Protein AF-A0A371WYV6-F1 (afdb_monomer)

Structure (mmCIF, N/CA/C/O backbone):
data_AF-A0A371WYV6-F1
#
_entry.id   AF-A0A371WYV6-F1
#
loop_
_atom_site.group_PDB
_atom_site.id
_atom_site.type_symbol
_atom_site.label_atom_id
_atom_site.label_alt_id
_atom_site.label_comp_id
_atom_site.label_asym_id
_atom_site.label_entity_id
_atom_site.label_seq_id
_atom_site.pdbx_PDB_ins_code
_atom_site.Cartn_x
_atom_site.Cartn_y
_atom_site.Cartn_z
_atom_site.occupancy
_atom_site.B_iso_or_equiv
_atom_site.auth_seq_id
_atom_site.auth_comp_id
_atom_site.auth_asym_id
_atom_site.auth_atom_id
_atom_site.pdbx_PDB_model_num
ATOM 1 N N . MET A 1 1 ? 61.558 13.738 5.543 1.00 36.06 1 MET A N 1
ATOM 2 C CA . MET A 1 1 ? 62.389 12.532 5.339 1.00 36.06 1 MET A CA 1
ATOM 3 C C . MET A 1 1 ? 61.475 11.318 5.487 1.00 36.06 1 MET A C 1
ATOM 5 O O . MET A 1 1 ? 61.281 10.820 6.585 1.00 36.06 1 MET A O 1
ATOM 9 N N . PHE A 1 2 ? 60.786 10.954 4.402 1.00 29.05 2 PHE A N 1
ATOM 10 C CA . PHE A 1 2 ? 59.820 9.850 4.354 1.00 29.05 2 PHE A CA 1
ATOM 11 C C . PHE A 1 2 ? 60.576 8.536 4.107 1.00 29.05 2 PHE A C 1
ATOM 13 O O . PHE A 1 2 ? 61.365 8.469 3.168 1.00 29.05 2 PHE A O 1
ATOM 20 N N . ARG A 1 3 ? 60.362 7.512 4.945 1.00 32.66 3 ARG A N 1
ATOM 21 C CA . ARG A 1 3 ? 60.873 6.147 4.720 1.00 32.66 3 ARG A CA 1
ATOM 22 C C . ARG A 1 3 ? 59.803 5.308 3.998 1.00 32.66 3 ARG A C 1
ATOM 24 O O . ARG A 1 3 ? 58.715 5.168 4.559 1.00 32.66 3 ARG A O 1
ATOM 31 N N . PRO A 1 4 ? 60.070 4.766 2.797 1.00 37.97 4 PRO A N 1
ATOM 32 C CA . PRO A 1 4 ? 59.067 4.123 1.956 1.00 37.97 4 PRO A CA 1
ATOM 33 C C . PRO A 1 4 ? 59.210 2.590 1.951 1.00 37.97 4 PRO A C 1
ATOM 35 O O . PRO A 1 4 ? 59.561 2.034 0.929 1.00 37.97 4 PRO A O 1
ATOM 38 N N . ASP A 1 5 ? 58.917 1.884 3.050 1.00 37.12 5 ASP A N 1
ATOM 39 C CA . ASP A 1 5 ? 59.127 0.414 3.096 1.00 37.12 5 ASP A CA 1
ATOM 40 C C . ASP A 1 5 ? 57.939 -0.397 3.645 1.00 37.12 5 ASP A C 1
ATOM 42 O O . ASP A 1 5 ? 58.100 -1.483 4.196 1.00 37.12 5 ASP A O 1
ATOM 46 N N . ARG A 1 6 ? 56.701 0.092 3.487 1.00 39.91 6 ARG A N 1
ATOM 47 C CA . ARG A 1 6 ? 55.496 -0.696 3.843 1.00 39.91 6 ARG A CA 1
ATOM 48 C C . ARG A 1 6 ? 54.473 -0.904 2.729 1.00 39.91 6 ARG A C 1
ATOM 50 O O . ARG A 1 6 ? 53.476 -1.578 2.957 1.00 39.91 6 ARG A O 1
ATOM 57 N N . VAL A 1 7 ? 54.739 -0.417 1.517 1.00 40.78 7 VAL A N 1
ATOM 58 C CA . VAL A 1 7 ? 53.818 -0.576 0.373 1.00 40.78 7 VAL A CA 1
ATOM 59 C C . VAL A 1 7 ? 54.198 -1.765 -0.528 1.00 40.78 7 VAL A C 1
ATOM 61 O O . VAL A 1 7 ? 53.334 -2.329 -1.189 1.00 40.78 7 VAL A O 1
ATOM 64 N N . PHE A 1 8 ? 55.445 -2.249 -0.483 1.00 35.34 8 PHE A N 1
ATOM 65 C CA . PHE A 1 8 ? 55.898 -3.348 -1.353 1.00 35.34 8 PHE A CA 1
ATOM 66 C C . PHE A 1 8 ? 55.611 -4.769 -0.835 1.00 35.34 8 PHE A C 1
ATOM 68 O O . PHE A 1 8 ? 55.578 -5.704 -1.628 1.00 35.34 8 PHE A O 1
ATOM 75 N N . ALA A 1 9 ? 55.318 -4.953 0.458 1.00 35.38 9 ALA A N 1
ATOM 76 C CA . ALA A 1 9 ? 55.014 -6.278 1.019 1.00 35.38 9 ALA A CA 1
ATOM 77 C C . ALA A 1 9 ? 53.531 -6.691 0.892 1.00 35.38 9 ALA A C 1
ATOM 79 O O . ALA A 1 9 ? 53.201 -7.857 1.094 1.00 35.38 9 ALA A O 1
ATOM 80 N N . CYS A 1 10 ? 52.633 -5.759 0.547 1.00 33.91 10 CYS A N 1
ATOM 81 C CA . CYS A 1 10 ? 51.204 -6.055 0.380 1.00 33.91 10 CYS A CA 1
ATOM 82 C C . CYS A 1 10 ? 50.852 -6.467 -1.062 1.00 33.91 10 CYS A C 1
ATOM 84 O O . CYS A 1 10 ? 49.895 -7.202 -1.278 1.00 33.91 10 CYS A O 1
ATOM 86 N N . LEU A 1 11 ? 51.655 -6.052 -2.051 1.00 34.06 11 LEU A N 1
ATOM 87 C CA . LEU A 1 11 ? 51.387 -6.314 -3.471 1.00 34.06 11 LEU A CA 1
ATOM 88 C C . LEU A 1 11 ? 51.895 -7.678 -3.962 1.00 34.06 11 LEU A C 1
ATOM 90 O O . LEU A 1 11 ? 51.314 -8.227 -4.887 1.00 34.06 11 LEU A O 1
ATOM 94 N N . GLN A 1 12 ? 52.883 -8.293 -3.305 1.00 34.62 12 GLN A N 1
ATOM 95 C CA . GLN A 1 12 ? 53.329 -9.653 -3.660 1.00 34.62 12 GLN A CA 1
ATOM 96 C C . GLN A 1 12 ? 52.502 -10.778 -3.021 1.00 34.62 12 GLN A C 1
ATOM 98 O O . GLN A 1 12 ? 52.650 -11.935 -3.402 1.00 34.62 12 GLN A O 1
ATOM 103 N N . ARG A 1 13 ? 51.603 -10.463 -2.079 1.00 33.72 13 ARG A N 1
ATOM 104 C CA . ARG A 1 13 ? 50.669 -11.452 -1.514 1.00 33.72 13 ARG A CA 1
ATOM 105 C C . ARG A 1 13 ? 49.373 -11.574 -2.321 1.00 33.72 13 ARG A C 1
ATOM 107 O O . ARG A 1 13 ? 48.694 -12.583 -2.211 1.00 33.72 13 ARG A O 1
ATOM 114 N N . ILE A 1 14 ? 49.078 -10.584 -3.166 1.00 35.66 14 ILE A N 1
ATOM 115 C CA . ILE A 1 14 ? 47.884 -10.547 -4.023 1.00 35.66 14 ILE A CA 1
ATOM 116 C C . ILE A 1 14 ? 48.094 -11.349 -5.326 1.00 35.66 14 ILE A C 1
ATOM 118 O O . ILE A 1 14 ? 47.126 -11.803 -5.926 1.00 35.66 14 ILE A O 1
ATOM 122 N N . GLU A 1 15 ? 49.338 -11.623 -5.733 1.00 33.59 15 GLU A N 1
ATOM 123 C CA . GLU A 1 15 ? 49.631 -12.366 -6.974 1.00 33.59 15 GLU A CA 1
ATOM 124 C C . GLU A 1 15 ? 49.823 -13.888 -6.802 1.00 33.59 15 GLU A C 1
ATOM 126 O O . GLU A 1 15 ? 50.013 -14.583 -7.798 1.00 33.59 15 GLU A O 1
ATOM 131 N N . GLN A 1 16 ? 49.714 -14.445 -5.586 1.00 34.12 16 GLN A N 1
ATOM 132 C CA . GLN A 1 16 ? 49.782 -15.906 -5.359 1.00 34.12 16 GLN A CA 1
ATOM 133 C C . GLN A 1 16 ? 48.496 -16.553 -4.812 1.00 34.12 16 GLN A C 1
ATOM 135 O O . GLN A 1 16 ? 48.457 -17.768 -4.639 1.00 34.12 16 GLN A O 1
ATOM 140 N N . GLU A 1 17 ? 47.414 -15.793 -4.628 1.00 33.25 17 GLU A N 1
ATOM 141 C CA . GLU A 1 17 ? 46.082 -16.328 -4.277 1.00 33.25 17 GLU A CA 1
ATOM 142 C C . GLU A 1 17 ? 45.169 -16.541 -5.508 1.00 33.25 17 GLU A C 1
ATOM 144 O O . GLU A 1 17 ? 43.957 -16.692 -5.390 1.00 33.25 17 GLU A O 1
ATOM 149 N N . SER A 1 18 ? 45.750 -16.593 -6.712 1.00 37.66 18 SER A N 1
ATOM 150 C CA . SER A 1 18 ? 45.053 -16.754 -8.000 1.00 37.66 18 SER A CA 1
ATOM 151 C C . SER A 1 18 ? 44.991 -18.202 -8.524 1.00 37.66 18 SER A C 1
ATOM 153 O O . SER A 1 18 ? 44.721 -18.422 -9.704 1.00 37.66 18 SER A O 1
ATOM 155 N N . LEU A 1 19 ? 45.212 -19.205 -7.665 1.00 37.78 19 LEU A N 1
ATOM 156 C CA . LEU A 1 19 ? 45.250 -20.629 -8.044 1.00 37.78 19 LEU A CA 1
ATOM 157 C C . LEU A 1 19 ? 44.478 -21.550 -7.081 1.00 37.78 19 LEU A C 1
ATOM 159 O O . LEU A 1 19 ? 44.896 -22.670 -6.799 1.00 37.78 19 LEU A O 1
ATOM 163 N N . LEU A 1 20 ? 43.310 -21.104 -6.616 1.00 34.88 20 LEU A N 1
ATOM 164 C CA . LEU A 1 20 ? 42.281 -21.995 -6.072 1.00 34.88 20 LEU A CA 1
ATOM 165 C C . LEU A 1 20 ? 41.079 -22.006 -7.033 1.00 34.88 20 LEU A C 1
ATOM 167 O O . LEU A 1 20 ? 40.662 -20.936 -7.482 1.00 34.88 20 LEU A O 1
ATOM 171 N N . PRO A 1 21 ? 40.536 -23.179 -7.410 1.00 33.69 21 PRO A N 1
ATOM 172 C CA . PRO A 1 21 ? 39.401 -23.245 -8.322 1.00 33.69 21 PRO A CA 1
ATOM 173 C C . PRO A 1 21 ? 38.183 -22.547 -7.698 1.00 33.69 21 PRO A C 1
ATOM 175 O O . PRO A 1 21 ? 37.897 -22.717 -6.517 1.00 33.69 21 PRO A O 1
ATOM 178 N N . ASN A 1 22 ? 37.471 -21.752 -8.505 1.00 36.03 22 ASN A N 1
ATOM 179 C CA . ASN A 1 22 ? 36.217 -21.077 -8.151 1.00 36.03 22 ASN A CA 1
ATOM 180 C C . ASN A 1 22 ? 35.141 -22.090 -7.700 1.00 36.03 22 ASN A C 1
ATOM 182 O O . ASN A 1 22 ? 34.311 -22.528 -8.500 1.00 36.03 22 ASN A O 1
ATOM 186 N N . GLU A 1 23 ? 35.110 -22.448 -6.419 1.00 39.22 23 GLU A N 1
ATOM 187 C CA . GLU A 1 23 ? 34.035 -23.249 -5.829 1.00 39.22 23 GLU A CA 1
ATOM 188 C C . GLU A 1 23 ? 32.846 -22.350 -5.468 1.00 39.22 23 GLU A C 1
ATOM 190 O O . GLU A 1 23 ? 32.696 -21.847 -4.358 1.00 39.22 23 GLU A O 1
ATOM 195 N N . GLY A 1 24 ? 32.005 -22.112 -6.472 1.00 43.41 24 GLY A N 1
ATOM 196 C CA . GLY A 1 24 ? 30.780 -21.316 -6.363 1.00 43.41 24 GLY A CA 1
ATOM 197 C C . GLY A 1 24 ? 30.116 -20.993 -7.704 1.00 43.41 24 GLY A C 1
ATOM 198 O O . GLY A 1 24 ? 29.090 -20.316 -7.733 1.00 43.41 24 GLY A O 1
ATOM 199 N N . ALA A 1 25 ? 30.671 -21.460 -8.826 1.00 41.16 25 ALA A N 1
ATOM 200 C CA . ALA A 1 25 ? 30.014 -21.373 -10.122 1.00 41.16 25 ALA A CA 1
ATOM 201 C C . ALA A 1 25 ? 28.925 -22.455 -10.223 1.00 41.16 25 ALA A C 1
ATOM 203 O O . ALA A 1 25 ? 29.208 -23.640 -10.054 1.00 41.16 25 ALA A O 1
ATOM 204 N N . ALA A 1 26 ? 27.682 -22.057 -10.507 1.00 53.62 26 ALA A N 1
ATOM 205 C CA . ALA A 1 26 ? 26.627 -22.997 -10.878 1.00 53.62 26 ALA A CA 1
ATOM 206 C C . ALA A 1 26 ? 27.114 -23.845 -12.065 1.00 53.62 26 ALA A C 1
ATOM 208 O O . ALA A 1 26 ? 27.439 -23.303 -13.126 1.00 53.62 26 ALA A O 1
ATOM 209 N N . LEU A 1 27 ? 27.203 -25.161 -11.875 1.00 68.19 27 LEU A N 1
ATOM 210 C CA . LEU A 1 27 ? 27.620 -26.088 -12.923 1.00 68.19 27 LEU A CA 1
ATOM 211 C C . LEU A 1 27 ? 26.580 -26.027 -14.052 1.00 68.19 27 LEU A C 1
ATOM 213 O O . LEU A 1 27 ? 25.385 -26.203 -13.822 1.00 68.19 27 LEU A O 1
ATOM 217 N N . ARG A 1 28 ? 27.013 -25.717 -15.276 1.00 77.56 28 ARG A N 1
ATOM 218 C CA . ARG A 1 28 ? 26.144 -25.684 -16.460 1.00 77.56 28 ARG A CA 1
ATOM 219 C C . ARG A 1 28 ? 26.292 -26.986 -17.234 1.00 77.56 28 ARG A C 1
ATOM 221 O O . ARG A 1 28 ? 27.405 -27.360 -17.582 1.00 77.56 28 ARG A O 1
ATOM 228 N N . HIS A 1 29 ? 25.172 -27.641 -17.523 1.00 85.69 29 HIS A N 1
ATOM 229 C CA . HIS A 1 29 ? 25.106 -28.817 -18.393 1.00 85.69 29 HIS A CA 1
ATOM 230 C C . HIS A 1 29 ? 24.516 -28.418 -19.741 1.00 85.69 29 HIS A C 1
ATOM 232 O O . HIS A 1 29 ? 23.373 -27.965 -19.798 1.00 85.69 29 HIS A O 1
ATOM 238 N N . GLU A 1 30 ? 25.283 -28.565 -20.816 1.00 88.94 30 GLU A N 1
ATOM 239 C CA . GLU A 1 30 ? 24.820 -28.268 -22.174 1.00 88.94 30 GLU A CA 1
ATOM 240 C C . GLU A 1 30 ? 23.945 -29.404 -22.718 1.00 88.94 30 GLU A C 1
ATOM 242 O O . GLU A 1 30 ? 24.272 -30.580 -22.581 1.00 88.94 30 GLU A O 1
ATOM 247 N N . LEU A 1 31 ? 22.825 -29.045 -23.347 1.00 87.88 31 LEU A N 1
ATOM 248 C CA . LEU A 1 31 ? 21.896 -29.986 -23.967 1.00 87.88 31 LEU A CA 1
ATOM 249 C C . LEU A 1 31 ? 22.208 -30.121 -25.458 1.00 87.88 31 LEU A C 1
ATOM 251 O O . LEU A 1 31 ? 22.277 -29.124 -26.180 1.00 87.88 31 LEU A O 1
ATOM 255 N N . GLN A 1 32 ? 22.296 -31.355 -25.949 1.00 87.19 32 GLN A N 1
ATOM 256 C CA . GLN A 1 32 ? 22.454 -31.624 -27.379 1.00 87.19 32 GLN A CA 1
ATOM 257 C C . GLN A 1 32 ? 21.097 -31.544 -28.088 1.00 87.19 32 GLN A C 1
ATOM 259 O O . GLN A 1 32 ? 20.357 -32.524 -28.220 1.00 87.19 32 GLN A O 1
ATOM 264 N N . LEU A 1 33 ? 20.740 -30.332 -28.512 1.00 90.25 33 LEU A N 1
ATOM 265 C CA . LEU A 1 33 ? 19.461 -30.057 -29.156 1.00 90.25 33 LEU A CA 1
ATOM 266 C C . LEU A 1 33 ? 19.537 -30.207 -30.680 1.00 90.25 33 LEU A C 1
ATOM 268 O O . LEU A 1 33 ? 20.471 -29.715 -31.308 1.00 90.25 33 LEU A O 1
ATOM 272 N N . LEU A 1 34 ? 18.521 -30.829 -31.288 1.00 88.81 34 LEU A N 1
ATOM 273 C CA . LEU A 1 34 ? 18.358 -30.810 -32.742 1.00 88.81 34 LEU A CA 1
ATOM 274 C C . LEU A 1 34 ? 18.012 -29.396 -33.205 1.00 88.81 34 LEU A C 1
ATOM 276 O O . LEU A 1 34 ? 17.208 -28.701 -32.570 1.00 88.81 34 LEU A O 1
ATOM 280 N N . ASP A 1 35 ? 18.547 -29.006 -34.356 1.00 86.75 35 ASP A N 1
ATOM 281 C CA . ASP A 1 35 ? 18.113 -27.781 -35.009 1.00 86.75 35 ASP A CA 1
ATOM 282 C C . ASP A 1 35 ? 16.631 -27.864 -35.426 1.00 86.75 35 ASP A C 1
ATOM 284 O O . ASP A 1 35 ? 16.060 -28.947 -35.582 1.00 86.75 35 ASP A O 1
ATOM 288 N N . ARG A 1 36 ? 15.970 -26.713 -35.562 1.00 86.38 36 ARG A N 1
ATOM 289 C CA . ARG A 1 36 ? 14.518 -26.639 -35.784 1.00 86.38 36 ARG A CA 1
ATOM 290 C C . ARG A 1 36 ? 14.109 -27.234 -37.120 1.00 86.38 36 ARG A C 1
ATOM 292 O O . ARG A 1 36 ? 13.076 -27.895 -37.173 1.00 86.38 36 ARG A O 1
ATOM 299 N N . GLU A 1 37 ? 14.900 -27.005 -38.164 1.00 84.06 37 GLU A N 1
ATOM 300 C CA . GLU A 1 37 ? 14.644 -27.557 -39.497 1.00 84.06 37 GLU A CA 1
ATOM 301 C C . GLU A 1 37 ? 14.722 -29.085 -39.448 1.00 84.06 37 GLU A C 1
ATOM 303 O O . GLU A 1 37 ? 13.753 -29.762 -39.784 1.00 84.06 37 GLU A O 1
ATOM 308 N N . ALA A 1 38 ? 15.792 -29.625 -38.857 1.00 87.50 38 ALA A N 1
ATOM 309 C CA . ALA A 1 38 ? 15.954 -31.062 -38.641 1.00 87.50 38 ALA A CA 1
ATOM 310 C C . ALA A 1 38 ? 14.840 -31.665 -37.764 1.00 87.50 38 ALA A C 1
ATOM 312 O O . ALA A 1 38 ? 14.345 -32.755 -38.041 1.00 87.50 38 ALA A O 1
ATOM 313 N N . PHE A 1 39 ? 14.393 -30.954 -36.723 1.00 91.62 39 PHE A N 1
ATOM 314 C CA . PHE A 1 39 ? 13.269 -31.391 -35.895 1.00 91.62 39 PHE A CA 1
ATOM 315 C C . PHE A 1 39 ? 11.945 -31.393 -36.669 1.00 91.62 39 PHE A C 1
ATOM 317 O O . PHE A 1 39 ? 11.101 -32.250 -36.418 1.00 91.62 39 PHE A O 1
ATOM 324 N N . CYS A 1 40 ? 11.729 -30.455 -37.595 1.00 85.81 40 CYS A N 1
ATOM 325 C CA . CYS A 1 40 ? 10.510 -30.375 -38.399 1.00 85.81 40 CYS A CA 1
ATOM 326 C C . CYS A 1 40 ? 10.363 -31.543 -39.385 1.00 85.81 40 CYS A C 1
ATOM 328 O O . CYS A 1 40 ? 9.227 -31.983 -39.581 1.00 85.81 40 CYS A O 1
ATOM 330 N N . GLU A 1 41 ? 11.467 -32.091 -39.895 1.00 90.12 41 GLU A N 1
ATOM 331 C CA . GLU A 1 41 ? 11.485 -33.245 -40.811 1.00 90.12 41 GLU A CA 1
ATOM 332 C C . GLU A 1 41 ? 11.126 -34.583 -40.139 1.00 90.12 41 GLU A C 1
ATOM 334 O O . GLU A 1 41 ? 10.709 -35.530 -40.802 1.00 90.12 41 GLU A O 1
ATOM 339 N N . LEU A 1 42 ? 11.219 -34.672 -38.808 1.00 91.75 42 LEU A N 1
ATOM 340 C CA . LEU A 1 42 ? 10.872 -35.890 -38.072 1.00 91.75 42 LEU A CA 1
ATOM 341 C C . LEU A 1 42 ? 9.369 -36.217 -38.147 1.00 91.75 42 LEU A C 1
ATOM 343 O O . LEU A 1 42 ? 8.497 -35.335 -38.097 1.00 91.75 42 LEU A O 1
ATOM 347 N N . SER A 1 43 ? 9.034 -37.508 -38.150 1.00 93.38 43 SER A N 1
ATOM 348 C CA . SER A 1 43 ? 7.653 -37.967 -37.993 1.00 93.38 43 SER A CA 1
ATOM 349 C C . SER A 1 43 ? 7.096 -37.612 -36.607 1.00 93.38 43 SER A C 1
ATOM 351 O O . SER A 1 43 ? 7.819 -37.315 -35.654 1.00 93.38 43 SER A O 1
ATOM 353 N N . LEU A 1 44 ? 5.769 -37.658 -36.454 1.00 88.75 44 LEU A N 1
ATOM 354 C CA . LEU A 1 44 ? 5.108 -37.368 -35.175 1.00 88.75 44 LEU A CA 1
ATOM 355 C C . LEU A 1 44 ? 5.631 -38.247 -34.024 1.00 88.75 44 LEU A C 1
ATOM 357 O O . LEU A 1 44 ? 5.799 -37.764 -32.903 1.00 88.75 44 LEU A O 1
ATOM 361 N N . HIS A 1 45 ? 5.867 -39.528 -34.307 1.00 90.62 45 HIS A N 1
ATOM 362 C CA . HIS A 1 45 ? 6.363 -40.487 -33.326 1.00 90.62 45 HIS A CA 1
ATOM 363 C C . HIS A 1 45 ? 7.805 -40.161 -32.917 1.00 90.62 45 HIS A C 1
ATOM 365 O O . HIS A 1 45 ? 8.109 -40.103 -31.726 1.00 90.62 45 HIS A O 1
A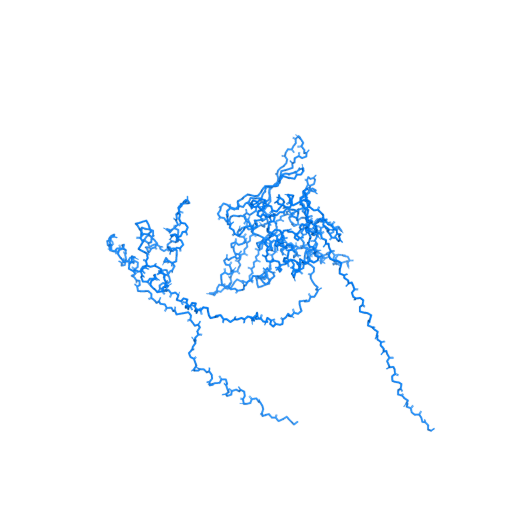TOM 371 N N . GLU A 1 46 ? 8.665 -39.858 -33.889 1.00 90.75 46 GLU A N 1
ATOM 372 C CA . GLU A 1 46 ? 10.065 -39.488 -33.654 1.00 90.75 46 GLU A CA 1
ATOM 373 C C . GLU A 1 46 ? 10.190 -38.170 -32.882 1.00 90.75 46 GLU A C 1
ATOM 375 O O . GLU A 1 46 ? 10.963 -38.092 -31.930 1.00 90.75 46 GLU A O 1
ATOM 380 N N . LYS A 1 47 ? 9.359 -37.166 -33.197 1.00 91.94 47 LYS A N 1
ATOM 381 C CA . LYS A 1 47 ? 9.293 -35.900 -32.442 1.00 91.94 47 LYS A CA 1
ATOM 382 C C . LYS A 1 47 ? 8.956 -36.132 -30.972 1.00 91.94 47 LYS A C 1
ATOM 384 O O . LYS A 1 47 ? 9.580 -35.546 -30.091 1.00 91.94 47 LYS A O 1
ATOM 389 N N . ASN A 1 48 ? 7.970 -36.984 -30.694 1.00 93.25 48 ASN A N 1
ATOM 390 C CA . ASN A 1 48 ? 7.566 -37.282 -29.322 1.00 93.25 48 ASN A CA 1
ATOM 391 C C . ASN A 1 48 ? 8.658 -38.060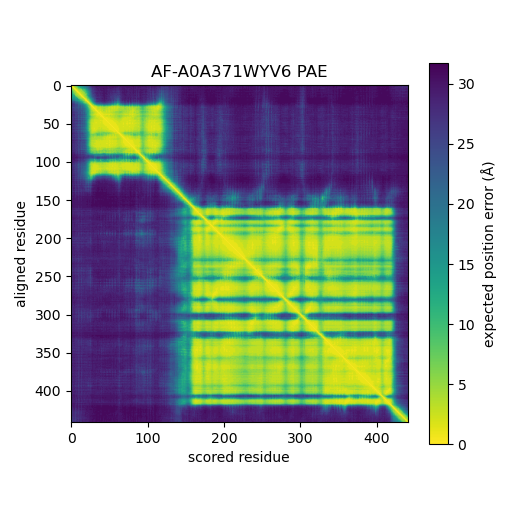 -28.569 1.00 93.25 48 ASN A C 1
ATOM 393 O O . ASN A 1 48 ? 8.938 -37.743 -27.414 1.00 93.25 48 ASN A O 1
ATOM 397 N N . ALA A 1 49 ? 9.286 -39.047 -29.216 1.00 91.31 49 ALA A N 1
ATOM 398 C CA . ALA A 1 49 ? 10.377 -39.829 -28.633 1.00 91.31 49 ALA A CA 1
ATOM 399 C C . ALA A 1 49 ? 11.609 -38.961 -28.323 1.00 91.31 49 ALA A C 1
ATOM 401 O O . ALA A 1 49 ? 12.207 -39.083 -27.250 1.00 91.31 49 ALA A O 1
ATOM 402 N N . TYR A 1 50 ? 11.936 -38.035 -29.227 1.00 93.81 50 TYR A N 1
ATOM 403 C CA . TYR A 1 50 ? 12.999 -37.060 -29.031 1.00 93.81 50 TYR A CA 1
ATOM 404 C C . TYR A 1 50 ? 12.729 -36.175 -27.807 1.00 93.81 50 TYR A C 1
ATOM 406 O O . TYR A 1 50 ? 13.534 -36.140 -26.879 1.00 93.81 50 TYR A O 1
ATOM 414 N N . LEU A 1 51 ? 11.549 -35.546 -27.742 1.00 93.06 51 LEU A N 1
ATOM 415 C CA . LEU A 1 51 ? 11.183 -34.664 -26.629 1.00 93.06 51 LEU A CA 1
ATOM 416 C C . LEU A 1 51 ? 11.139 -35.392 -25.277 1.00 93.06 51 LEU A C 1
ATOM 418 O O . LEU A 1 51 ? 11.546 -34.815 -24.270 1.00 93.06 51 LEU A O 1
ATOM 422 N N . GLN A 1 52 ? 10.691 -36.653 -25.237 1.00 93.38 52 GLN A N 1
ATOM 423 C CA . GLN A 1 52 ? 10.750 -37.464 -24.014 1.00 93.38 52 GLN A CA 1
ATOM 424 C C . GLN A 1 52 ? 12.192 -37.684 -23.549 1.00 93.38 52 GLN A C 1
ATOM 426 O O . GLN A 1 52 ? 12.478 -37.576 -22.358 1.00 93.38 52 GLN A O 1
ATOM 431 N N . THR A 1 53 ? 13.104 -37.969 -24.480 1.00 92.88 53 THR A N 1
ATOM 432 C CA . THR A 1 53 ? 14.525 -38.177 -24.170 1.00 92.88 53 THR A CA 1
ATOM 433 C C . THR A 1 53 ? 15.167 -36.892 -23.646 1.00 92.88 53 THR A C 1
ATOM 435 O O . THR A 1 53 ? 15.784 -36.915 -22.584 1.00 92.88 53 THR A O 1
ATOM 438 N N . THR A 1 54 ? 14.940 -35.756 -24.312 1.00 91.56 54 THR A N 1
ATOM 439 C CA . THR A 1 54 ? 15.469 -34.449 -23.885 1.00 91.56 54 THR A CA 1
ATOM 440 C C . THR A 1 54 ? 14.933 -34.025 -22.517 1.00 91.56 54 THR A C 1
ATOM 442 O O . THR A 1 54 ? 15.684 -33.544 -21.672 1.00 91.56 54 THR A O 1
ATOM 445 N N . VAL A 1 55 ? 13.636 -34.214 -22.245 1.00 92.00 55 VAL A N 1
ATOM 446 C CA . VAL A 1 55 ? 13.073 -33.871 -20.929 1.00 92.00 55 VAL A CA 1
ATOM 447 C C . VAL A 1 55 ? 13.565 -34.812 -19.838 1.00 92.00 55 VAL A C 1
ATOM 449 O O . VAL A 1 55 ? 13.833 -34.351 -18.729 1.00 92.00 55 VAL A O 1
ATOM 452 N N . ARG A 1 56 ? 13.746 -36.100 -20.141 1.00 90.75 56 ARG A N 1
ATOM 453 C CA . ARG A 1 56 ? 14.369 -37.041 -19.206 1.00 90.75 56 ARG A CA 1
ATOM 454 C C . ARG A 1 56 ? 15.787 -36.597 -18.848 1.00 90.75 56 ARG A C 1
ATOM 456 O O . ARG A 1 56 ? 16.115 -36.590 -17.667 1.00 90.75 56 ARG A O 1
ATOM 463 N N . GLU A 1 57 ? 16.583 -36.164 -19.823 1.00 90.38 57 GLU A N 1
ATOM 464 C CA . GLU A 1 57 ? 17.921 -35.611 -19.580 1.00 90.38 57 GLU A CA 1
ATOM 465 C C . GLU A 1 57 ? 17.860 -34.396 -18.635 1.00 90.38 57 GLU A C 1
ATOM 467 O O . GLU A 1 57 ? 18.509 -34.385 -17.587 1.00 90.38 57 GLU A O 1
ATOM 472 N N . ILE A 1 58 ? 16.981 -33.427 -18.911 1.00 89.12 58 ILE A N 1
ATOM 473 C CA . ILE A 1 58 ? 16.785 -32.251 -18.044 1.00 89.12 58 ILE A CA 1
ATOM 474 C C . ILE A 1 58 ? 16.366 -32.662 -16.623 1.00 89.12 58 ILE A C 1
ATOM 476 O O . ILE A 1 58 ? 16.854 -32.092 -15.644 1.00 89.12 58 ILE A O 1
ATOM 480 N N . GLN A 1 59 ? 15.469 -33.644 -16.489 1.00 89.25 59 GLN A N 1
ATOM 481 C CA . GLN A 1 59 ? 15.028 -34.165 -15.193 1.00 89.25 59 GLN A CA 1
ATOM 482 C C . GLN A 1 59 ? 16.184 -34.810 -14.423 1.00 89.25 59 GLN A C 1
ATOM 484 O O . GLN A 1 59 ? 16.328 -34.525 -13.235 1.00 89.25 59 GLN A O 1
ATOM 489 N N . THR A 1 60 ? 17.024 -35.609 -15.092 1.00 86.75 60 THR A N 1
ATOM 490 C CA . THR A 1 60 ? 18.196 -36.244 -14.471 1.00 86.75 60 THR A CA 1
ATOM 491 C C . THR A 1 60 ? 19.224 -35.222 -14.000 1.00 86.75 60 THR A C 1
ATOM 493 O O . THR A 1 60 ? 19.652 -35.275 -12.852 1.00 86.75 60 THR A O 1
ATOM 496 N N . VAL A 1 61 ? 19.546 -34.237 -14.839 1.00 85.50 61 VAL A N 1
ATOM 497 C CA . VAL A 1 61 ? 20.537 -33.195 -14.540 1.00 85.50 61 VAL A CA 1
ATOM 498 C C . VAL A 1 61 ? 20.057 -32.256 -13.431 1.00 85.50 61 VAL A C 1
ATOM 500 O O . VAL A 1 61 ? 20.842 -31.802 -12.608 1.00 85.50 61 VAL A O 1
ATOM 503 N N . SER A 1 62 ? 18.750 -31.990 -13.365 1.00 81.25 62 SER A N 1
ATOM 504 C CA . SER A 1 62 ? 18.160 -31.119 -12.338 1.00 81.25 62 SER A CA 1
ATOM 505 C C . SER A 1 62 ? 17.848 -31.840 -11.016 1.00 81.25 62 SER A C 1
ATOM 507 O O . SER A 1 62 ? 17.129 -31.271 -10.193 1.00 81.25 62 SER A O 1
ATOM 509 N N . ALA A 1 63 ? 18.271 -33.102 -10.846 1.00 79.94 63 ALA A N 1
ATOM 510 C CA . ALA A 1 63 ? 17.906 -33.971 -9.718 1.00 79.94 63 ALA A CA 1
ATOM 511 C C . ALA A 1 63 ? 16.382 -34.033 -9.446 1.00 79.94 63 ALA A C 1
ATOM 513 O O . ALA A 1 63 ? 15.917 -34.143 -8.308 1.00 79.94 63 ALA A O 1
ATOM 514 N N . ARG A 1 64 ? 15.561 -33.940 -10.502 1.00 76.00 64 ARG A N 1
ATOM 515 C CA . ARG A 1 64 ? 14.095 -34.006 -10.409 1.00 76.00 64 ARG A CA 1
ATOM 516 C C . ARG A 1 64 ? 13.610 -35.434 -10.620 1.00 76.00 64 ARG A C 1
ATOM 518 O O . ARG A 1 64 ? 14.223 -36.231 -11.325 1.00 76.00 64 ARG A O 1
ATOM 525 N N . ARG A 1 65 ? 12.436 -35.748 -10.062 1.00 77.94 65 ARG A N 1
ATOM 526 C CA . ARG A 1 65 ? 11.749 -37.017 -10.349 1.00 77.94 65 ARG A CA 1
ATOM 527 C C . ARG A 1 65 ? 11.538 -37.153 -11.860 1.00 77.94 65 ARG A C 1
ATOM 529 O O . ARG A 1 65 ? 10.971 -36.255 -12.482 1.00 77.94 65 ARG A O 1
ATOM 536 N N . CYS A 1 66 ? 11.980 -38.276 -12.420 1.00 79.50 66 CYS A N 1
ATOM 537 C CA . CYS A 1 66 ? 11.830 -38.578 -13.838 1.00 79.50 66 CYS A CA 1
ATOM 538 C C . CYS A 1 66 ? 10.386 -39.000 -14.133 1.00 79.50 66 CYS A C 1
ATOM 540 O O . CYS A 1 66 ? 10.015 -40.150 -13.898 1.00 79.50 66 CYS A O 1
ATOM 542 N N . ILE A 1 67 ? 9.561 -38.063 -14.600 1.00 83.38 67 ILE A N 1
ATOM 543 C CA . ILE A 1 67 ? 8.147 -38.290 -14.920 1.00 83.38 67 ILE A CA 1
ATOM 544 C C . ILE A 1 67 ? 7.979 -38.126 -16.437 1.00 83.38 67 ILE A C 1
ATOM 546 O O . ILE A 1 67 ? 8.325 -37.059 -16.951 1.00 83.38 67 ILE A O 1
ATOM 550 N N . PRO A 1 68 ? 7.466 -39.137 -17.164 1.00 86.31 68 PRO A N 1
ATOM 551 C CA . PRO A 1 68 ? 7.252 -39.024 -18.603 1.00 86.31 68 PRO A CA 1
ATOM 552 C C . PRO A 1 68 ? 6.168 -37.987 -18.912 1.00 86.31 68 PRO A C 1
ATOM 554 O O . PRO A 1 68 ? 5.181 -37.876 -18.183 1.00 86.31 68 PRO A O 1
ATOM 557 N N . LEU A 1 69 ? 6.341 -37.252 -20.011 1.00 87.12 69 LEU A N 1
ATOM 558 C CA . LEU A 1 69 ? 5.349 -36.277 -20.466 1.00 87.12 69 LEU A CA 1
ATOM 559 C C . LEU A 1 69 ? 4.083 -36.969 -20.982 1.00 87.12 69 LEU A C 1
ATOM 561 O O . LEU A 1 69 ? 4.167 -37.994 -21.665 1.00 87.12 69 LEU A O 1
ATOM 565 N N . ASP A 1 70 ? 2.918 -36.388 -20.708 1.00 87.56 70 ASP A N 1
ATOM 566 C CA . ASP A 1 70 ? 1.652 -36.850 -21.277 1.00 87.56 70 ASP A CA 1
ATOM 567 C C . ASP A 1 70 ? 1.455 -36.387 -22.742 1.00 87.56 70 ASP A C 1
ATOM 569 O O . ASP A 1 70 ? 2.250 -35.632 -23.313 1.00 87.56 70 ASP A O 1
ATOM 573 N N . ARG A 1 71 ? 0.381 -36.865 -23.390 1.00 84.88 71 ARG A N 1
ATOM 574 C CA . ARG A 1 71 ? 0.083 -36.566 -24.805 1.00 84.88 71 ARG A CA 1
ATOM 575 C C . ARG A 1 71 ? -0.123 -35.068 -25.068 1.00 84.88 71 ARG A C 1
ATOM 577 O O . ARG A 1 71 ? 0.216 -34.592 -26.154 1.00 84.88 71 ARG A O 1
ATOM 584 N N . ASP A 1 72 ? -0.698 -34.345 -24.117 1.00 84.38 72 ASP A N 1
ATOM 585 C CA . ASP A 1 72 ? -0.999 -32.922 -24.242 1.00 84.38 72 ASP A CA 1
ATOM 586 C C . ASP A 1 72 ? 0.269 -32.076 -24.036 1.00 84.38 72 ASP A C 1
ATOM 588 O O . ASP A 1 72 ? 0.609 -31.252 -24.891 1.00 84.38 72 ASP A O 1
ATOM 592 N N . GLN A 1 73 ? 1.054 -32.385 -23.005 1.00 87.44 73 GLN A N 1
ATOM 593 C CA . GLN A 1 73 ? 2.369 -31.803 -22.746 1.00 87.44 73 GLN A CA 1
ATOM 594 C C . GLN A 1 73 ? 3.314 -31.973 -23.942 1.00 87.44 73 GLN A C 1
ATOM 596 O O . GLN A 1 73 ? 3.954 -31.008 -24.362 1.00 87.44 73 GLN A O 1
ATOM 601 N N . LEU A 1 74 ? 3.356 -33.164 -24.553 1.00 90.56 74 LEU A N 1
ATOM 602 C CA . LEU A 1 74 ? 4.145 -33.416 -25.765 1.00 90.56 74 LEU A CA 1
ATOM 603 C C . LEU A 1 74 ? 3.667 -32.586 -26.961 1.00 90.56 74 LEU A C 1
ATOM 605 O O . LEU A 1 74 ? 4.482 -32.061 -27.720 1.00 90.56 74 LEU A O 1
ATOM 609 N N . SER A 1 75 ? 2.351 -32.439 -27.138 1.00 88.06 75 SER A N 1
ATOM 610 C CA . SER A 1 75 ? 1.779 -31.633 -28.223 1.00 88.06 75 SER A CA 1
ATOM 611 C C . SER A 1 75 ? 2.200 -30.164 -28.119 1.00 88.06 75 SER A C 1
ATOM 613 O O . SER A 1 75 ? 2.591 -29.549 -29.116 1.00 88.06 75 SER A O 1
ATOM 615 N N . ARG A 1 76 ? 2.175 -29.613 -26.904 1.00 88.25 76 ARG A N 1
ATOM 616 C CA . ARG A 1 76 ? 2.567 -28.228 -26.613 1.00 88.25 76 ARG A CA 1
ATOM 617 C C . ARG A 1 76 ? 4.058 -28.016 -26.730 1.00 88.25 76 ARG A C 1
ATOM 619 O O . ARG A 1 76 ? 4.489 -27.078 -27.395 1.00 88.25 76 ARG A O 1
ATOM 626 N N . LEU A 1 77 ? 4.845 -28.921 -26.155 1.00 89.94 77 LEU A N 1
ATOM 627 C CA . LEU A 1 77 ? 6.294 -28.835 -26.230 1.00 89.94 77 LEU A CA 1
ATOM 628 C C . LEU A 1 77 ? 6.780 -28.969 -27.677 1.00 89.94 77 LEU A C 1
ATOM 630 O O . LEU A 1 77 ? 7.712 -28.273 -28.058 1.00 89.94 77 LEU A O 1
ATOM 634 N N . ARG A 1 78 ? 6.096 -29.756 -28.521 1.00 92.88 78 ARG A N 1
ATOM 635 C CA . ARG A 1 78 ? 6.352 -29.802 -29.970 1.00 92.88 78 ARG A CA 1
ATOM 636 C C . ARG A 1 78 ? 6.081 -28.459 -30.649 1.00 92.88 78 ARG A C 1
ATOM 638 O O . ARG A 1 78 ? 6.932 -27.986 -31.397 1.00 92.88 78 ARG A O 1
ATOM 645 N N . ARG A 1 79 ? 4.925 -27.831 -30.390 1.00 88.62 79 ARG A N 1
ATOM 646 C CA . ARG A 1 79 ? 4.596 -26.494 -30.934 1.00 88.62 79 ARG A CA 1
ATOM 647 C C . ARG A 1 79 ? 5.626 -25.452 -30.490 1.00 88.62 79 ARG A C 1
ATOM 649 O O . ARG A 1 79 ? 6.126 -24.698 -31.324 1.00 88.62 79 ARG A O 1
ATOM 656 N N . PHE A 1 80 ? 6.007 -25.490 -29.214 1.00 91.62 80 PHE A N 1
ATOM 657 C CA . PHE A 1 80 ? 7.064 -24.655 -28.664 1.00 91.62 80 PHE A CA 1
ATOM 658 C C . PHE A 1 80 ? 8.422 -24.927 -29.318 1.00 91.62 80 PHE A C 1
ATOM 660 O O . PHE A 1 80 ? 9.094 -23.975 -29.687 1.00 91.62 80 PHE A O 1
ATOM 667 N N . TYR A 1 81 ? 8.837 -26.180 -29.510 1.00 89.75 81 TYR A N 1
ATOM 668 C CA . TYR A 1 81 ? 10.138 -26.500 -30.108 1.00 89.75 81 TYR A CA 1
ATOM 669 C C . TYR A 1 81 ? 10.258 -25.923 -31.526 1.00 89.75 81 TYR A C 1
ATOM 671 O O . TYR A 1 81 ? 11.271 -25.302 -31.858 1.00 89.75 81 TYR A O 1
ATOM 679 N N . SER A 1 82 ? 9.188 -26.045 -32.321 1.00 85.38 82 SER A N 1
ATOM 680 C CA . SER A 1 82 ? 9.120 -25.505 -33.681 1.00 85.38 82 SER A CA 1
ATOM 681 C C . SER A 1 82 ? 9.057 -23.971 -33.717 1.00 85.38 82 SER A C 1
ATOM 683 O O . SER A 1 82 ? 9.761 -23.351 -34.510 1.00 85.38 82 SER A O 1
ATOM 685 N N . ARG A 1 83 ? 8.236 -23.333 -32.866 1.00 82.62 83 ARG A N 1
ATOM 686 C CA . ARG A 1 83 ? 7.932 -21.886 -32.964 1.00 82.62 83 ARG A CA 1
ATOM 687 C C . ARG A 1 83 ? 8.665 -20.993 -31.961 1.00 82.62 83 ARG A C 1
ATOM 689 O O . ARG A 1 83 ? 8.695 -19.781 -32.135 1.00 82.62 83 ARG A O 1
ATOM 696 N N . ARG A 1 84 ? 9.217 -21.571 -30.893 1.00 83.12 84 ARG A N 1
ATOM 697 C CA . ARG A 1 84 ? 9.767 -20.906 -29.691 1.00 83.12 84 ARG A CA 1
ATOM 698 C C . ARG A 1 84 ? 8.846 -19.857 -29.062 1.00 83.12 84 ARG A C 1
ATOM 700 O O . ARG A 1 84 ? 9.313 -18.931 -28.405 1.00 83.12 84 ARG A O 1
ATOM 707 N N . SER A 1 85 ? 7.535 -20.033 -29.220 1.00 82.31 85 SER A N 1
ATOM 708 C CA . SER A 1 85 ? 6.524 -19.175 -28.608 1.00 82.31 85 SER A CA 1
ATOM 709 C C . SER A 1 85 ? 6.051 -19.768 -27.285 1.00 82.31 85 SER A C 1
ATOM 711 O O . SER A 1 85 ? 5.464 -20.846 -27.256 1.00 82.31 85 SER A O 1
ATOM 713 N N . ILE A 1 86 ? 6.275 -19.051 -26.182 1.00 76.06 86 ILE A N 1
ATOM 714 C CA . ILE A 1 86 ? 5.847 -19.469 -24.834 1.00 76.06 86 ILE A CA 1
ATOM 715 C C . ILE A 1 86 ? 4.314 -19.547 -24.726 1.00 76.06 86 ILE A C 1
ATOM 717 O O . ILE A 1 86 ? 3.794 -20.314 -23.919 1.00 76.06 86 ILE A O 1
ATOM 721 N N . ALA A 1 87 ? 3.579 -18.814 -25.570 1.00 72.75 87 ALA A N 1
ATOM 722 C CA . ALA A 1 87 ? 2.119 -18.879 -25.623 1.00 72.75 87 ALA A CA 1
ATOM 723 C C . ALA A 1 87 ? 1.599 -20.297 -25.930 1.00 72.75 87 ALA A C 1
ATOM 725 O O . ALA A 1 87 ? 0.516 -20.656 -25.483 1.00 72.75 87 ALA A O 1
ATOM 726 N N . ASP A 1 88 ? 2.398 -21.128 -26.612 1.00 78.06 88 ASP A N 1
ATOM 727 C CA . ASP A 1 88 ? 2.038 -22.508 -26.958 1.00 78.06 88 ASP A CA 1
ATOM 728 C C . ASP A 1 88 ? 2.046 -23.479 -25.768 1.00 78.06 88 ASP A C 1
ATOM 730 O O . ASP A 1 88 ? 1.609 -24.623 -25.909 1.00 78.06 88 ASP A O 1
ATOM 734 N N . LEU A 1 89 ? 2.564 -23.046 -24.614 1.00 75.12 89 LEU A N 1
ATOM 735 C CA . LEU A 1 89 ? 2.730 -23.876 -23.421 1.00 75.12 89 LEU A CA 1
ATOM 736 C C . LEU A 1 89 ? 1.589 -23.717 -22.403 1.00 75.12 89 LEU A C 1
ATOM 738 O O . LEU A 1 89 ? 1.433 -24.595 -21.555 1.00 75.12 89 LEU A O 1
ATOM 742 N N . LYS A 1 90 ? 0.802 -22.635 -22.482 1.00 67.81 90 LYS A N 1
ATOM 743 C CA . LYS A 1 90 ? -0.240 -22.282 -21.500 1.00 67.81 90 LYS A CA 1
ATOM 744 C C . LYS A 1 90 ? -1.558 -23.033 -21.756 1.00 67.81 90 LYS A C 1
ATOM 746 O O . LYS A 1 90 ? -1.977 -23.135 -22.910 1.00 67.81 90 LYS A O 1
ATOM 751 N N . LEU A 1 91 ? -2.241 -23.505 -20.704 1.00 59.41 91 LEU A N 1
ATOM 752 C CA . LEU A 1 91 ? -3.667 -23.852 -20.776 1.00 59.41 91 LEU A CA 1
ATOM 753 C C . LEU A 1 91 ? -4.548 -22.606 -20.854 1.00 59.41 91 LEU A C 1
ATOM 755 O O . LEU A 1 91 ? -4.259 -21.575 -20.248 1.00 59.41 91 LEU A O 1
ATOM 759 N N . GLY A 1 92 ? -5.678 -22.744 -21.554 1.00 53.72 92 GLY A N 1
ATOM 760 C CA . GLY A 1 92 ? -6.865 -21.967 -21.217 1.00 53.72 92 GLY A CA 1
ATOM 761 C C . GLY A 1 92 ? -7.278 -22.347 -19.798 1.00 53.72 92 GLY A C 1
ATOM 762 O O . GLY A 1 92 ? -7.352 -23.532 -19.485 1.00 53.72 92 GLY A O 1
ATOM 763 N N . THR A 1 93 ? -7.445 -21.337 -18.950 1.00 52.62 93 THR A N 1
ATOM 764 C CA . THR A 1 93 ? -7.767 -21.423 -17.522 1.00 52.62 93 THR A CA 1
ATOM 765 C C . THR A 1 93 ? -8.728 -22.568 -17.218 1.00 52.62 93 THR A C 1
ATOM 767 O O . THR A 1 93 ? -9.895 -22.432 -17.563 1.00 52.62 93 THR A O 1
ATOM 770 N N . GLU A 1 94 ? -8.226 -23.658 -16.614 1.00 46.53 94 GLU A N 1
ATOM 771 C CA . GLU A 1 94 ? -8.941 -24.452 -15.596 1.00 46.53 94 GLU A CA 1
ATOM 772 C C . GLU A 1 94 ? -8.228 -25.706 -15.043 1.00 46.53 94 GLU A C 1
ATOM 774 O O . GLU A 1 94 ? -8.795 -26.308 -14.139 1.00 46.53 94 GLU A O 1
ATOM 779 N N . ASP A 1 95 ? -7.000 -26.112 -15.426 1.00 40.88 95 ASP A N 1
ATOM 780 C CA . ASP A 1 95 ? -6.452 -27.341 -14.803 1.00 40.88 95 ASP A CA 1
ATOM 781 C C . ASP A 1 95 ? -4.914 -27.489 -14.659 1.00 40.88 95 ASP A C 1
ATOM 783 O O . ASP A 1 95 ? -4.158 -27.427 -15.621 1.00 40.88 95 ASP A O 1
ATOM 787 N N . ARG A 1 96 ? -4.492 -27.841 -13.428 1.00 48.81 96 ARG A N 1
ATOM 788 C CA . ARG A 1 96 ? -3.203 -28.433 -12.964 1.00 48.81 96 ARG A CA 1
ATOM 789 C C . ARG A 1 96 ? -1.923 -27.569 -12.861 1.00 48.81 96 ARG A C 1
ATOM 791 O O . ARG A 1 96 ? -0.915 -27.824 -13.524 1.00 48.81 96 ARG A O 1
ATOM 798 N N . ASP A 1 97 ? -1.865 -26.762 -11.796 1.00 53.88 97 ASP A N 1
ATOM 799 C CA . ASP A 1 97 ? -0.724 -25.933 -11.330 1.00 53.88 97 ASP A CA 1
ATOM 800 C C . ASP A 1 97 ? 0.664 -26.621 -11.203 1.00 53.88 97 ASP A C 1
ATOM 802 O O . ASP A 1 97 ? 1.702 -25.952 -11.198 1.00 53.88 97 ASP A O 1
ATOM 806 N N . LYS A 1 98 ? 0.746 -27.958 -11.104 1.00 53.41 98 LYS A N 1
ATOM 807 C CA . LYS A 1 98 ? 2.042 -28.666 -10.972 1.00 53.41 98 LYS A CA 1
ATOM 808 C C . LYS A 1 98 ? 2.659 -29.083 -12.312 1.00 53.41 98 LYS A C 1
ATOM 810 O O . LYS A 1 98 ? 3.883 -29.124 -12.421 1.00 53.41 98 LYS A O 1
ATOM 815 N N . GLY A 1 99 ? 1.834 -29.391 -13.316 1.00 56.38 99 GLY A N 1
ATOM 816 C CA . GLY A 1 99 ? 2.301 -29.851 -14.629 1.00 56.38 99 GLY A CA 1
ATOM 817 C C . GLY A 1 99 ? 2.803 -28.703 -15.503 1.00 56.38 99 GLY A C 1
ATOM 818 O O . GLY A 1 99 ? 3.844 -28.823 -16.147 1.00 56.38 99 GLY A O 1
ATOM 819 N N . GLU A 1 100 ? 2.112 -27.564 -15.462 1.00 61.69 100 GLU A N 1
ATOM 820 C CA . GLU A 1 100 ? 2.461 -26.381 -16.256 1.00 61.69 100 GLU A CA 1
ATOM 821 C C . GLU A 1 100 ? 3.775 -25.741 -15.809 1.00 61.69 100 GLU A C 1
ATOM 823 O O . GLU A 1 100 ? 4.632 -25.421 -16.635 1.00 61.69 100 GLU A O 1
ATOM 828 N N . THR A 1 101 ? 3.983 -25.643 -14.493 1.00 65.94 101 THR A N 1
ATOM 829 C CA . THR A 1 101 ? 5.231 -25.121 -13.923 1.00 65.94 101 THR A CA 1
ATOM 830 C C . THR A 1 101 ? 6.436 -25.963 -14.357 1.00 65.94 101 THR A C 1
ATOM 832 O O . THR A 1 101 ? 7.488 -25.418 -14.685 1.00 65.94 101 THR A O 1
ATOM 835 N N . ALA A 1 102 ? 6.297 -27.294 -14.412 1.00 77.19 102 ALA A N 1
ATOM 836 C CA . ALA A 1 102 ? 7.362 -28.180 -14.885 1.00 77.19 102 ALA A CA 1
ATOM 837 C C . ALA A 1 102 ? 7.624 -28.020 -16.392 1.00 77.19 102 ALA A C 1
ATOM 839 O O . ALA A 1 102 ? 8.781 -27.953 -16.806 1.00 77.19 102 ALA A O 1
ATOM 840 N N . LEU A 1 103 ? 6.566 -27.895 -17.199 1.00 83.62 103 LEU A N 1
ATOM 841 C CA . LEU A 1 103 ? 6.680 -27.752 -18.651 1.00 83.62 103 LEU A CA 1
ATOM 842 C C . LEU A 1 103 ? 7.372 -26.442 -19.058 1.00 83.62 103 LEU A C 1
ATOM 844 O O . LEU A 1 103 ? 8.200 -26.449 -19.969 1.00 83.62 103 LEU A O 1
ATOM 848 N N . LEU A 1 104 ? 7.097 -25.342 -18.350 1.00 83.12 104 LEU A N 1
ATOM 849 C CA . LEU A 1 104 ? 7.787 -24.061 -18.545 1.00 83.12 104 LEU A CA 1
ATOM 850 C C . LEU A 1 104 ? 9.285 -24.158 -18.239 1.00 83.12 104 LEU A C 1
ATOM 852 O O . LEU A 1 104 ? 10.100 -23.584 -18.959 1.00 83.12 104 LEU A O 1
ATOM 856 N N . ILE A 1 105 ? 9.659 -24.920 -17.209 1.00 84.06 105 ILE A N 1
ATOM 857 C CA . ILE A 1 105 ? 11.064 -25.142 -16.845 1.00 84.06 105 ILE A CA 1
ATOM 858 C C . ILE A 1 105 ? 11.785 -25.935 -17.940 1.00 84.06 105 ILE A C 1
ATOM 860 O O . ILE A 1 105 ? 12.888 -25.564 -18.338 1.00 84.06 105 ILE A O 1
ATOM 864 N N . TYR A 1 106 ? 11.155 -26.983 -18.479 1.00 89.00 106 TYR A N 1
ATOM 865 C CA . TYR A 1 106 ? 11.727 -27.752 -19.589 1.00 89.00 106 TYR A CA 1
ATOM 866 C C . TYR A 1 106 ? 11.852 -26.910 -20.857 1.00 89.00 106 TYR A C 1
ATOM 868 O O . TYR A 1 106 ? 12.894 -26.920 -21.507 1.00 89.00 106 TYR A O 1
ATOM 876 N N . ALA A 1 107 ? 10.824 -26.132 -21.189 1.00 87.44 107 ALA A N 1
ATOM 877 C CA . ALA A 1 107 ? 10.856 -25.230 -22.330 1.00 87.44 107 ALA A CA 1
ATOM 878 C C . ALA A 1 107 ? 11.971 -24.181 -22.213 1.00 87.44 107 ALA A C 1
ATOM 880 O O . ALA A 1 107 ? 12.641 -23.887 -23.203 1.00 87.44 107 ALA A O 1
ATOM 881 N N . GLU A 1 108 ? 12.212 -23.656 -21.010 1.00 87.62 108 GLU A N 1
ATOM 882 C CA . GLU A 1 108 ? 13.288 -22.699 -20.765 1.00 87.62 108 GLU A CA 1
ATOM 883 C C . GLU A 1 108 ? 14.675 -23.334 -20.918 1.00 87.62 108 GLU A C 1
ATOM 885 O O . GLU A 1 108 ? 15.536 -22.751 -21.578 1.00 87.62 108 GLU A O 1
ATOM 890 N N . ALA A 1 109 ? 14.877 -24.548 -20.400 1.00 88.31 109 ALA A N 1
ATOM 891 C CA . ALA A 1 109 ? 16.117 -25.299 -20.603 1.00 88.31 109 ALA A CA 1
ATOM 892 C C . ALA A 1 109 ? 16.374 -25.573 -22.097 1.00 88.31 109 ALA A C 1
ATOM 894 O O . ALA A 1 109 ? 17.459 -25.300 -22.608 1.00 88.31 109 ALA A O 1
ATOM 895 N N . ILE A 1 110 ? 15.343 -25.998 -22.839 1.00 89.06 110 ILE A N 1
ATOM 896 C CA . ILE A 1 110 ? 15.426 -26.213 -24.293 1.00 89.06 110 ILE A CA 1
ATOM 897 C C . ILE A 1 110 ? 15.649 -24.883 -25.038 1.00 89.06 110 ILE A C 1
ATOM 899 O O . ILE A 1 110 ? 16.263 -24.860 -26.104 1.00 89.06 110 ILE A O 1
ATOM 903 N N . ARG A 1 111 ? 15.143 -23.748 -24.538 1.00 87.06 111 ARG A N 1
ATOM 904 C CA . ARG A 1 111 ? 15.383 -22.414 -25.126 1.00 87.06 111 ARG A CA 1
ATOM 905 C C . ARG A 1 111 ? 16.825 -21.961 -24.951 1.00 87.06 111 ARG A C 1
ATOM 907 O O . ARG A 1 111 ? 17.373 -21.371 -25.875 1.00 87.06 111 ARG A O 1
ATOM 914 N N . ARG A 1 112 ? 17.408 -22.227 -23.784 1.00 85.38 112 ARG A N 1
ATOM 915 C CA . ARG A 1 112 ? 18.790 -21.862 -23.452 1.00 85.38 112 ARG A CA 1
ATOM 916 C C . ARG A 1 112 ? 19.822 -22.840 -24.006 1.00 85.38 112 ARG A C 1
ATOM 918 O O . ARG A 1 112 ? 20.981 -22.464 -24.107 1.00 85.38 112 ARG A O 1
ATOM 925 N N . GLY A 1 113 ? 19.417 -24.067 -24.339 1.00 87.50 113 GLY A N 1
ATOM 926 C CA . GLY A 1 113 ? 20.341 -25.132 -24.737 1.00 87.50 113 GLY A CA 1
ATOM 927 C C . GLY A 1 113 ? 21.192 -25.655 -23.579 1.00 87.50 113 GLY A C 1
ATOM 928 O O . GLY A 1 113 ? 22.191 -26.318 -23.814 1.00 87.50 113 GLY A O 1
ATOM 929 N N . ALA A 1 114 ? 20.821 -25.348 -22.335 1.00 87.75 114 ALA A N 1
ATOM 930 C CA . ALA A 1 114 ? 21.572 -25.741 -21.153 1.00 87.75 114 ALA A CA 1
ATOM 931 C C . ALA A 1 114 ? 20.676 -25.787 -19.909 1.00 87.75 114 ALA A C 1
ATOM 933 O O . ALA A 1 114 ? 19.657 -25.093 -19.826 1.00 87.75 114 ALA A O 1
ATOM 934 N N . VAL A 1 115 ? 21.096 -26.578 -18.926 1.00 85.50 115 VAL A N 1
ATOM 935 C CA . VAL A 1 115 ? 20.503 -26.678 -17.591 1.00 85.50 115 VAL A CA 1
ATOM 936 C C . VAL A 1 115 ? 21.501 -26.131 -16.576 1.00 85.50 115 VAL A C 1
ATOM 938 O O . VAL A 1 115 ? 22.664 -26.528 -16.554 1.00 85.50 115 VAL A O 1
ATOM 941 N N . GLU A 1 116 ? 21.048 -25.209 -15.730 1.00 79.50 116 GLU A N 1
ATOM 942 C CA . GLU A 1 116 ? 21.837 -24.719 -14.599 1.00 79.50 116 GLU A CA 1
ATOM 943 C C . GLU A 1 116 ? 21.630 -25.671 -13.414 1.00 79.50 116 GLU A C 1
ATOM 945 O O . GLU A 1 116 ? 20.523 -25.785 -12.883 1.00 79.50 116 GLU A O 1
ATOM 950 N N . ILE A 1 117 ? 22.689 -26.384 -13.029 1.00 71.50 117 ILE A N 1
ATOM 951 C CA . ILE A 1 117 ? 22.704 -27.279 -11.874 1.00 71.50 117 ILE A CA 1
ATOM 952 C C . ILE A 1 117 ? 22.917 -26.400 -10.642 1.00 71.50 117 ILE A C 1
ATOM 954 O O . ILE A 1 117 ? 23.997 -25.845 -10.422 1.00 71.50 117 ILE A O 1
ATOM 958 N N . ALA A 1 118 ? 21.862 -26.239 -9.846 1.00 56.34 118 ALA A N 1
ATOM 959 C CA . ALA A 1 118 ? 22.001 -25.651 -8.522 1.00 56.34 118 ALA A CA 1
ATOM 960 C C . ALA A 1 118 ? 22.867 -26.590 -7.659 1.00 56.34 118 ALA A C 1
ATOM 962 O O . ALA A 1 118 ? 22.633 -27.800 -7.695 1.00 56.34 118 ALA A O 1
ATOM 963 N N . PRO A 1 119 ? 23.851 -26.079 -6.898 1.00 51.25 119 PRO A N 1
ATOM 964 C CA . PRO A 1 119 ? 24.617 -26.920 -5.985 1.00 51.25 119 PRO A CA 1
ATOM 965 C C . PRO A 1 119 ? 23.663 -27.589 -4.988 1.00 51.25 119 PRO A C 1
ATOM 967 O O . PRO A 1 119 ? 22.736 -26.942 -4.492 1.00 51.25 119 PRO A O 1
ATOM 970 N N . GLU A 1 120 ? 23.864 -28.883 -4.725 1.00 44.91 120 GLU A N 1
ATOM 971 C CA . GLU A 1 120 ? 23.007 -29.623 -3.799 1.00 44.91 120 GLU A CA 1
ATOM 972 C C . GLU A 1 120 ? 22.958 -28.929 -2.427 1.00 44.91 120 GLU A C 1
ATOM 974 O O . GLU A 1 120 ? 23.996 -28.482 -1.919 1.00 44.91 120 GLU A O 1
ATOM 979 N N . PRO A 1 121 ? 21.775 -28.834 -1.794 1.00 40.91 121 PRO A N 1
ATOM 980 C CA . PRO A 1 121 ? 21.701 -28.378 -0.420 1.00 40.91 121 PRO A CA 1
ATOM 981 C C . PRO A 1 121 ? 22.437 -29.394 0.457 1.00 40.91 121 PRO A C 1
ATOM 983 O O . PRO A 1 121 ? 22.041 -30.557 0.540 1.00 40.91 121 PRO A O 1
ATOM 986 N N . ARG A 1 122 ? 23.520 -28.956 1.113 1.00 30.75 122 ARG A N 1
ATOM 987 C CA . ARG A 1 122 ? 24.221 -29.779 2.108 1.00 30.75 122 ARG A CA 1
ATOM 988 C C . ARG A 1 122 ? 23.205 -30.282 3.144 1.00 30.75 122 ARG A C 1
ATOM 990 O O . ARG A 1 122 ? 22.365 -29.488 3.579 1.00 30.75 122 ARG A O 1
ATOM 997 N N . PRO A 1 123 ? 23.267 -31.560 3.560 1.00 30.19 123 PRO A N 1
ATOM 998 C CA . PRO A 1 123 ? 22.418 -32.050 4.635 1.00 30.19 123 PRO A CA 1
ATOM 999 C C . PRO A 1 123 ? 22.671 -31.208 5.888 1.00 30.19 123 PRO A C 1
ATOM 1001 O O . PRO A 1 123 ? 23.817 -30.920 6.231 1.00 30.19 123 PRO A O 1
ATOM 1004 N N . ALA A 1 124 ? 21.586 -30.763 6.522 1.00 32.47 124 ALA A N 1
ATOM 1005 C CA . ALA A 1 124 ? 21.628 -29.917 7.702 1.00 32.47 124 ALA A CA 1
ATOM 1006 C C . ALA A 1 124 ? 22.302 -30.668 8.856 1.00 32.47 124 ALA A C 1
ATOM 1008 O O . ALA A 1 124 ? 21.691 -31.526 9.488 1.00 32.47 124 ALA A O 1
ATOM 1009 N N . THR A 1 125 ? 23.564 -30.344 9.124 1.00 27.91 125 THR A N 1
ATOM 1010 C CA . THR A 1 125 ? 24.187 -30.665 10.402 1.00 27.91 125 THR A CA 1
ATOM 1011 C C . THR A 1 125 ? 23.694 -29.647 11.418 1.00 27.91 125 THR A C 1
ATOM 1013 O O . THR A 1 125 ? 23.810 -28.438 11.217 1.00 27.91 125 THR A O 1
ATOM 1016 N N . GLU A 1 126 ? 23.109 -30.150 12.496 1.00 34.94 126 GLU A N 1
ATOM 1017 C CA . GLU A 1 126 ? 22.712 -29.388 13.670 1.00 34.94 126 GLU A CA 1
ATOM 1018 C C . GLU A 1 126 ? 23.914 -28.606 14.221 1.00 34.94 126 GLU A C 1
ATOM 1020 O O . GLU A 1 126 ? 24.820 -29.173 14.828 1.00 34.94 126 GLU A O 1
ATOM 1025 N N . THR A 1 127 ? 23.919 -27.286 14.046 1.00 27.23 127 THR A N 1
ATOM 1026 C CA . THR A 1 127 ? 24.680 -26.388 14.917 1.00 27.23 127 THR A CA 1
ATOM 1027 C C . THR A 1 127 ? 23.757 -25.314 15.451 1.00 27.23 127 THR A C 1
ATOM 1029 O O . THR A 1 127 ? 23.183 -24.514 14.712 1.00 27.23 127 THR A O 1
ATOM 1032 N N . ALA A 1 128 ? 23.620 -25.362 16.768 1.00 28.64 128 ALA A N 1
ATOM 1033 C CA . ALA A 1 128 ? 22.979 -24.386 17.616 1.00 28.64 128 ALA A CA 1
ATOM 1034 C C . ALA A 1 128 ? 23.514 -22.962 17.387 1.00 28.64 128 ALA A C 1
ATOM 1036 O O . ALA A 1 128 ? 24.693 -22.772 17.106 1.00 28.64 128 ALA A O 1
ATOM 1037 N N . ASN A 1 129 ? 22.623 -21.993 17.613 1.00 34.38 129 ASN A N 1
ATOM 1038 C CA . ASN A 1 129 ? 22.885 -20.619 18.041 1.00 34.38 129 ASN A CA 1
ATOM 1039 C C . ASN A 1 129 ? 23.989 -19.840 17.310 1.00 34.38 129 ASN A C 1
ATOM 1041 O O . ASN A 1 129 ? 25.165 -19.896 17.658 1.00 34.38 129 ASN A O 1
ATOM 1045 N N . GLY A 1 130 ? 23.556 -18.968 16.401 1.00 26.02 130 GLY A N 1
ATOM 1046 C CA . GLY A 1 130 ? 24.379 -17.877 15.892 1.00 26.02 130 GLY A CA 1
ATOM 1047 C C . GLY A 1 130 ? 23.723 -17.200 14.701 1.00 26.02 130 GLY A C 1
ATOM 1048 O O . GLY A 1 130 ? 24.043 -17.512 13.559 1.00 26.02 130 GLY A O 1
ATOM 1049 N N . SER A 1 131 ? 22.792 -16.278 14.954 1.00 30.55 131 SER A N 1
ATOM 1050 C CA . SER A 1 131 ? 22.372 -15.313 13.933 1.00 30.55 131 SER A CA 1
ATOM 1051 C C . SER A 1 131 ? 23.606 -14.553 13.429 1.00 30.55 131 SER A C 1
ATOM 1053 O O . SER A 1 131 ? 24.427 -14.145 14.258 1.00 30.55 131 SER A O 1
ATOM 1055 N N . PRO A 1 132 ? 23.768 -14.321 12.114 1.00 28.83 132 PRO A N 1
ATOM 1056 C CA . PRO A 1 132 ? 24.855 -13.490 11.639 1.00 28.83 132 PRO A CA 1
ATOM 1057 C C . PRO A 1 132 ? 24.570 -12.056 12.083 1.00 28.83 132 PRO A C 1
ATOM 1059 O O . PRO A 1 132 ? 23.547 -11.463 11.738 1.00 28.83 132 PRO A O 1
ATOM 1062 N N . VAL A 1 133 ? 25.480 -11.516 12.887 1.00 29.67 133 VAL A N 1
ATOM 1063 C CA . VAL A 1 133 ? 25.570 -10.089 13.177 1.00 29.67 133 VAL A CA 1
ATOM 1064 C C . VAL A 1 133 ? 25.819 -9.388 11.844 1.00 29.67 133 VAL A C 1
ATOM 1066 O O . VAL A 1 133 ? 26.906 -9.477 11.276 1.00 29.67 133 VAL A O 1
ATOM 1069 N N . SER A 1 134 ? 24.788 -8.724 11.323 1.00 31.52 134 SER A N 1
ATOM 1070 C CA . SER A 1 134 ? 24.951 -7.741 10.258 1.00 31.52 134 SER A CA 1
ATOM 1071 C C . SER A 1 134 ? 25.715 -6.560 10.838 1.00 31.52 134 SER A C 1
ATOM 1073 O O . SER A 1 134 ? 25.223 -5.855 11.718 1.00 31.52 134 SER A O 1
ATOM 1075 N N . ALA A 1 135 ? 26.936 -6.382 10.349 1.00 26.17 135 ALA A N 1
ATOM 1076 C CA . ALA A 1 135 ? 27.761 -5.218 10.589 1.00 26.17 135 ALA A CA 1
ATOM 1077 C C . ALA A 1 135 ? 27.041 -3.927 10.156 1.00 26.17 135 ALA A C 1
ATOM 1079 O O . ALA A 1 135 ? 26.390 -3.901 9.115 1.00 26.17 135 ALA A O 1
ATOM 1080 N N . GLY A 1 136 ? 27.209 -2.876 10.965 1.00 24.33 136 GLY A N 1
ATOM 1081 C CA . GLY A 1 136 ? 27.079 -1.471 10.575 1.00 24.33 136 GLY A CA 1
ATOM 1082 C C . GLY A 1 136 ? 25.702 -1.022 10.096 1.00 24.33 136 GLY A C 1
ATOM 1083 O O . GLY A 1 136 ? 25.470 -0.909 8.898 1.00 24.33 136 GLY A O 1
ATOM 1084 N N . ALA A 1 137 ? 24.822 -0.659 11.031 1.00 26.33 137 ALA A N 1
ATOM 1085 C CA . ALA A 1 137 ? 23.809 0.348 10.742 1.00 26.33 137 ALA A CA 1
ATOM 1086 C C . ALA A 1 137 ? 24.541 1.677 10.497 1.00 26.33 137 ALA A C 1
ATOM 1088 O O . ALA A 1 137 ? 24.964 2.344 11.440 1.00 26.33 137 ALA A O 1
ATOM 1089 N N . GLU A 1 138 ? 24.764 2.019 9.230 1.00 27.75 138 GLU A N 1
ATOM 1090 C CA . GLU A 1 138 ? 25.098 3.389 8.860 1.00 27.75 138 GLU A CA 1
ATOM 1091 C C . GLU A 1 138 ? 23.875 4.256 9.172 1.00 27.75 138 GLU A C 1
ATOM 1093 O O . GLU A 1 138 ? 22.751 3.948 8.770 1.00 27.75 138 GLU A O 1
ATOM 1098 N N . THR A 1 139 ? 24.101 5.299 9.966 1.00 26.88 139 THR A N 1
ATOM 1099 C CA . THR A 1 139 ? 23.117 6.309 10.342 1.00 26.88 139 THR A CA 1
ATOM 1100 C C . THR A 1 139 ? 22.537 6.932 9.079 1.00 26.88 139 THR A C 1
ATOM 1102 O O . THR A 1 139 ? 23.226 7.666 8.369 1.00 26.88 139 THR A O 1
ATOM 1105 N N . VAL A 1 140 ? 21.280 6.606 8.787 1.00 29.91 140 VAL A N 1
ATOM 1106 C CA . VAL A 1 140 ? 20.479 7.332 7.806 1.00 29.91 140 VAL A CA 1
ATOM 1107 C C . VAL A 1 140 ? 20.224 8.711 8.402 1.00 29.91 140 VAL A C 1
ATOM 1109 O O . VAL A 1 140 ? 19.724 8.812 9.516 1.00 29.91 140 VAL A O 1
ATOM 1112 N N . ASP A 1 141 ? 20.641 9.741 7.677 1.00 24.86 141 ASP A N 1
ATOM 1113 C CA . ASP A 1 141 ? 20.466 11.151 8.020 1.00 24.86 141 ASP A CA 1
ATOM 1114 C C . ASP A 1 141 ? 18.988 11.442 8.368 1.00 24.86 141 ASP A C 1
ATOM 1116 O O . ASP A 1 141 ? 18.088 11.168 7.568 1.00 24.86 141 ASP A O 1
ATOM 1120 N N . ASP A 1 142 ? 18.746 11.980 9.566 1.00 28.83 142 ASP A N 1
ATOM 1121 C CA . ASP A 1 142 ? 17.439 12.189 10.219 1.00 28.83 142 ASP A CA 1
ATOM 1122 C C . ASP A 1 142 ? 16.582 13.321 9.591 1.00 28.83 142 ASP A C 1
ATOM 1124 O O . ASP A 1 142 ? 15.815 13.998 10.274 1.00 28.83 142 ASP A O 1
ATOM 1128 N N . ALA A 1 143 ? 16.675 13.568 8.280 1.00 30.44 143 ALA A N 1
ATOM 1129 C CA . ALA A 1 143 ? 16.071 14.750 7.652 1.00 30.44 143 ALA A CA 1
ATOM 1130 C C . ALA A 1 143 ? 15.354 14.472 6.323 1.00 30.44 143 ALA A C 1
ATOM 1132 O O . ALA A 1 143 ? 15.594 15.141 5.319 1.00 30.44 143 ALA A O 1
ATOM 1133 N N . ALA A 1 144 ? 14.420 13.522 6.311 1.00 30.09 144 ALA A N 1
ATOM 1134 C CA . ALA A 1 144 ? 13.412 13.470 5.256 1.00 30.09 144 ALA A CA 1
ATOM 1135 C C . ALA A 1 144 ? 12.102 12.881 5.793 1.00 30.09 144 ALA A C 1
ATOM 1137 O O . ALA A 1 144 ? 11.936 11.671 5.944 1.00 30.09 144 ALA A O 1
ATOM 1138 N N . HIS A 1 145 ? 11.164 13.767 6.121 1.00 32.56 145 HIS A N 1
ATOM 1139 C CA . HIS A 1 145 ? 9.793 13.391 6.432 1.00 32.56 145 HIS A CA 1
ATOM 1140 C C . HIS A 1 145 ? 9.078 13.000 5.126 1.00 32.56 145 HIS A C 1
ATOM 1142 O O . HIS A 1 145 ? 9.018 13.786 4.182 1.00 32.56 145 HIS A O 1
ATOM 1148 N N . PHE A 1 146 ? 8.564 11.770 5.054 1.00 43.56 146 PHE A N 1
ATOM 1149 C CA . PHE A 1 146 ? 7.934 11.193 3.862 1.00 43.56 146 PHE A CA 1
ATOM 1150 C C . PHE A 1 146 ? 6.440 10.940 4.141 1.00 43.56 146 PHE A C 1
ATOM 1152 O O . PHE A 1 146 ? 6.078 10.187 5.045 1.00 43.56 146 PHE A O 1
ATOM 1159 N N . PHE A 1 147 ? 5.558 11.618 3.400 1.00 52.41 147 PHE A N 1
ATOM 1160 C CA . PHE A 1 147 ? 4.140 11.781 3.753 1.00 52.41 147 PHE A CA 1
ATOM 1161 C C . PHE A 1 147 ? 3.155 11.075 2.788 1.00 52.41 147 PHE A C 1
ATOM 1163 O O . PHE A 1 147 ? 3.483 10.827 1.632 1.00 52.41 147 PHE A O 1
ATOM 1170 N N . LEU A 1 148 ? 1.929 10.751 3.220 1.00 39.12 148 LEU A N 1
ATOM 1171 C CA . LEU A 1 148 ? 0.877 10.144 2.379 1.00 39.12 148 LEU A CA 1
ATOM 1172 C C . LEU A 1 148 ? -0.383 11.012 2.254 1.00 39.12 148 LEU A C 1
ATOM 1174 O O . LEU A 1 148 ? -0.842 11.532 3.269 1.00 39.12 148 LEU A O 1
ATOM 1178 N N . PRO A 1 149 ? -0.999 11.140 1.063 1.00 37.00 149 PRO A N 1
ATOM 1179 C CA . PRO A 1 149 ? -2.041 12.122 0.804 1.00 37.00 149 PRO A CA 1
ATOM 1180 C C . PRO A 1 149 ? -3.396 11.641 1.333 1.00 37.00 149 PRO A C 1
ATOM 1182 O O . PRO A 1 149 ? -3.797 10.496 1.108 1.00 37.00 149 PRO A O 1
ATOM 1185 N N . ALA A 1 150 ? -4.140 12.549 1.959 1.00 41.56 150 ALA A N 1
ATOM 1186 C CA . ALA A 1 150 ? -5.595 12.470 1.997 1.00 41.56 150 ALA A CA 1
ATOM 1187 C C . ALA A 1 150 ? -6.165 13.071 0.701 1.00 41.56 150 ALA A C 1
ATOM 1189 O O . ALA A 1 150 ? -5.557 13.940 0.076 1.00 41.56 150 ALA A O 1
ATOM 1190 N N . LEU A 1 151 ? -7.298 12.550 0.246 1.00 38.31 151 LEU A N 1
ATOM 1191 C CA . LEU A 1 151 ? -7.751 12.681 -1.133 1.00 38.31 151 LEU A CA 1
ATOM 1192 C C . LEU A 1 151 ? -8.952 13.588 -1.237 1.00 38.31 151 LEU A C 1
ATOM 1194 O O . LEU A 1 151 ? -10.069 13.091 -1.247 1.00 38.31 151 LEU A O 1
ATOM 1198 N N . ASN A 1 152 ? -8.738 14.883 -1.449 1.00 32.53 152 ASN A N 1
ATOM 1199 C CA . ASN A 1 152 ? -9.847 15.826 -1.547 1.00 32.53 152 ASN A CA 1
ATOM 1200 C C . ASN A 1 152 ? -9.810 16.563 -2.894 1.00 32.53 152 ASN A C 1
ATOM 1202 O O . ASN A 1 152 ? -8.886 17.313 -3.184 1.00 32.53 152 ASN A O 1
ATOM 1206 N N . ALA A 1 153 ? -10.841 16.360 -3.711 1.00 29.08 153 ALA A N 1
ATOM 1207 C CA . ALA A 1 153 ? -11.281 17.283 -4.755 1.00 29.08 153 ALA A CA 1
ATOM 1208 C C . ALA A 1 153 ? -12.789 17.078 -4.989 1.00 29.08 153 ALA A C 1
ATOM 1210 O O . ALA A 1 153 ? -13.206 15.971 -5.314 1.00 29.08 153 ALA A O 1
ATOM 1211 N N . SER A 1 154 ? -13.548 18.160 -4.802 1.00 27.55 154 SER A N 1
ATOM 1212 C CA . SER A 1 154 ? -15.001 18.342 -4.978 1.00 27.55 154 SER A CA 1
ATOM 1213 C C . SER A 1 154 ? -15.962 17.583 -4.046 1.00 27.55 154 SER A C 1
ATOM 1215 O O . SER A 1 154 ? -16.169 16.387 -4.189 1.00 27.55 154 SER A O 1
ATOM 1217 N N . GLY A 1 155 ? -16.604 18.342 -3.145 1.00 30.30 155 GLY A N 1
ATOM 1218 C CA . GLY A 1 155 ? -18.048 18.361 -2.819 1.00 30.30 155 GLY A CA 1
ATOM 1219 C C . GLY A 1 155 ? -18.765 17.136 -2.236 1.00 30.30 155 GLY A C 1
ATOM 1220 O O . GLY A 1 155 ? -19.740 17.318 -1.523 1.00 30.30 155 GLY A O 1
ATOM 1221 N N . VAL A 1 156 ? -18.307 15.920 -2.516 1.00 26.52 156 VAL A N 1
ATOM 1222 C CA . VAL A 1 156 ? -18.943 14.639 -2.130 1.00 26.52 156 VAL A CA 1
ATOM 1223 C C . VAL A 1 156 ? -17.882 13.670 -1.557 1.00 26.52 156 VAL A C 1
ATOM 1225 O O . VAL A 1 156 ? -18.132 12.501 -1.270 1.00 26.52 156 VAL A O 1
ATOM 1228 N N . ARG A 1 157 ? -16.649 14.174 -1.391 1.00 33.31 157 ARG A N 1
ATOM 1229 C CA . ARG A 1 157 ? -15.400 13.417 -1.210 1.00 33.31 157 ARG A CA 1
ATOM 1230 C C . ARG A 1 157 ? -14.830 13.463 0.216 1.00 33.31 157 ARG A C 1
ATOM 1232 O O . ARG A 1 157 ? -13.719 12.996 0.438 1.00 33.31 157 ARG A O 1
ATOM 1239 N N . ASP A 1 158 ? -15.581 13.997 1.176 1.00 30.23 158 ASP A N 1
ATOM 1240 C CA . ASP A 1 158 ? -15.107 14.289 2.541 1.00 30.23 158 ASP A CA 1
ATOM 1241 C C . ASP A 1 158 ? -14.777 13.049 3.413 1.00 30.23 158 ASP A C 1
ATOM 1243 O O . ASP A 1 158 ? -14.213 13.203 4.493 1.00 30.23 158 ASP A O 1
ATOM 1247 N N . GLU A 1 159 ? -15.038 11.816 2.960 1.00 40.88 159 GLU A N 1
ATOM 1248 C CA . GLU A 1 159 ? -15.024 10.625 3.837 1.00 40.88 159 GLU A CA 1
ATOM 1249 C C . GLU A 1 159 ? -13.985 9.539 3.544 1.00 40.88 159 GLU A C 1
ATOM 1251 O O . GLU A 1 159 ? -13.791 8.641 4.369 1.00 40.88 159 GLU A O 1
ATOM 1256 N N . LEU A 1 160 ? -13.293 9.570 2.401 1.00 50.62 160 LEU A N 1
ATOM 1257 C CA . LEU A 1 160 ? -12.487 8.417 1.991 1.00 50.62 160 LEU A CA 1
ATOM 1258 C C . LEU A 1 160 ? -11.018 8.548 2.390 1.00 50.62 160 LEU A C 1
ATOM 1260 O O . LEU A 1 160 ? -10.148 8.874 1.579 1.00 50.62 160 LEU A O 1
ATOM 1264 N N . ASP A 1 161 ? -10.730 8.233 3.650 1.00 67.50 161 ASP A N 1
ATOM 1265 C CA . ASP A 1 161 ? -9.352 8.057 4.088 1.00 67.50 161 ASP A CA 1
ATOM 1266 C C . ASP A 1 161 ? -8.868 6.642 3.750 1.00 67.50 161 ASP A C 1
ATOM 1268 O O . ASP A 1 161 ? -9.184 5.666 4.434 1.00 67.50 161 ASP A O 1
ATOM 1272 N N . LEU A 1 162 ? -8.062 6.515 2.690 1.00 75.06 162 LEU A N 1
ATOM 1273 C CA . LEU A 1 162 ? -7.449 5.238 2.320 1.00 75.06 162 LEU A CA 1
ATOM 1274 C C . LEU A 1 162 ? -6.608 4.629 3.445 1.00 75.06 162 LEU A C 1
ATOM 1276 O O . LEU A 1 162 ? -6.238 3.466 3.316 1.00 75.06 162 LEU A O 1
ATOM 1280 N N . MET A 1 163 ? -6.248 5.365 4.502 1.00 79.38 163 MET A N 1
ATOM 1281 C CA . MET A 1 163 ? -5.585 4.810 5.686 1.00 79.38 163 MET A CA 1
ATOM 1282 C C . MET A 1 163 ? -6.495 3.918 6.526 1.00 79.38 163 MET A C 1
ATOM 1284 O O . MET A 1 163 ? -5.985 3.019 7.192 1.00 79.38 163 MET A O 1
ATOM 1288 N N . ASP A 1 164 ? -7.806 4.159 6.496 1.00 83.75 164 ASP A N 1
ATOM 1289 C CA . ASP A 1 164 ? -8.771 3.422 7.309 1.00 83.75 164 ASP A CA 1
ATOM 1290 C C . ASP A 1 164 ? -9.108 2.048 6.713 1.00 83.75 164 ASP A C 1
ATOM 1292 O O . ASP A 1 164 ? -9.397 1.102 7.440 1.00 83.75 164 ASP A O 1
ATOM 1296 N N . ILE A 1 165 ? -9.001 1.911 5.389 1.00 88.56 165 ILE A N 1
ATOM 1297 C CA . ILE A 1 165 ? -9.222 0.660 4.652 1.00 88.56 165 ILE A CA 1
ATOM 1298 C C . ILE A 1 165 ? -7.934 0.160 3.979 1.00 88.56 165 ILE A C 1
ATOM 1300 O O . ILE A 1 165 ? -6.947 0.881 3.832 1.00 88.56 165 ILE A O 1
ATOM 1304 N N . ALA A 1 166 ? -7.904 -1.104 3.561 1.00 91.31 166 ALA A N 1
ATOM 1305 C CA . ALA A 1 166 ? -6.782 -1.648 2.795 1.00 91.31 166 ALA A CA 1
ATOM 1306 C C . ALA A 1 166 ? -7.023 -1.517 1.276 1.00 91.31 166 ALA A C 1
ATOM 1308 O O . ALA A 1 166 ? -7.786 -2.296 0.714 1.00 91.31 166 ALA A O 1
ATOM 1309 N N . PRO A 1 167 ? -6.333 -0.612 0.551 1.00 89.38 167 PRO A N 1
ATOM 1310 C CA . PRO A 1 167 ? -6.433 -0.533 -0.906 1.00 89.38 167 PRO A CA 1
ATOM 1311 C C . PRO A 1 167 ? -5.648 -1.606 -1.663 1.00 89.38 167 PRO A C 1
ATOM 1313 O O . PRO A 1 167 ? -5.401 -1.492 -2.862 1.00 89.38 167 PRO A O 1
ATOM 1316 N N . PHE A 1 168 ? -5.230 -2.645 -0.955 1.00 91.81 168 PHE A N 1
ATOM 1317 C CA . PHE A 1 168 ? -4.359 -3.694 -1.439 1.00 91.81 168 PHE A CA 1
ATOM 1318 C C . PHE A 1 168 ? -4.771 -5.027 -0.828 1.00 91.81 168 PHE A C 1
ATOM 1320 O O . PHE A 1 168 ? -5.355 -5.082 0.254 1.00 91.81 168 PHE A O 1
ATOM 1327 N N . THR A 1 169 ? -4.401 -6.122 -1.486 1.00 91.50 169 THR A N 1
ATOM 1328 C CA . THR A 1 169 ? -4.567 -7.447 -0.890 1.00 91.50 169 THR A CA 1
ATOM 1329 C C . THR A 1 169 ? -3.509 -7.701 0.190 1.00 91.50 169 THR A C 1
ATOM 1331 O O . THR A 1 169 ? -2.323 -7.378 0.046 1.00 91.50 169 THR A O 1
ATOM 1334 N N . LEU A 1 170 ? -3.952 -8.310 1.293 1.00 89.06 170 LEU A N 1
ATOM 1335 C CA . LEU A 1 170 ? -3.086 -8.843 2.348 1.00 89.06 170 LEU A CA 1
ATOM 1336 C C . LEU A 1 170 ? -2.465 -10.191 1.965 1.00 89.06 170 LEU A C 1
ATOM 1338 O O . LEU A 1 170 ? -1.509 -10.640 2.601 1.00 89.06 170 LEU A O 1
ATOM 1342 N N . SER A 1 171 ? -3.021 -10.851 0.948 1.00 80.81 171 SER A N 1
ATOM 1343 C CA . SER A 1 171 ? -2.527 -12.115 0.429 1.00 80.81 171 SER A CA 1
ATOM 1344 C C . SER A 1 171 ? -1.425 -11.875 -0.594 1.00 80.81 171 SER A C 1
ATOM 1346 O O . SER A 1 171 ? -1.483 -10.970 -1.419 1.00 80.81 171 SER A O 1
ATOM 1348 N N . LYS A 1 172 ? -0.419 -12.750 -0.592 1.00 67.19 172 LYS A N 1
ATOM 1349 C CA . LYS A 1 172 ? 0.588 -12.781 -1.660 1.00 67.19 172 LYS A CA 1
ATOM 1350 C C . LYS A 1 172 ? 0.061 -13.467 -2.932 1.00 67.19 172 LYS A C 1
ATOM 1352 O O . LYS A 1 172 ? 0.722 -13.429 -3.965 1.00 67.19 172 LYS A O 1
ATOM 1357 N N . MET A 1 173 ? -1.092 -14.139 -2.858 1.00 63.84 173 MET A N 1
ATOM 1358 C CA . MET A 1 173 ? -1.691 -14.857 -3.985 1.00 63.84 173 MET A CA 1
ATOM 1359 C C . MET A 1 173 ? -2.644 -13.965 -4.785 1.00 63.84 173 MET A C 1
ATOM 1361 O O . MET A 1 173 ? -3.516 -13.317 -4.221 1.00 63.84 173 MET A O 1
ATOM 1365 N N . VAL A 1 174 ? -2.545 -14.053 -6.114 1.00 59.12 174 VAL A N 1
ATOM 1366 C CA . VAL A 1 174 ? -3.280 -13.268 -7.135 1.00 59.12 174 VAL A CA 1
ATOM 1367 C C . VAL A 1 174 ? -4.780 -13.632 -7.230 1.00 59.12 174 VAL A C 1
ATOM 1369 O O . VAL A 1 174 ? -5.434 -13.406 -8.241 1.00 59.12 174 VAL A O 1
ATOM 1372 N N . ARG A 1 175 ? -5.357 -14.267 -6.205 1.00 60.50 175 ARG A N 1
ATOM 1373 C CA . ARG A 1 175 ? -6.749 -14.749 -6.260 1.00 60.50 175 ARG A CA 1
ATOM 1374 C C . ARG A 1 175 ? -7.765 -13.633 -6.032 1.00 60.50 175 ARG A C 1
ATOM 1376 O O . ARG A 1 175 ? -8.870 -13.714 -6.563 1.00 60.50 175 ARG A O 1
ATOM 1383 N N . ASP A 1 176 ? -7.382 -12.597 -5.294 1.00 67.25 176 ASP A N 1
ATOM 1384 C CA . ASP A 1 176 ? -8.286 -11.510 -4.942 1.00 67.25 176 ASP A CA 1
ATOM 1385 C C . ASP A 1 176 ? -8.348 -10.500 -6.093 1.00 67.25 176 ASP A C 1
ATOM 1387 O O . ASP A 1 176 ? -7.346 -9.883 -6.466 1.00 67.25 176 ASP A O 1
ATOM 1391 N N . ARG A 1 177 ? -9.539 -10.362 -6.681 1.00 81.00 177 ARG A N 1
ATOM 1392 C CA . ARG A 1 177 ? -9.800 -9.440 -7.797 1.00 81.00 177 ARG A CA 1
ATOM 1393 C C . ARG A 1 177 ? -10.588 -8.210 -7.380 1.00 81.00 177 ARG A C 1
ATOM 1395 O O . ARG A 1 177 ? -10.504 -7.192 -8.053 1.00 81.00 177 ARG A O 1
ATOM 1402 N N . ILE A 1 178 ? -11.376 -8.321 -6.313 1.00 89.88 178 ILE A N 1
ATOM 1403 C CA . ILE A 1 178 ? -12.269 -7.263 -5.854 1.00 89.88 178 ILE A CA 1
ATOM 1404 C C . ILE A 1 178 ? -12.249 -7.238 -4.327 1.00 89.88 178 ILE A C 1
ATOM 1406 O O . ILE A 1 178 ? -12.454 -8.273 -3.695 1.00 89.88 178 ILE A O 1
ATOM 1410 N N . LEU A 1 179 ? -12.037 -6.059 -3.751 1.00 90.62 179 LEU A N 1
ATOM 1411 C CA . LEU A 1 179 ? -12.321 -5.764 -2.347 1.00 90.62 179 LEU A CA 1
ATOM 1412 C C . LEU A 1 179 ? -13.489 -4.787 -2.308 1.00 90.62 179 LEU A C 1
ATOM 1414 O O . LEU A 1 179 ? -13.524 -3.838 -3.087 1.00 90.62 179 LEU A O 1
ATOM 1418 N N . ARG A 1 180 ? -14.459 -5.017 -1.428 1.00 89.88 180 ARG A N 1
ATOM 1419 C CA . ARG A 1 180 ? -15.612 -4.132 -1.270 1.00 89.88 180 ARG A CA 1
ATOM 1420 C C . ARG A 1 180 ? -15.769 -3.775 0.198 1.00 89.88 180 ARG A C 1
ATOM 1422 O O . ARG A 1 180 ? -15.838 -4.664 1.041 1.00 89.88 180 ARG A O 1
ATOM 1429 N N . TYR A 1 181 ? -15.847 -2.481 0.463 1.00 88.56 181 TYR A N 1
ATOM 1430 C CA . TYR A 1 181 ? -16.040 -1.896 1.777 1.00 88.56 181 TYR A CA 1
ATOM 1431 C C . TYR A 1 181 ? -17.349 -1.123 1.773 1.00 88.56 181 TYR A C 1
ATOM 1433 O O . TYR A 1 181 ? -17.578 -0.276 0.909 1.00 88.56 181 TYR A O 1
ATOM 1441 N N . GLU A 1 182 ? -18.206 -1.443 2.731 1.00 84.75 182 GLU A N 1
ATOM 1442 C CA . GLU A 1 182 ? -19.425 -0.695 3.009 1.00 84.75 182 GLU A CA 1
ATOM 1443 C C . GLU A 1 182 ? -19.109 0.212 4.197 1.00 84.75 182 GLU A C 1
ATOM 1445 O O . GLU A 1 182 ? -18.855 -0.270 5.306 1.00 84.75 182 GLU A O 1
ATOM 1450 N N . LEU A 1 183 ? -18.988 1.506 3.909 1.00 81.06 183 LEU A N 1
ATOM 1451 C CA . LEU A 1 183 ? -18.868 2.570 4.900 1.00 81.06 183 LEU A CA 1
ATOM 1452 C C . LEU A 1 183 ? -20.273 3.121 5.183 1.00 81.06 183 LEU A C 1
ATOM 1454 O O . LEU A 1 183 ? -21.231 2.728 4.518 1.00 81.06 183 LEU A O 1
ATOM 1458 N N . GLU A 1 184 ? -20.397 4.003 6.173 1.00 75.38 184 GLU A N 1
ATOM 1459 C CA . GLU A 1 184 ? -21.697 4.558 6.588 1.00 75.38 184 GLU A CA 1
ATOM 1460 C C . GLU A 1 184 ? -22.422 5.232 5.412 1.00 75.38 184 GLU A C 1
ATOM 1462 O O . GLU A 1 184 ? -23.591 4.950 5.161 1.00 75.38 184 GLU A O 1
ATOM 1467 N N . ASP A 1 185 ? -21.672 5.995 4.619 1.00 75.50 185 ASP A N 1
ATOM 1468 C CA . ASP A 1 185 ? -22.214 6.918 3.621 1.00 75.50 185 ASP A CA 1
ATOM 1469 C C . ASP A 1 185 ? -21.706 6.661 2.189 1.00 75.50 185 ASP A C 1
ATOM 1471 O O . ASP A 1 185 ? -22.101 7.318 1.218 1.00 75.50 185 ASP A O 1
ATOM 1475 N N . SER A 1 186 ? -20.846 5.654 2.012 1.00 80.81 186 SER A N 1
ATOM 1476 C CA . SER A 1 186 ? -20.317 5.285 0.699 1.00 80.81 186 SER A CA 1
ATOM 1477 C C . SER A 1 186 ? -19.940 3.809 0.586 1.00 80.81 186 SER A C 1
ATOM 1479 O O . SER A 1 186 ? -19.624 3.121 1.557 1.00 80.81 186 SER A O 1
ATOM 1481 N N . VAL A 1 187 ? -19.945 3.305 -0.649 1.00 86.62 187 VAL A N 1
ATOM 1482 C CA . VAL A 1 187 ? -19.411 1.980 -0.981 1.00 86.62 187 VAL A CA 1
ATOM 1483 C C . VAL A 1 187 ? -18.121 2.150 -1.758 1.00 86.62 187 VAL A C 1
ATOM 1485 O O . VAL A 1 187 ? -18.108 2.722 -2.852 1.00 86.62 187 VAL A O 1
ATOM 1488 N N . VAL A 1 188 ? -17.046 1.585 -1.217 1.00 88.44 188 VAL A N 1
ATOM 1489 C CA . VAL A 1 188 ? -15.721 1.592 -1.833 1.00 88.44 188 VAL A CA 1
ATOM 1490 C C . VAL A 1 188 ? -15.451 0.222 -2.418 1.00 88.44 188 VAL A C 1
ATOM 1492 O O . VAL A 1 188 ? -15.432 -0.780 -1.711 1.00 88.44 188 VAL A O 1
ATOM 1495 N N . THR A 1 189 ? -15.241 0.162 -3.724 1.00 90.94 189 THR A N 1
ATOM 1496 C CA . THR A 1 189 ? -14.882 -1.063 -4.436 1.00 90.94 189 THR A CA 1
ATOM 1497 C C . THR A 1 189 ? -13.497 -0.897 -5.031 1.00 90.94 189 THR A C 1
ATOM 1499 O O . THR A 1 189 ? -13.221 0.083 -5.714 1.00 90.94 189 THR A O 1
ATOM 1502 N N . ILE A 1 190 ? -12.617 -1.849 -4.768 1.00 92.75 190 ILE A N 1
ATOM 1503 C CA . ILE A 1 190 ? -11.236 -1.843 -5.229 1.00 92.75 190 ILE A CA 1
ATOM 1504 C C . ILE A 1 190 ? -11.092 -3.020 -6.167 1.00 92.75 190 ILE A C 1
ATOM 1506 O O . ILE A 1 190 ? -11.224 -4.169 -5.755 1.00 92.75 190 ILE A O 1
ATOM 1510 N N . GLU A 1 191 ? -10.882 -2.719 -7.438 1.00 92.56 191 GLU A N 1
ATOM 1511 C CA . GLU A 1 191 ? -10.902 -3.685 -8.528 1.00 92.56 191 GLU A CA 1
ATOM 1512 C C . GLU A 1 191 ? -9.487 -3.832 -9.081 1.00 92.56 191 GLU A C 1
ATOM 1514 O O . GLU A 1 191 ? -8.840 -2.841 -9.412 1.00 92.56 191 GLU A O 1
ATOM 1519 N N . GLY A 1 192 ? -8.996 -5.065 -9.159 1.00 91.19 192 GLY A N 1
ATOM 1520 C CA . GLY A 1 192 ? -7.721 -5.406 -9.781 1.00 91.19 192 GLY A CA 1
ATOM 1521 C C . GLY A 1 192 ? -7.895 -5.870 -11.225 1.00 91.19 192 GLY A C 1
ATOM 1522 O O . GLY A 1 192 ? -8.992 -6.229 -11.660 1.00 91.19 192 GLY A O 1
ATOM 1523 N N . GLY A 1 193 ? -6.792 -5.922 -11.971 1.00 87.69 193 GLY A N 1
ATOM 1524 C CA . GLY A 1 193 ? -6.805 -6.433 -13.342 1.00 87.69 193 GLY A CA 1
ATOM 1525 C C . GLY A 1 193 ? -7.141 -7.925 -13.400 1.00 87.69 193 GLY A C 1
ATOM 1526 O O . GLY A 1 193 ? -6.759 -8.693 -12.519 1.00 87.69 193 GLY A O 1
ATOM 1527 N N . SER A 1 194 ? -7.815 -8.365 -14.463 1.00 84.75 194 SER A N 1
ATOM 1528 C CA . SER A 1 194 ? -8.195 -9.774 -14.648 1.00 84.75 194 SER A CA 1
ATOM 1529 C C . SER A 1 194 ? -6.993 -10.726 -14.701 1.00 84.75 194 SER A C 1
ATOM 1531 O O . SER A 1 194 ? -7.074 -11.837 -14.173 1.00 84.75 194 SER A O 1
ATOM 1533 N N . GLU A 1 195 ? -5.894 -10.288 -15.321 1.00 84.94 195 GLU A N 1
ATOM 1534 C CA . GLU A 1 195 ? -4.661 -11.069 -15.485 1.00 84.94 195 GLU A CA 1
ATOM 1535 C C . GLU A 1 195 ? -3.656 -10.850 -14.346 1.00 84.94 195 GLU A C 1
ATOM 1537 O O . GLU A 1 195 ? -3.011 -11.798 -13.902 1.00 84.94 195 GLU A O 1
ATOM 1542 N N . VAL A 1 196 ? -3.530 -9.609 -13.864 1.00 86.75 196 VAL A N 1
ATOM 1543 C CA . VAL A 1 196 ? -2.485 -9.205 -12.904 1.00 86.75 196 VAL A CA 1
ATOM 1544 C C . VAL A 1 196 ? -2.953 -9.203 -11.445 1.00 86.75 196 VAL A C 1
ATOM 1546 O O . VAL A 1 196 ? -2.126 -9.338 -10.545 1.00 86.75 196 VAL A O 1
ATOM 1549 N N . GLY A 1 197 ? -4.264 -9.106 -11.204 1.00 89.75 197 GLY A N 1
ATOM 1550 C CA . GLY A 1 197 ? -4.878 -9.027 -9.876 1.00 89.75 197 GLY A CA 1
ATOM 1551 C C . GLY A 1 197 ? -4.776 -7.650 -9.216 1.00 89.75 197 GLY A C 1
ATOM 1552 O O . GLY A 1 197 ? -4.470 -6.646 -9.862 1.00 89.75 197 GLY A O 1
ATOM 1553 N N . LEU A 1 198 ? -5.079 -7.610 -7.915 1.00 91.62 198 LEU A N 1
ATOM 1554 C CA . LEU A 1 198 ? -4.941 -6.424 -7.065 1.00 91.62 198 LEU A CA 1
ATOM 1555 C C . LEU A 1 198 ? -3.482 -6.151 -6.682 1.00 91.62 198 LEU A C 1
ATOM 1557 O O . LEU A 1 198 ? -2.688 -7.078 -6.505 1.00 91.62 198 LEU A O 1
ATOM 1561 N N . ALA A 1 199 ? -3.152 -4.878 -6.465 1.00 92.94 199 ALA A N 1
ATOM 1562 C CA . ALA A 1 199 ? -1.904 -4.477 -5.826 1.00 92.94 199 ALA A CA 1
ATOM 1563 C C . ALA A 1 199 ? -1.753 -5.134 -4.444 1.00 92.94 199 ALA A C 1
ATOM 1565 O O . ALA A 1 199 ? -2.705 -5.220 -3.666 1.00 92.94 199 ALA A O 1
ATOM 1566 N N . THR A 1 200 ? -0.545 -5.601 -4.129 1.00 92.25 200 THR A N 1
ATOM 1567 C CA . THR A 1 200 ? -0.206 -6.110 -2.792 1.00 92.25 200 THR A CA 1
ATOM 1568 C C . THR A 1 200 ? 0.236 -4.968 -1.879 1.00 92.25 200 THR A C 1
ATOM 1570 O O . THR A 1 200 ? 0.600 -3.894 -2.359 1.00 92.25 200 THR A O 1
ATOM 1573 N N . ALA A 1 201 ? 0.291 -5.200 -0.563 1.00 90.75 201 ALA A N 1
ATOM 1574 C CA . ALA A 1 201 ? 0.822 -4.209 0.383 1.00 90.75 201 ALA A CA 1
ATOM 1575 C C . ALA A 1 201 ? 2.233 -3.705 0.010 1.00 90.75 201 ALA A C 1
ATOM 1577 O O . ALA A 1 201 ? 2.540 -2.533 0.194 1.00 90.75 201 ALA A O 1
ATOM 1578 N N . TYR A 1 202 ? 3.074 -4.572 -0.565 1.00 88.38 202 TYR A N 1
ATOM 1579 C CA . TYR A 1 202 ? 4.429 -4.215 -1.002 1.00 88.38 202 TYR A CA 1
ATOM 1580 C C . TYR A 1 202 ? 4.461 -3.408 -2.297 1.00 88.38 202 TYR A C 1
ATOM 1582 O O . TYR A 1 202 ? 5.435 -2.711 -2.570 1.00 88.38 202 TYR A O 1
ATOM 1590 N N . ASP A 1 203 ? 3.453 -3.566 -3.153 1.00 91.94 203 ASP A N 1
ATOM 1591 C CA . ASP A 1 203 ? 3.318 -2.723 -4.339 1.00 91.94 203 ASP A CA 1
ATOM 1592 C C . ASP A 1 203 ? 2.799 -1.355 -3.909 1.00 91.94 203 ASP A C 1
ATOM 1594 O O . ASP A 1 203 ? 3.292 -0.330 -4.369 1.00 91.94 203 ASP A O 1
ATOM 1598 N N . TYR A 1 204 ? 1.877 -1.333 -2.944 1.00 92.12 204 TYR A N 1
ATOM 1599 C CA . TYR A 1 204 ? 1.362 -0.102 -2.367 1.00 92.12 204 TYR A CA 1
ATOM 1600 C C . TYR A 1 204 ? 2.463 0.758 -1.728 1.00 92.12 204 TYR A C 1
ATOM 1602 O O . TYR A 1 204 ? 2.368 1.975 -1.793 1.00 92.12 204 TYR A O 1
ATOM 1610 N N . ASP A 1 205 ? 3.561 0.183 -1.226 1.00 89.75 205 ASP A N 1
ATOM 1611 C CA . ASP A 1 205 ? 4.729 0.961 -0.773 1.00 89.75 205 ASP A CA 1
ATOM 1612 C C . ASP A 1 205 ? 5.314 1.880 -1.872 1.00 89.75 205 ASP A C 1
ATOM 1614 O O . ASP A 1 205 ? 5.799 2.966 -1.563 1.00 89.75 205 ASP A O 1
ATOM 1618 N N . ILE A 1 206 ? 5.229 1.499 -3.156 1.00 92.00 206 ILE A N 1
ATOM 1619 C CA . ILE A 1 206 ? 5.652 2.348 -4.290 1.00 92.00 206 ILE A CA 1
ATOM 1620 C C . ILE A 1 206 ? 4.693 3.528 -4.454 1.00 92.00 206 ILE A C 1
ATOM 1622 O O . ILE A 1 206 ? 5.138 4.655 -4.666 1.00 92.00 206 ILE A O 1
ATOM 1626 N N . PHE A 1 207 ? 3.383 3.276 -4.340 1.00 91.94 207 PHE A N 1
ATOM 1627 C CA . PHE A 1 207 ? 2.376 4.338 -4.328 1.00 91.94 207 PHE A CA 1
ATOM 1628 C C . PHE A 1 207 ? 2.636 5.290 -3.162 1.00 91.94 207 PHE A C 1
ATOM 1630 O O . PHE A 1 207 ? 2.655 6.501 -3.355 1.00 91.94 207 PHE A O 1
ATOM 1637 N N . ILE A 1 208 ? 2.925 4.743 -1.979 1.00 88.38 208 ILE A N 1
ATOM 1638 C CA . ILE A 1 208 ? 3.231 5.536 -0.797 1.00 88.38 208 ILE A CA 1
ATOM 1639 C C . ILE A 1 208 ? 4.424 6.458 -1.060 1.00 88.38 208 ILE A C 1
ATOM 1641 O O . ILE A 1 208 ? 4.324 7.670 -0.888 1.00 88.38 208 ILE A O 1
ATOM 1645 N N . HIS A 1 209 ? 5.521 5.892 -1.554 1.00 87.50 209 HIS A N 1
ATOM 1646 C CA . HIS A 1 209 ? 6.741 6.634 -1.843 1.00 87.50 209 HIS A CA 1
ATOM 1647 C C . HIS A 1 209 ? 6.539 7.718 -2.915 1.00 87.50 209 HIS A C 1
ATOM 1649 O O . HIS A 1 209 ? 7.043 8.831 -2.768 1.00 87.50 209 HIS A O 1
ATOM 1655 N N . MET A 1 210 ? 5.759 7.427 -3.964 1.00 90.81 210 MET A N 1
ATOM 1656 C CA . MET A 1 210 ? 5.397 8.400 -5.001 1.00 90.81 210 MET A CA 1
ATOM 1657 C C . MET A 1 210 ? 4.711 9.627 -4.405 1.00 90.81 210 MET A C 1
ATOM 1659 O O . MET A 1 210 ? 5.054 10.754 -4.764 1.00 90.81 210 MET A O 1
ATOM 1663 N N . VAL A 1 211 ? 3.747 9.433 -3.503 1.00 87.81 211 VAL A N 1
ATOM 1664 C CA . VAL A 1 211 ? 3.069 10.589 -2.921 1.00 87.81 211 VAL A CA 1
ATOM 1665 C C . VAL A 1 211 ? 3.952 11.306 -1.910 1.00 87.81 211 VAL A C 1
ATOM 1667 O O . VAL A 1 211 ? 3.962 12.533 -1.881 1.00 87.81 211 VAL A O 1
ATOM 1670 N N . SER A 1 212 ? 4.750 10.575 -1.135 1.00 82.19 212 SER A N 1
ATOM 1671 C CA . SER A 1 212 ? 5.719 11.194 -0.232 1.00 82.19 212 SER A CA 1
ATOM 1672 C C . SER A 1 212 ? 6.669 12.129 -0.958 1.00 82.19 212 SER A C 1
ATOM 1674 O O . SER A 1 212 ? 6.919 13.232 -0.478 1.00 82.19 212 SER A O 1
ATOM 1676 N N . HIS A 1 213 ? 7.125 11.730 -2.145 1.00 86.81 213 HIS A N 1
ATOM 1677 C CA . HIS A 1 213 ? 7.928 12.581 -3.015 1.00 86.81 213 HIS A CA 1
ATOM 1678 C C . HIS A 1 213 ? 7.165 13.836 -3.455 1.00 86.81 213 HIS A C 1
ATOM 1680 O O . HIS A 1 213 ? 7.682 14.940 -3.321 1.00 86.81 213 HIS A O 1
ATOM 1686 N N . LEU A 1 214 ? 5.928 13.688 -3.941 1.00 87.56 214 LEU A N 1
ATOM 1687 C CA . LEU A 1 214 ? 5.115 14.828 -4.381 1.00 87.56 214 LEU A CA 1
ATOM 1688 C C . LEU A 1 214 ? 4.842 15.822 -3.241 1.00 87.56 214 LEU A C 1
ATOM 1690 O O . LEU A 1 214 ? 4.918 17.032 -3.444 1.00 87.56 214 LEU A O 1
ATOM 1694 N N . ALA A 1 215 ? 4.529 15.317 -2.047 1.00 83.12 215 ALA A N 1
ATOM 1695 C CA . ALA A 1 215 ? 4.281 16.137 -0.868 1.00 83.12 215 ALA A CA 1
ATOM 1696 C C . ALA A 1 215 ? 5.538 16.908 -0.441 1.00 83.12 215 ALA A C 1
ATOM 1698 O O . ALA A 1 215 ? 5.445 18.097 -0.146 1.00 83.12 215 ALA A O 1
ATOM 1699 N N . ALA A 1 216 ? 6.710 16.265 -0.473 1.00 82.25 216 ALA A N 1
ATOM 1700 C CA . ALA A 1 216 ? 7.982 16.922 -0.186 1.00 82.25 216 ALA A CA 1
ATOM 1701 C C . ALA A 1 216 ? 8.313 18.023 -1.213 1.00 82.25 216 ALA A C 1
ATOM 1703 O O . ALA A 1 216 ? 8.725 19.117 -0.831 1.00 82.25 216 ALA A O 1
ATOM 1704 N N . GLU A 1 217 ? 8.080 17.781 -2.510 1.00 87.31 217 GLU A N 1
ATOM 1705 C CA . GLU A 1 217 ? 8.250 18.814 -3.543 1.00 87.31 217 GLU A CA 1
ATOM 1706 C C . GLU A 1 217 ? 7.285 19.990 -3.339 1.00 87.31 217 GLU A C 1
ATOM 1708 O O . GLU A 1 217 ? 7.688 21.145 -3.462 1.00 87.31 217 GLU A O 1
ATOM 1713 N N . MET A 1 218 ? 6.025 19.716 -2.989 1.00 86.00 218 MET A N 1
ATOM 1714 C CA . MET A 1 218 ? 5.038 20.763 -2.720 1.00 86.00 218 MET A CA 1
ATOM 1715 C C . MET A 1 218 ? 5.399 21.584 -1.476 1.00 86.00 218 MET A C 1
ATOM 1717 O O . MET A 1 218 ? 5.278 22.807 -1.490 1.00 86.00 218 MET A O 1
ATOM 1721 N N . GLN A 1 219 ? 5.895 20.934 -0.423 1.00 81.69 219 GLN A N 1
ATOM 1722 C CA . GLN A 1 219 ? 6.381 21.623 0.767 1.00 81.69 219 GLN A CA 1
ATOM 1723 C C . GLN A 1 219 ? 7.557 22.546 0.432 1.00 81.69 219 GLN A C 1
ATOM 1725 O O . GLN A 1 219 ? 7.558 23.697 0.853 1.00 81.69 219 GLN A O 1
ATOM 1730 N N . ALA A 1 220 ? 8.521 22.090 -0.372 1.00 85.88 220 ALA A N 1
ATOM 1731 C CA . ALA A 1 220 ? 9.633 22.933 -0.809 1.00 85.88 220 ALA A CA 1
ATOM 1732 C C . ALA A 1 220 ? 9.156 24.162 -1.608 1.00 85.88 220 ALA A C 1
ATOM 1734 O O . ALA A 1 220 ? 9.711 25.252 -1.458 1.00 85.88 220 ALA A O 1
ATOM 1735 N N . VAL A 1 221 ? 8.105 24.009 -2.425 1.00 88.00 221 VAL A N 1
ATOM 1736 C CA . VAL A 1 221 ? 7.461 25.130 -3.131 1.00 88.00 221 VAL A CA 1
ATOM 1737 C C . VAL A 1 221 ? 6.840 26.121 -2.143 1.00 88.00 221 VAL A C 1
ATOM 1739 O O . VAL A 1 221 ? 7.025 27.326 -2.306 1.00 88.00 221 VAL A O 1
ATOM 1742 N N . GLU A 1 222 ? 6.139 25.646 -1.113 1.00 85.56 222 GLU A N 1
ATOM 1743 C CA . GLU A 1 222 ? 5.525 26.519 -0.102 1.00 85.56 222 GLU A CA 1
ATOM 1744 C C . GLU A 1 222 ? 6.574 27.213 0.783 1.00 85.56 222 GLU A C 1
ATOM 1746 O O . GLU A 1 222 ? 6.506 28.414 1.045 1.00 85.56 222 GLU A O 1
ATOM 1751 N N . GLU A 1 223 ? 7.634 26.502 1.166 1.00 86.31 223 GLU A N 1
ATOM 1752 C CA . GLU A 1 223 ? 8.770 27.080 1.883 1.00 86.31 223 GLU A CA 1
ATOM 1753 C C . GLU A 1 223 ? 9.495 28.151 1.057 1.00 86.31 223 GLU A C 1
ATOM 1755 O O . GLU A 1 223 ? 9.955 29.149 1.609 1.00 86.31 223 GLU A O 1
ATOM 1760 N N . ALA A 1 224 ? 9.593 27.986 -0.263 1.00 88.94 224 ALA A N 1
ATOM 1761 C CA . ALA A 1 224 ? 10.140 29.012 -1.144 1.00 88.94 224 ALA A CA 1
ATOM 1762 C C . ALA A 1 224 ? 9.192 30.216 -1.265 1.00 88.94 224 ALA A C 1
ATOM 1764 O O . ALA A 1 224 ? 9.636 31.362 -1.151 1.00 88.94 224 ALA A O 1
ATOM 1765 N N . ARG A 1 225 ? 7.885 29.963 -1.407 1.00 89.19 225 ARG A N 1
ATOM 1766 C CA . ARG A 1 225 ? 6.846 30.997 -1.493 1.00 89.19 225 ARG A CA 1
ATOM 1767 C C . ARG A 1 225 ? 6.777 31.850 -0.228 1.00 89.19 225 ARG A C 1
ATOM 1769 O O . ARG A 1 225 ? 6.731 33.074 -0.331 1.00 89.19 225 ARG A O 1
ATOM 1776 N N . SER A 1 226 ? 6.866 31.236 0.952 1.00 87.62 226 SER A N 1
ATOM 1777 C CA . SER A 1 226 ? 6.923 31.955 2.236 1.00 87.62 226 SER A CA 1
ATOM 1778 C C . SER A 1 226 ? 8.167 32.846 2.375 1.00 87.62 226 SER A C 1
ATOM 1780 O O . SER A 1 226 ? 8.134 33.852 3.080 1.00 87.62 226 SER A O 1
ATOM 1782 N N . ARG A 1 227 ? 9.250 32.536 1.646 1.00 92.94 227 ARG A N 1
ATOM 1783 C CA . ARG A 1 227 ? 10.461 33.370 1.527 1.00 92.94 227 ARG A CA 1
ATOM 1784 C C . ARG A 1 227 ? 10.386 34.395 0.384 1.00 92.94 227 ARG A C 1
ATOM 1786 O O . ARG A 1 227 ? 11.376 35.072 0.119 1.00 92.94 227 ARG A O 1
ATOM 1793 N N . GLY A 1 228 ? 9.243 34.516 -0.294 1.00 91.00 228 GLY A N 1
ATOM 1794 C CA . GLY A 1 228 ? 9.033 35.439 -1.413 1.00 91.00 228 GLY A CA 1
ATOM 1795 C C . GLY A 1 228 ? 9.642 34.983 -2.744 1.00 91.00 228 GLY A C 1
ATOM 1796 O O . GLY A 1 228 ? 9.781 35.799 -3.653 1.00 91.00 228 GLY A O 1
ATOM 1797 N N . LEU A 1 229 ? 10.030 33.710 -2.870 1.00 91.19 229 LEU A N 1
ATOM 1798 C CA . LEU A 1 229 ? 10.547 33.135 -4.111 1.00 91.19 229 LEU A CA 1
ATOM 1799 C C . LEU A 1 229 ? 9.411 32.479 -4.902 1.00 91.19 229 LEU A C 1
ATOM 1801 O O . LEU A 1 229 ? 8.653 31.670 -4.369 1.00 91.19 229 LEU A O 1
ATOM 1805 N N . GLU A 1 230 ? 9.321 32.781 -6.195 1.00 86.50 230 GLU A N 1
ATOM 1806 C CA . GLU A 1 230 ? 8.411 32.073 -7.094 1.00 86.50 230 GLU A CA 1
ATOM 1807 C C . GLU A 1 230 ? 9.042 30.755 -7.552 1.00 86.50 230 GLU A C 1
ATOM 1809 O O . GLU A 1 230 ? 10.063 30.735 -8.242 1.00 86.50 230 GLU A O 1
ATOM 1814 N N . MET A 1 231 ? 8.413 29.640 -7.181 1.00 87.38 231 MET A N 1
ATOM 1815 C CA . MET A 1 231 ? 8.740 28.312 -7.689 1.00 87.38 231 MET A CA 1
ATOM 1816 C C . MET A 1 231 ? 7.553 27.717 -8.454 1.00 87.38 231 MET A C 1
ATOM 1818 O O . MET A 1 231 ? 6.405 27.883 -8.031 1.00 87.38 231 MET A O 1
ATOM 1822 N N . PRO A 1 232 ? 7.802 27.012 -9.574 1.00 89.19 232 PRO A N 1
ATOM 1823 C CA . PRO A 1 232 ? 6.749 26.305 -10.290 1.00 89.19 232 PRO A CA 1
ATOM 1824 C C . PRO A 1 232 ? 6.198 25.150 -9.445 1.00 89.19 232 PRO A C 1
ATOM 1826 O O . PRO A 1 232 ? 6.902 24.585 -8.609 1.00 89.19 232 PRO A O 1
ATOM 1829 N N . LEU A 1 233 ? 4.943 24.771 -9.701 1.00 89.38 233 LEU A N 1
ATOM 1830 C CA . LEU A 1 233 ? 4.335 23.603 -9.064 1.00 89.38 233 LEU A CA 1
ATOM 1831 C C . LEU A 1 233 ? 5.084 22.305 -9.425 1.00 89.38 233 LEU A C 1
ATOM 1833 O O . LEU A 1 233 ? 5.647 22.209 -10.524 1.00 89.38 233 LEU A O 1
ATOM 1837 N N . PRO A 1 234 ? 5.041 21.285 -8.546 1.00 90.94 234 PRO A N 1
ATOM 1838 C CA . PRO A 1 234 ? 5.666 19.991 -8.798 1.00 90.94 234 PRO A CA 1
ATOM 1839 C C . PRO A 1 234 ? 5.176 19.332 -10.091 1.00 90.94 234 PRO A C 1
ATOM 1841 O O . PRO A 1 234 ? 4.026 19.505 -10.513 1.00 90.94 234 PRO A O 1
ATOM 1844 N N . ALA A 1 235 ? 6.034 18.531 -10.720 1.00 92.44 235 ALA A N 1
ATOM 1845 C CA . ALA A 1 235 ? 5.681 17.836 -11.951 1.00 92.44 235 ALA A CA 1
ATOM 1846 C C . ALA A 1 235 ? 4.692 16.686 -11.690 1.00 92.44 235 ALA A C 1
ATOM 1848 O O . ALA A 1 235 ? 4.807 15.943 -10.723 1.00 92.44 235 ALA A O 1
ATOM 1849 N N . ARG A 1 236 ? 3.777 16.441 -12.636 1.00 93.94 236 ARG A N 1
ATOM 1850 C CA . ARG A 1 236 ? 2.845 15.291 -12.597 1.00 93.94 236 ARG A CA 1
ATOM 1851 C C . ARG A 1 236 ? 3.491 13.935 -12.910 1.00 93.94 236 ARG A C 1
ATOM 1853 O O . ARG A 1 236 ? 2.798 12.927 -12.996 1.00 93.94 236 ARG A O 1
ATOM 1860 N N . ILE A 1 237 ? 4.803 13.893 -13.131 1.00 95.81 237 ILE A N 1
ATOM 1861 C CA . ILE A 1 237 ? 5.527 12.663 -13.463 1.00 95.81 237 ILE A CA 1
ATOM 1862 C C . ILE A 1 237 ? 6.595 12.434 -12.404 1.00 95.81 237 ILE A C 1
ATOM 1864 O O . ILE A 1 237 ? 7.601 13.143 -12.360 1.00 95.81 237 ILE A O 1
ATOM 1868 N N . TYR A 1 238 ? 6.385 11.391 -11.616 1.00 94.06 238 TYR A N 1
ATOM 1869 C CA . TYR A 1 238 ? 7.304 10.895 -10.612 1.00 94.06 238 TYR A CA 1
ATOM 1870 C C . TYR A 1 238 ? 8.430 10.088 -11.271 1.00 94.06 238 TYR A C 1
ATOM 1872 O O . TYR A 1 238 ? 8.170 9.189 -12.074 1.00 94.06 238 TYR A O 1
ATOM 1880 N N . ARG A 1 239 ? 9.692 10.432 -10.979 1.00 92.94 239 ARG A N 1
ATOM 1881 C CA . ARG A 1 239 ? 10.871 9.861 -11.658 1.00 92.94 239 ARG A CA 1
ATOM 1882 C C . ARG A 1 239 ? 11.967 9.405 -10.693 1.00 92.94 239 ARG A C 1
ATOM 1884 O O . ARG A 1 239 ? 13.059 9.980 -10.708 1.00 92.94 239 ARG A O 1
ATOM 1891 N N . PRO A 1 240 ? 11.724 8.379 -9.865 1.00 89.56 240 PRO A N 1
ATOM 1892 C CA . PRO A 1 240 ? 12.755 7.886 -8.975 1.00 89.56 240 PRO A CA 1
ATOM 1893 C C . PRO A 1 240 ? 13.879 7.198 -9.751 1.00 89.56 240 PRO A C 1
ATOM 1895 O O . PRO A 1 240 ? 13.676 6.527 -10.773 1.00 89.56 240 PRO A O 1
ATOM 1898 N N . SER A 1 241 ? 15.083 7.316 -9.202 1.00 85.69 241 SER A N 1
ATOM 1899 C CA . SER A 1 241 ? 16.159 6.371 -9.477 1.00 85.69 241 SER A CA 1
ATOM 1900 C C . SER A 1 241 ? 15.723 4.991 -9.001 1.00 85.69 241 SER A C 1
ATOM 1902 O O . SER A 1 241 ? 15.188 4.828 -7.902 1.00 85.69 241 SER A O 1
ATOM 1904 N N . LEU A 1 242 ? 15.947 3.973 -9.826 1.00 81.75 242 LEU A N 1
ATOM 1905 C CA . LEU A 1 242 ? 15.511 2.630 -9.476 1.00 81.75 242 LEU A CA 1
ATOM 1906 C C . LEU A 1 242 ? 16.264 2.063 -8.268 1.00 81.75 242 LEU A C 1
ATOM 1908 O O . LEU A 1 242 ? 15.677 1.359 -7.451 1.00 81.75 242 LEU A O 1
ATOM 1912 N N . GLY A 1 243 ? 17.563 2.356 -8.163 1.00 79.00 243 GLY A N 1
ATOM 1913 C CA . GLY A 1 243 ? 18.357 1.924 -7.016 1.00 79.00 243 GLY A CA 1
ATOM 1914 C C . GLY A 1 243 ? 17.772 2.458 -5.712 1.00 79.00 243 GLY A C 1
ATOM 1915 O O . GLY A 1 243 ? 17.671 1.712 -4.744 1.00 79.00 243 GLY A O 1
ATOM 1916 N N . ASP A 1 244 ? 17.315 3.707 -5.728 1.00 81.25 244 ASP A N 1
ATOM 1917 C CA . ASP A 1 244 ? 16.754 4.366 -4.552 1.00 81.25 244 ASP A CA 1
ATOM 1918 C C . ASP A 1 244 ? 15.348 3.845 -4.255 1.00 81.25 244 ASP A C 1
ATOM 1920 O O . ASP A 1 244 ? 15.059 3.516 -3.111 1.00 81.25 244 ASP A O 1
ATOM 1924 N N . LEU A 1 245 ? 14.519 3.625 -5.283 1.00 83.62 245 LEU A N 1
ATOM 1925 C CA . LEU A 1 245 ? 13.200 3.009 -5.116 1.00 83.62 245 LEU A CA 1
ATOM 1926 C C . LEU A 1 245 ? 13.288 1.593 -4.519 1.00 83.62 245 LEU A C 1
ATOM 1928 O O . LEU A 1 245 ? 12.543 1.265 -3.601 1.00 83.62 245 LEU A O 1
ATOM 1932 N N . LEU A 1 246 ? 14.195 0.746 -5.021 1.00 81.94 246 LEU A N 1
ATOM 1933 C CA . LEU A 1 246 ? 14.354 -0.623 -4.516 1.00 81.94 246 LEU A CA 1
ATOM 1934 C C . LEU A 1 246 ? 14.894 -0.645 -3.085 1.00 81.94 246 LEU A C 1
ATOM 1936 O O . LEU A 1 246 ? 14.375 -1.403 -2.267 1.00 81.94 246 LEU A O 1
ATOM 1940 N N . LYS A 1 247 ? 15.892 0.197 -2.779 1.00 80.62 247 LYS A N 1
ATOM 1941 C CA . LYS A 1 247 ? 16.411 0.361 -1.413 1.00 80.62 247 LYS A CA 1
ATOM 1942 C C . LYS A 1 247 ? 15.308 0.814 -0.461 1.00 80.62 247 LYS A C 1
ATOM 1944 O O . LYS A 1 247 ? 15.143 0.232 0.604 1.00 80.62 247 LYS A O 1
ATOM 1949 N N . PHE A 1 248 ? 14.531 1.813 -0.870 1.00 74.31 248 PHE A N 1
ATOM 1950 C CA . PHE A 1 248 ? 13.478 2.391 -0.048 1.00 74.31 248 PHE A CA 1
ATOM 1951 C C . PHE A 1 248 ? 12.349 1.395 0.234 1.00 74.31 248 PHE A C 1
ATOM 1953 O O . PHE A 1 248 ? 11.940 1.221 1.377 1.00 74.31 248 PHE A O 1
ATOM 1960 N N . CYS A 1 249 ? 11.905 0.650 -0.780 1.00 73.94 249 CYS A N 1
ATOM 1961 C CA . CYS A 1 249 ? 10.911 -0.411 -0.611 1.00 73.94 249 CYS A CA 1
ATOM 1962 C C . CYS A 1 249 ? 11.480 -1.703 0.018 1.00 73.94 249 CYS A C 1
ATOM 1964 O O . CYS A 1 249 ? 10.797 -2.728 -0.008 1.00 73.94 249 CYS A O 1
ATOM 1966 N N . GLN A 1 250 ? 12.722 -1.690 0.523 1.00 74.12 250 GLN A N 1
ATOM 1967 C CA . GLN A 1 250 ? 13.419 -2.841 1.113 1.00 74.12 250 GLN A CA 1
ATOM 1968 C C . GLN A 1 250 ? 13.405 -4.100 0.228 1.00 74.12 250 GLN A C 1
ATOM 1970 O O . GLN A 1 250 ? 13.261 -5.234 0.692 1.00 74.12 250 GLN A O 1
ATOM 1975 N N . ARG A 1 251 ? 13.555 -3.908 -1.088 1.00 71.81 251 ARG A N 1
ATOM 1976 C CA . ARG A 1 251 ? 13.650 -4.994 -2.069 1.00 71.81 251 ARG A CA 1
ATOM 1977 C C . ARG A 1 251 ? 15.121 -5.278 -2.377 1.00 71.81 251 ARG A C 1
ATOM 1979 O O . ARG A 1 251 ? 15.911 -4.364 -2.602 1.00 71.81 251 ARG A O 1
ATOM 1986 N N . ALA A 1 252 ? 15.490 -6.559 -2.431 1.00 66.38 252 ALA A N 1
ATOM 1987 C CA . ALA A 1 252 ? 16.833 -6.968 -2.845 1.00 66.38 252 ALA A CA 1
ATOM 1988 C C . ALA A 1 252 ? 17.155 -6.461 -4.267 1.00 66.38 252 ALA A C 1
ATOM 1990 O O . ALA A 1 252 ? 16.267 -6.336 -5.108 1.00 66.38 252 ALA A O 1
ATOM 1991 N N . SER A 1 253 ? 18.423 -6.185 -4.562 1.00 62.62 253 SER A N 1
ATOM 1992 C CA . SER A 1 253 ? 18.857 -5.737 -5.888 1.00 62.62 253 SER A CA 1
ATOM 1993 C C . SER A 1 253 ? 19.263 -6.927 -6.772 1.00 62.62 253 SER A C 1
ATOM 1995 O O . SER A 1 253 ? 19.956 -7.840 -6.326 1.00 62.62 253 SER A O 1
ATOM 1997 N N . GLY A 1 254 ? 18.818 -6.949 -8.035 1.00 68.12 254 GLY A N 1
ATOM 1998 C CA . GLY A 1 254 ? 19.164 -8.013 -8.986 1.00 68.12 254 GLY A CA 1
ATOM 1999 C C . GLY A 1 254 ? 18.283 -8.061 -10.242 1.00 68.12 254 GLY A C 1
ATOM 2000 O O . GLY A 1 254 ? 17.325 -7.304 -10.388 1.00 68.12 254 GLY A O 1
ATOM 2001 N N . GLY A 1 255 ? 18.615 -8.974 -11.165 1.00 70.38 255 GLY A N 1
ATOM 2002 C CA . GLY A 1 255 ? 17.936 -9.106 -12.462 1.00 70.38 255 GLY A CA 1
ATOM 2003 C C . GLY A 1 255 ? 16.468 -9.545 -12.369 1.00 70.38 255 GLY A C 1
ATOM 2004 O O . GLY A 1 255 ? 15.633 -9.112 -13.158 1.00 70.38 255 GLY A O 1
ATOM 2005 N N . LYS A 1 256 ? 16.137 -10.382 -11.379 1.00 75.88 256 LYS A N 1
ATOM 2006 C CA . LYS A 1 256 ? 14.768 -10.863 -11.138 1.00 75.88 256 LYS A CA 1
ATOM 200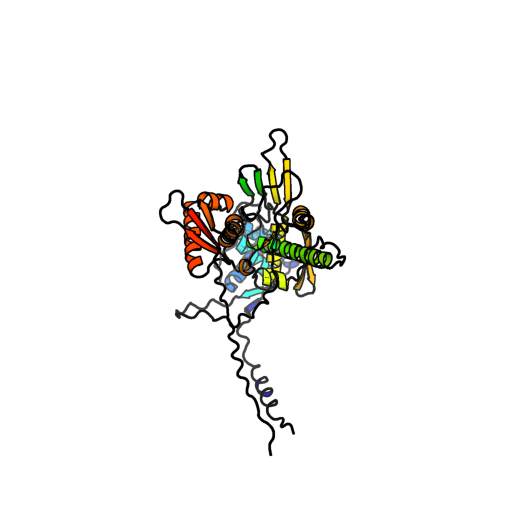7 C C . LYS A 1 256 ? 13.853 -9.741 -10.639 1.00 75.88 256 LYS A C 1
ATOM 2009 O O . LYS A 1 256 ? 12.662 -9.734 -10.933 1.00 75.88 256 LYS A O 1
ATOM 2014 N N . GLN A 1 257 ? 14.415 -8.778 -9.919 1.00 75.25 257 GLN A N 1
ATOM 2015 C CA . GLN A 1 257 ? 13.662 -7.719 -9.265 1.00 75.25 257 GLN A CA 1
ATOM 2016 C C . GLN A 1 257 ? 13.168 -6.650 -10.237 1.00 75.25 257 GLN A C 1
ATOM 2018 O O . GLN A 1 257 ? 12.172 -5.998 -9.944 1.00 75.25 257 GLN A O 1
ATOM 2023 N N . TYR A 1 258 ? 13.773 -6.537 -11.424 1.00 78.12 258 TYR A N 1
ATOM 2024 C CA . TYR A 1 258 ? 13.209 -5.732 -12.510 1.00 78.12 258 TYR A CA 1
ATOM 2025 C C . TYR A 1 258 ? 11.848 -6.270 -12.948 1.00 78.12 258 TYR A C 1
ATOM 2027 O O . TYR A 1 258 ? 10.878 -5.523 -12.974 1.00 78.12 258 TYR A O 1
ATOM 2035 N N . LEU A 1 259 ? 11.757 -7.581 -13.191 1.00 83.38 259 LEU A N 1
ATOM 2036 C CA . LEU A 1 259 ? 10.497 -8.220 -13.562 1.00 83.38 259 LEU A CA 1
ATOM 2037 C C . LEU A 1 259 ? 9.476 -8.143 -12.417 1.00 83.38 259 LEU A C 1
ATOM 2039 O O . LEU A 1 259 ? 8.290 -7.940 -12.647 1.00 83.38 259 LEU A O 1
ATOM 2043 N N . GLU A 1 260 ? 9.916 -8.284 -11.163 1.00 84.88 260 GLU A N 1
ATOM 2044 C CA . GLU A 1 260 ? 9.028 -8.122 -10.002 1.00 84.88 260 GLU A CA 1
ATOM 2045 C C . GLU A 1 260 ? 8.523 -6.682 -9.837 1.00 84.88 260 GLU A C 1
ATOM 2047 O O . GLU A 1 260 ? 7.396 -6.494 -9.375 1.00 84.88 260 GLU A O 1
ATOM 2052 N N . LEU A 1 261 ? 9.323 -5.682 -10.213 1.00 87.56 261 LEU A N 1
ATOM 2053 C CA . LEU A 1 261 ? 8.909 -4.284 -10.222 1.00 87.56 261 LEU A CA 1
ATOM 2054 C C . LEU A 1 261 ? 7.953 -3.984 -11.375 1.00 87.56 261 LEU A C 1
ATOM 2056 O O . LEU A 1 261 ? 6.938 -3.345 -11.138 1.00 87.56 261 LEU A O 1
ATOM 2060 N N . GLU A 1 262 ? 8.236 -4.456 -12.588 1.00 89.31 262 GLU A N 1
ATOM 2061 C CA . GLU A 1 262 ? 7.312 -4.328 -13.723 1.00 89.31 262 GLU A CA 1
ATOM 2062 C C . GLU A 1 262 ? 5.954 -4.940 -13.371 1.00 89.31 262 GLU A C 1
ATOM 2064 O O . GLU A 1 262 ? 4.945 -4.245 -13.413 1.00 89.31 262 GLU A O 1
ATOM 2069 N N . ASN A 1 263 ? 5.943 -6.166 -12.837 1.00 90.88 263 ASN A N 1
ATOM 2070 C CA . ASN A 1 263 ? 4.716 -6.807 -12.361 1.00 90.88 263 ASN A CA 1
ATOM 2071 C C . ASN A 1 263 ? 4.022 -6.022 -11.228 1.00 90.88 263 ASN A C 1
ATOM 2073 O O . ASN A 1 263 ? 2.802 -6.084 -11.090 1.00 90.88 263 ASN A O 1
ATOM 2077 N N . ALA A 1 264 ? 4.779 -5.336 -10.364 1.00 92.00 264 ALA A N 1
ATOM 2078 C CA . ALA A 1 264 ? 4.215 -4.487 -9.314 1.00 92.00 264 ALA A CA 1
ATOM 2079 C C . ALA A 1 264 ? 3.547 -3.237 -9.897 1.00 92.00 264 ALA A C 1
ATOM 2081 O O . ALA A 1 264 ? 2.444 -2.886 -9.483 1.00 92.00 264 ALA A O 1
ATOM 2082 N N . LEU A 1 265 ? 4.193 -2.596 -10.872 1.00 93.94 265 LEU A N 1
ATOM 2083 C CA . LEU A 1 265 ? 3.656 -1.444 -11.592 1.00 93.94 265 LEU A CA 1
ATOM 2084 C C . LEU A 1 265 ? 2.423 -1.831 -12.414 1.00 93.94 265 LEU A C 1
ATOM 2086 O O . LEU A 1 265 ? 1.437 -1.101 -12.379 1.00 93.94 265 LEU A O 1
ATOM 2090 N N . ASP A 1 266 ? 2.423 -3.005 -13.050 1.00 94.38 266 ASP A N 1
ATOM 2091 C CA . ASP A 1 266 ? 1.253 -3.550 -13.743 1.00 94.38 266 ASP A CA 1
ATOM 2092 C C . ASP A 1 266 ? 0.067 -3.735 -12.784 1.00 94.38 266 ASP A C 1
ATOM 2094 O O . ASP A 1 266 ? -1.047 -3.294 -13.073 1.00 94.38 266 ASP A O 1
ATOM 2098 N N . ARG A 1 267 ? 0.297 -4.329 -11.601 1.00 93.81 267 ARG A N 1
ATOM 2099 C CA . ARG A 1 267 ? -0.749 -4.486 -10.572 1.00 93.81 267 ARG A CA 1
ATOM 2100 C C . ARG A 1 267 ? -1.264 -3.147 -10.056 1.00 93.81 267 ARG A C 1
ATOM 2102 O O . ARG A 1 267 ? -2.473 -2.981 -9.909 1.00 93.81 267 ARG A O 1
ATOM 2109 N N . LEU A 1 268 ? -0.377 -2.190 -9.785 1.00 94.94 268 LEU A N 1
ATOM 2110 C CA . LEU A 1 268 ? -0.762 -0.848 -9.338 1.00 94.94 268 LEU A CA 1
ATOM 2111 C C . LEU A 1 268 ? -1.580 -0.114 -10.400 1.00 94.94 268 LEU A C 1
ATOM 2113 O O . LEU A 1 268 ? -2.613 0.461 -10.076 1.00 94.94 268 LEU A O 1
ATOM 2117 N N . GLN A 1 269 ? -1.148 -0.153 -11.661 1.00 95.62 269 GLN A N 1
ATOM 2118 C CA . GLN A 1 269 ? -1.847 0.502 -12.764 1.00 95.62 269 GLN A CA 1
ATOM 2119 C C . GLN A 1 269 ? -3.223 -0.124 -13.013 1.00 95.62 269 GLN A C 1
ATOM 2121 O O . GLN A 1 269 ? -4.187 0.587 -13.300 1.00 95.62 269 GLN A O 1
ATOM 2126 N N . ALA A 1 270 ? -3.329 -1.447 -12.883 1.00 94.00 270 ALA A N 1
ATOM 2127 C CA . ALA A 1 270 ? -4.589 -2.157 -13.045 1.00 94.00 270 ALA A CA 1
ATOM 2128 C C . ALA A 1 270 ? -5.537 -2.010 -11.844 1.00 94.00 270 ALA A C 1
ATOM 2130 O O . ALA A 1 270 ? -6.728 -2.280 -11.986 1.00 94.00 270 ALA A O 1
ATOM 2131 N N . THR A 1 271 ? -5.035 -1.593 -10.677 1.00 94.12 271 THR A N 1
ATOM 2132 C CA . THR A 1 271 ? -5.859 -1.410 -9.479 1.00 94.12 271 THR A CA 1
ATOM 2133 C C . THR A 1 271 ? -6.616 -0.087 -9.548 1.00 94.12 271 THR A C 1
ATOM 2135 O O . THR A 1 271 ? -6.023 0.995 -9.610 1.00 94.12 271 THR A O 1
ATOM 2138 N N . ARG A 1 272 ? -7.946 -0.173 -9.510 1.00 92.56 272 ARG A N 1
ATOM 2139 C CA . ARG A 1 272 ? -8.863 0.967 -9.544 1.00 92.56 272 ARG A CA 1
ATOM 2140 C C . ARG A 1 272 ? -9.666 1.042 -8.258 1.00 92.56 272 ARG A C 1
ATOM 2142 O O . ARG A 1 272 ? -10.190 0.038 -7.790 1.00 92.56 272 ARG A O 1
ATOM 2149 N N . ILE A 1 273 ? -9.808 2.248 -7.731 1.00 90.88 273 ILE A N 1
ATOM 2150 C CA . ILE A 1 273 ? -10.694 2.561 -6.616 1.00 90.88 273 ILE A CA 1
ATOM 2151 C C . ILE A 1 273 ? -11.960 3.162 -7.215 1.00 90.88 273 ILE A C 1
ATOM 2153 O O . ILE A 1 273 ? -11.905 4.157 -7.937 1.00 90.88 273 ILE A O 1
ATOM 2157 N N 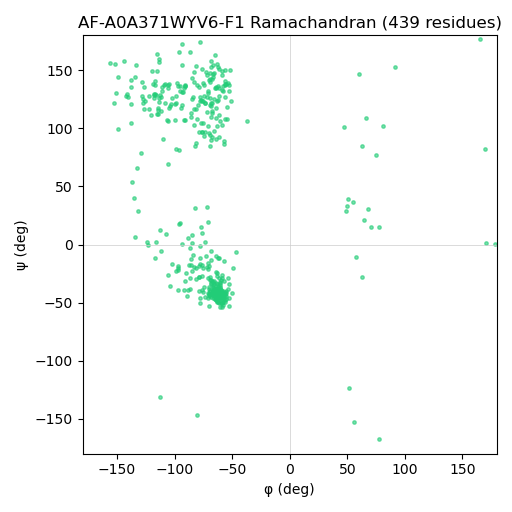. LYS A 1 274 ? -13.097 2.532 -6.947 1.00 90.00 274 LYS A N 1
ATOM 2158 C CA . LYS A 1 274 ? -14.429 2.970 -7.344 1.00 90.00 274 LYS A CA 1
ATOM 2159 C C . LYS A 1 274 ? -15.218 3.328 -6.097 1.00 90.00 274 LYS A C 1
ATOM 2161 O O . LYS A 1 274 ? -15.350 2.508 -5.195 1.00 90.00 274 LYS A O 1
ATOM 2166 N N . ILE A 1 275 ? -15.762 4.532 -6.067 1.00 84.56 275 ILE A N 1
ATOM 2167 C CA . ILE A 1 275 ? -16.509 5.063 -4.931 1.00 84.56 275 ILE A CA 1
ATOM 2168 C C . ILE A 1 275 ? -17.922 5.330 -5.418 1.00 84.56 275 ILE A C 1
ATOM 2170 O O . ILE A 1 275 ? -18.117 5.954 -6.457 1.00 84.56 275 ILE A O 1
ATOM 2174 N N . THR A 1 276 ? -18.906 4.810 -4.699 1.00 83.94 276 THR A N 1
ATOM 2175 C CA . THR A 1 276 ? -20.318 5.139 -4.901 1.00 83.94 276 THR A CA 1
ATOM 2176 C C . THR A 1 276 ? -20.796 5.861 -3.653 1.00 83.94 276 THR A C 1
ATOM 2178 O O . THR A 1 276 ? -20.846 5.234 -2.595 1.00 83.94 276 THR A O 1
ATOM 2181 N N . ASN A 1 277 ? -21.119 7.149 -3.765 1.00 79.62 277 ASN A N 1
ATOM 2182 C CA . ASN A 1 277 ? -21.716 7.889 -2.656 1.00 79.62 277 ASN A CA 1
ATOM 2183 C C . ASN A 1 277 ? -23.192 7.469 -2.504 1.00 79.62 277 ASN A C 1
ATOM 2185 O O . ASN A 1 277 ? -23.880 7.248 -3.508 1.00 79.62 277 ASN A O 1
ATOM 2189 N N . LEU A 1 278 ? -23.638 7.275 -1.259 1.00 72.25 278 LEU A N 1
ATOM 2190 C CA . LEU A 1 278 ? -24.999 6.853 -0.917 1.00 72.25 278 LEU A CA 1
ATOM 2191 C C . LEU A 1 278 ? -25.819 7.938 -0.192 1.00 72.25 278 LEU A C 1
ATOM 2193 O O . LEU A 1 278 ? -27.006 7.715 0.036 1.00 72.25 278 LEU A O 1
ATOM 2197 N N . GLN A 1 279 ? -25.225 9.085 0.155 1.00 65.06 279 GLN A N 1
ATOM 2198 C CA . GLN A 1 279 ? -25.881 10.165 0.907 1.00 65.06 279 GLN A CA 1
ATOM 2199 C C . GLN A 1 279 ? -26.972 10.868 0.088 1.00 65.06 279 GLN A C 1
ATOM 2201 O O . GLN A 1 279 ? -27.987 11.292 0.640 1.00 65.06 279 GLN A O 1
ATOM 2206 N N . ASP A 1 280 ? -26.796 10.983 -1.230 1.00 61.12 280 ASP A N 1
ATOM 2207 C CA . ASP A 1 280 ? -27.739 11.706 -2.080 1.00 61.12 280 ASP A CA 1
ATOM 2208 C C . ASP A 1 280 ? -28.829 10.764 -2.631 1.00 61.12 280 ASP A C 1
ATOM 2210 O O . ASP A 1 280 ? -28.597 9.909 -3.491 1.00 61.12 280 ASP A O 1
ATOM 2214 N N . THR A 1 281 ? -30.047 10.895 -2.092 1.00 59.09 281 THR A N 1
ATOM 2215 C CA . THR A 1 281 ? -31.187 10.016 -2.416 1.00 59.09 281 THR A CA 1
ATOM 2216 C C . THR A 1 281 ? -31.730 10.260 -3.831 1.00 59.09 281 THR A C 1
ATOM 2218 O O . THR A 1 281 ? -32.379 9.379 -4.395 1.00 59.09 281 THR A O 1
ATOM 2221 N N . ASP A 1 282 ? -31.458 11.433 -4.416 1.00 64.50 282 ASP A N 1
ATOM 2222 C CA . ASP A 1 282 ? -31.933 11.824 -5.752 1.00 64.50 282 ASP A CA 1
ATOM 2223 C C . ASP A 1 282 ? -30.858 11.617 -6.838 1.00 64.50 282 ASP A C 1
ATOM 2225 O O . ASP A 1 282 ? -31.174 11.444 -8.019 1.00 64.50 282 ASP A O 1
ATOM 2229 N N . ARG A 1 283 ? -29.568 11.580 -6.459 1.00 67.69 283 ARG A N 1
ATOM 2230 C CA . ARG A 1 283 ? -28.444 11.443 -7.400 1.00 67.69 283 ARG A CA 1
ATOM 2231 C C . ARG A 1 283 ? -27.365 10.488 -6.906 1.00 67.69 283 ARG A C 1
ATOM 2233 O O . ARG A 1 283 ? -26.499 10.827 -6.115 1.00 67.69 283 ARG A O 1
ATOM 2240 N N . ARG A 1 284 ? -27.333 9.293 -7.494 1.00 70.94 284 ARG A N 1
ATOM 2241 C CA . ARG A 1 284 ? -26.217 8.361 -7.308 1.00 70.94 284 ARG A CA 1
ATOM 2242 C C . ARG A 1 284 ? -25.003 8.811 -8.122 1.00 70.94 284 ARG A C 1
ATOM 2244 O O . ARG A 1 284 ? -24.946 8.571 -9.329 1.00 70.94 284 ARG A O 1
ATOM 2251 N N . GLU A 1 285 ? -24.006 9.379 -7.455 1.00 77.62 285 GLU A N 1
ATOM 2252 C CA . GLU A 1 285 ? -22.705 9.680 -8.053 1.00 77.62 285 GLU A CA 1
ATOM 2253 C C . GLU A 1 285 ? -21.735 8.504 -7.865 1.00 77.62 285 GLU A C 1
ATOM 2255 O O . GLU A 1 285 ? -21.690 7.834 -6.829 1.00 77.62 285 GLU A O 1
ATOM 2260 N N . THR A 1 286 ? -20.996 8.166 -8.920 1.00 80.06 286 THR A N 1
ATOM 2261 C CA . THR A 1 286 ? -20.007 7.086 -8.886 1.00 80.06 286 THR A CA 1
ATOM 2262 C C . THR A 1 286 ? -18.758 7.522 -9.615 1.00 80.06 286 THR A C 1
ATOM 2264 O O . THR A 1 286 ? -18.790 7.780 -10.817 1.00 80.06 286 THR A O 1
ATOM 2267 N N . GLU A 1 287 ? -17.647 7.525 -8.896 1.00 85.56 287 GLU A N 1
ATOM 2268 C CA . GLU A 1 287 ? -16.350 7.908 -9.428 1.00 85.56 287 GLU A CA 1
ATOM 2269 C C . GLU A 1 287 ? -15.398 6.713 -9.423 1.00 85.56 287 GLU A C 1
ATOM 2271 O O . GLU A 1 287 ? -15.502 5.809 -8.593 1.00 85.56 287 GLU A O 1
ATOM 2276 N N . SER A 1 288 ? -14.472 6.674 -10.380 1.00 87.81 288 SER A N 1
ATOM 2277 C CA . SER A 1 288 ? -13.467 5.617 -10.462 1.00 87.81 288 SER A CA 1
ATOM 2278 C C . SER A 1 288 ? -12.122 6.177 -10.876 1.00 87.81 288 SER A C 1
ATOM 2280 O O . SER A 1 288 ? -11.990 6.776 -11.945 1.00 87.81 288 SER A O 1
ATOM 2282 N N . PHE A 1 289 ? -11.102 5.879 -10.080 1.00 89.62 289 PHE A N 1
ATOM 2283 C CA . PHE A 1 289 ? -9.756 6.382 -10.287 1.00 89.62 289 PHE A CA 1
ATOM 2284 C C . PHE A 1 289 ? -8.707 5.271 -10.147 1.00 89.62 289 PHE A C 1
ATOM 2286 O O . PHE A 1 289 ? -8.876 4.369 -9.327 1.00 89.62 289 PHE A O 1
ATOM 2293 N N . PRO A 1 290 ? -7.623 5.291 -10.943 1.00 92.06 290 PRO A N 1
ATOM 2294 C CA . PRO A 1 290 ? -6.533 4.325 -10.814 1.00 92.06 290 PRO A CA 1
ATOM 2295 C C . PRO A 1 290 ? -5.564 4.715 -9.689 1.00 92.06 290 PRO A C 1
ATOM 2297 O O . PRO A 1 290 ? -5.403 5.905 -9.414 1.00 92.06 290 PRO A O 1
ATOM 2300 N N . LEU A 1 291 ? -4.866 3.742 -9.087 1.00 90.94 291 LEU A N 1
ATOM 2301 C CA . LEU A 1 291 ? -3.809 4.027 -8.101 1.00 90.94 291 LEU A CA 1
ATOM 2302 C C . LEU A 1 291 ? -2.614 4.772 -8.707 1.00 90.94 291 LEU A C 1
ATOM 2304 O O . LEU A 1 291 ? -2.084 5.690 -8.089 1.00 90.94 291 LEU A O 1
ATOM 2308 N N . ILE A 1 292 ? -2.197 4.399 -9.917 1.00 95.12 292 ILE A N 1
ATOM 2309 C CA . ILE A 1 292 ? -1.156 5.103 -10.680 1.00 95.12 292 ILE A CA 1
ATOM 2310 C C . ILE A 1 292 ? -1.604 5.304 -12.130 1.00 95.12 292 ILE A C 1
ATOM 2312 O O . ILE A 1 292 ? -2.433 4.551 -12.640 1.00 95.12 292 ILE A O 1
ATOM 2316 N N . GLY A 1 293 ? -1.064 6.322 -12.800 1.00 95.50 293 GLY A N 1
ATOM 2317 C CA . GLY A 1 293 ? -1.307 6.570 -14.219 1.00 95.50 293 GLY A CA 1
ATOM 2318 C C . GLY A 1 293 ? -0.442 5.693 -15.130 1.00 95.50 293 GLY A C 1
ATOM 2319 O O . GLY A 1 293 ? -0.109 4.543 -14.825 1.00 95.50 293 GLY A O 1
ATOM 2320 N N . ARG A 1 294 ? -0.047 6.238 -16.285 1.00 96.12 294 ARG A N 1
ATOM 2321 C CA . ARG A 1 294 ? 0.917 5.581 -17.172 1.00 96.12 294 ARG A CA 1
ATOM 2322 C C . ARG A 1 294 ? 2.270 5.450 -16.474 1.00 96.12 294 ARG A C 1
ATOM 2324 O O . ARG A 1 294 ? 2.788 6.430 -15.947 1.00 96.12 294 ARG A O 1
ATOM 2331 N N . PHE A 1 295 ? 2.902 4.284 -16.559 1.00 95.56 295 PHE A N 1
ATOM 2332 C CA . PHE A 1 295 ? 4.299 4.129 -16.163 1.00 95.56 295 PHE A CA 1
ATOM 2333 C C . PHE A 1 295 ? 5.193 3.812 -17.369 1.00 95.56 295 PHE A C 1
ATOM 2335 O O . PHE A 1 295 ? 4.730 3.402 -18.435 1.00 95.56 295 PHE A O 1
ATOM 2342 N N . ARG A 1 296 ? 6.494 4.057 -17.223 1.00 92.25 296 ARG A N 1
ATOM 2343 C CA . ARG A 1 296 ? 7.534 3.690 -18.185 1.00 92.25 296 ARG A CA 1
ATOM 2344 C C . ARG A 1 296 ? 8.768 3.243 -17.423 1.00 92.25 296 ARG A C 1
ATOM 2346 O O . ARG A 1 296 ? 9.289 3.981 -16.594 1.00 92.25 296 ARG A O 1
ATOM 2353 N N . VAL A 1 297 ? 9.271 2.064 -17.755 1.00 88.00 297 VAL A N 1
ATOM 2354 C CA . VAL A 1 297 ? 10.535 1.552 -17.223 1.00 88.00 297 VAL A CA 1
ATOM 2355 C C . VAL A 1 297 ? 11.598 1.716 -18.307 1.00 88.00 297 VAL A C 1
ATOM 2357 O O . VAL A 1 297 ? 11.426 1.239 -19.428 1.00 88.00 297 VAL A O 1
ATOM 2360 N N . VAL A 1 298 ? 12.670 2.460 -18.021 1.00 80.94 298 VAL A N 1
ATOM 2361 C CA . VAL A 1 298 ? 13.749 2.723 -18.984 1.00 80.94 298 VAL A CA 1
ATOM 2362 C C . VAL A 1 298 ? 14.983 1.912 -18.607 1.00 80.94 298 VAL A C 1
ATOM 2364 O O . VAL A 1 298 ? 15.700 2.230 -17.655 1.00 80.94 298 VAL A O 1
ATOM 2367 N N . SER A 1 299 ? 15.255 0.872 -19.393 1.00 71.69 299 SER A N 1
ATOM 2368 C CA . SER A 1 299 ? 16.485 0.083 -19.328 1.00 71.69 299 SER A CA 1
ATOM 2369 C C . SER A 1 299 ? 17.554 0.602 -20.278 1.00 71.69 299 SER A C 1
ATOM 2371 O O . SER A 1 299 ? 17.280 0.773 -21.467 1.00 71.69 299 SER A O 1
ATOM 2373 N N . ARG A 1 300 ? 18.790 0.783 -19.794 1.00 58.66 300 ARG A N 1
ATOM 2374 C CA . ARG A 1 300 ? 19.954 0.984 -20.664 1.00 58.66 300 ARG A CA 1
ATOM 2375 C C . ARG A 1 300 ? 20.870 -0.240 -20.640 1.00 58.66 300 ARG A C 1
ATOM 2377 O O . ARG A 1 300 ? 21.259 -0.737 -19.585 1.00 58.66 300 ARG A O 1
ATOM 2384 N N . THR A 1 301 ? 21.335 -0.598 -21.840 1.00 48.16 301 THR A N 1
ATOM 2385 C CA . THR A 1 301 ? 22.481 -1.483 -22.148 1.00 48.16 301 THR A CA 1
ATOM 2386 C C . THR A 1 301 ? 22.163 -2.977 -22.318 1.00 48.16 301 THR A C 1
ATOM 2388 O O . THR A 1 301 ? 21.244 -3.508 -21.703 1.00 48.16 301 THR A O 1
ATOM 2391 N N . ARG A 1 302 ? 23.007 -3.669 -23.114 1.00 53.66 302 ARG A N 1
ATOM 2392 C CA . ARG A 1 302 ? 23.084 -5.134 -23.367 1.00 53.66 302 ARG A CA 1
ATOM 2393 C C . ARG A 1 302 ? 23.038 -6.038 -22.111 1.00 53.66 302 ARG A C 1
ATOM 2395 O O . ARG A 1 302 ? 22.994 -7.252 -22.255 1.00 53.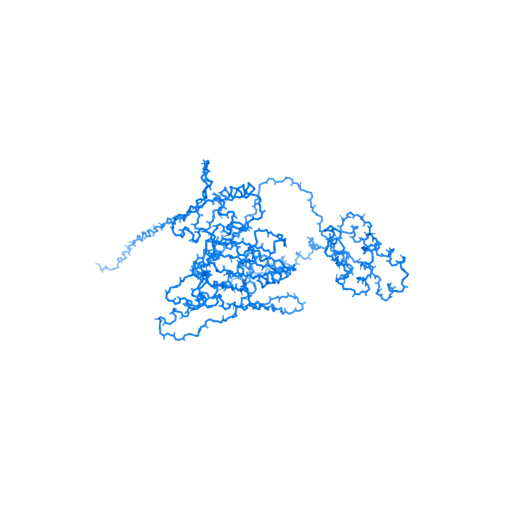66 302 ARG A O 1
ATOM 2402 N N . GLN A 1 303 ? 23.068 -5.461 -20.909 1.00 56.31 303 GLN A N 1
ATOM 2403 C CA . GLN A 1 303 ? 23.099 -6.126 -19.601 1.00 56.31 303 GLN A CA 1
ATOM 2404 C C . GLN A 1 303 ? 21.809 -5.921 -18.766 1.00 56.31 303 GLN A C 1
ATOM 2406 O O . GLN A 1 303 ? 21.815 -6.238 -17.582 1.00 56.31 303 GLN A O 1
ATOM 2411 N N . ASN A 1 304 ? 20.706 -5.408 -19.341 1.00 56.47 304 ASN A N 1
ATOM 2412 C CA . ASN A 1 304 ? 19.404 -5.238 -18.660 1.00 56.47 304 ASN A CA 1
ATOM 2413 C C . ASN A 1 304 ? 19.451 -4.419 -17.351 1.00 56.47 304 ASN A C 1
ATOM 2415 O O . ASN A 1 304 ? 18.715 -4.701 -16.408 1.00 56.47 304 ASN A O 1
ATOM 2419 N N . ARG A 1 305 ? 20.288 -3.376 -17.270 1.00 60.69 305 ARG A N 1
ATOM 2420 C CA . ARG A 1 305 ? 20.284 -2.477 -16.109 1.00 60.69 305 ARG A CA 1
ATOM 2421 C C . ARG A 1 305 ? 19.236 -1.382 -16.316 1.00 60.69 305 ARG A C 1
ATOM 2423 O O . ARG A 1 305 ? 19.388 -0.508 -17.170 1.00 60.69 305 ARG A O 1
ATOM 2430 N N . VAL A 1 306 ? 18.152 -1.439 -15.547 1.00 61.88 306 VAL A N 1
ATOM 2431 C CA . VAL A 1 306 ? 17.147 -0.368 -15.510 1.00 61.88 306 VAL A CA 1
ATOM 2432 C C . VAL A 1 306 ? 17.718 0.852 -14.790 1.00 61.88 306 VAL A C 1
ATOM 2434 O O . VAL A 1 306 ? 18.249 0.729 -13.688 1.00 61.88 306 VAL A O 1
ATOM 2437 N N . GLU A 1 307 ? 17.653 2.015 -15.442 1.00 71.00 307 GLU A N 1
ATOM 2438 C CA . GLU A 1 307 ? 18.230 3.271 -14.942 1.00 71.00 307 GLU A CA 1
ATOM 2439 C C . GLU A 1 307 ? 17.164 4.126 -14.247 1.00 71.00 307 GLU A C 1
ATOM 2441 O O . GLU A 1 307 ? 17.424 4.718 -13.201 1.00 71.00 307 GLU A O 1
ATOM 2446 N N . ARG A 1 308 ? 15.943 4.166 -14.798 1.00 81.44 308 ARG A N 1
ATOM 2447 C CA . ARG A 1 308 ? 14.885 5.058 -14.314 1.00 81.44 308 ARG A CA 1
ATOM 2448 C C . ARG A 1 308 ? 13.495 4.470 -14.511 1.00 81.44 308 ARG A C 1
ATOM 2450 O O . ARG A 1 308 ? 13.219 3.837 -15.531 1.00 81.44 308 ARG A O 1
ATOM 2457 N N . VAL A 1 309 ? 12.624 4.744 -13.547 1.00 90.12 309 VAL A N 1
ATOM 2458 C CA . VAL A 1 309 ? 11.181 4.513 -13.642 1.00 90.12 309 VAL A CA 1
ATOM 2459 C C . VAL A 1 309 ? 10.504 5.871 -13.760 1.00 90.12 309 VAL A C 1
ATOM 2461 O O . VAL A 1 309 ? 10.893 6.817 -13.084 1.00 90.12 309 VAL A O 1
ATOM 2464 N N . GLU A 1 310 ? 9.513 5.981 -14.632 1.00 94.12 310 GLU A N 1
ATOM 2465 C CA . GLU A 1 310 ? 8.625 7.137 -14.712 1.00 94.12 310 GLU A CA 1
ATOM 2466 C C . GLU A 1 310 ? 7.207 6.673 -14.396 1.00 94.12 310 GLU A C 1
ATOM 2468 O O . GLU A 1 310 ? 6.743 5.704 -14.994 1.00 94.12 310 GLU A O 1
ATOM 2473 N N . ILE A 1 311 ? 6.522 7.351 -13.482 1.00 96.31 311 ILE A N 1
ATOM 2474 C CA . ILE A 1 311 ? 5.134 7.071 -13.109 1.00 96.31 311 ILE A CA 1
ATOM 2475 C C . ILE A 1 311 ? 4.353 8.377 -13.214 1.00 96.31 311 ILE A C 1
ATOM 2477 O O . ILE A 1 311 ? 4.730 9.389 -12.630 1.00 96.31 311 ILE A O 1
ATOM 2481 N N . GLU A 1 312 ? 3.275 8.376 -13.985 1.00 97.19 312 GLU A N 1
ATOM 2482 C CA . GLU A 1 312 ? 2.328 9.482 -14.028 1.00 97.19 312 GLU A CA 1
ATOM 2483 C C . GLU A 1 312 ? 1.463 9.465 -12.766 1.00 97.19 312 GLU A C 1
ATOM 2485 O O . GLU A 1 312 ? 0.814 8.463 -12.450 1.00 97.19 312 GLU A O 1
ATOM 2490 N N . ILE A 1 313 ? 1.467 10.581 -12.043 1.00 94.56 313 ILE A N 1
ATOM 2491 C CA . ILE A 1 313 ? 0.681 10.762 -10.829 1.00 94.56 313 ILE A CA 1
ATOM 2492 C C . ILE A 1 313 ? -0.775 11.008 -11.246 1.00 94.56 313 ILE A C 1
ATOM 2494 O O . ILE A 1 313 ? -1.033 11.946 -12.007 1.00 94.56 313 ILE A O 1
ATOM 2498 N N . PRO A 1 314 ? -1.743 10.206 -10.770 1.00 91.56 314 PRO A N 1
ATOM 2499 C CA . PRO A 1 314 ? -3.147 10.428 -11.085 1.00 91.56 314 PRO A CA 1
ATOM 2500 C C . PRO A 1 314 ? -3.634 11.808 -10.637 1.00 91.56 314 PRO A C 1
ATOM 2502 O O . PRO A 1 314 ? -3.243 12.288 -9.574 1.00 91.56 314 PRO A O 1
ATOM 2505 N N . GLY A 1 315 ? -4.559 12.404 -11.397 1.00 89.50 315 GLY A N 1
ATOM 2506 C CA . GLY A 1 315 ? -5.120 13.725 -11.080 1.00 89.50 315 GLY A CA 1
ATOM 2507 C C . GLY A 1 315 ? -5.663 13.817 -9.652 1.00 89.50 315 GLY A C 1
ATOM 2508 O O . GLY A 1 315 ? -5.285 14.714 -8.917 1.00 89.50 315 GLY A O 1
ATOM 2509 N N . TRP A 1 316 ? -6.429 12.817 -9.201 1.00 84.88 316 TRP A N 1
ATOM 2510 C CA . TRP A 1 316 ? -6.998 12.797 -7.846 1.00 84.88 316 TRP A CA 1
ATOM 2511 C C . TRP A 1 316 ? -5.949 12.831 -6.722 1.00 84.88 316 TRP A C 1
ATOM 2513 O O . TRP A 1 316 ? -6.247 13.376 -5.660 1.00 84.88 316 TRP A O 1
ATOM 2523 N N . VAL A 1 317 ? -4.757 12.264 -6.951 1.00 85.75 317 VAL A N 1
ATOM 2524 C CA . VAL A 1 317 ? -3.613 12.323 -6.025 1.00 85.75 317 VAL A CA 1
ATOM 2525 C C . VAL A 1 317 ? -2.935 13.678 -6.125 1.00 85.75 317 VAL A C 1
ATOM 2527 O O . VAL A 1 317 ? -2.690 14.315 -5.107 1.00 85.75 317 VAL A O 1
ATOM 2530 N N . TYR A 1 318 ? -2.623 14.108 -7.351 1.00 88.00 318 TYR A N 1
ATOM 2531 C CA . TYR A 1 318 ? -1.918 15.359 -7.597 1.00 88.00 318 TYR A CA 1
ATOM 2532 C C . TYR A 1 318 ? -2.693 16.540 -7.023 1.00 88.00 318 TYR A C 1
ATOM 2534 O O . TYR A 1 318 ? -2.168 17.271 -6.191 1.00 88.00 318 TYR A O 1
ATOM 2542 N N . ASP A 1 319 ? -3.965 16.654 -7.399 1.00 83.94 319 ASP A N 1
ATOM 2543 C CA . ASP A 1 319 ? -4.854 17.714 -6.948 1.00 83.94 319 ASP A CA 1
ATOM 2544 C C . ASP A 1 319 ? -5.053 17.631 -5.425 1.00 83.94 319 ASP A C 1
ATOM 2546 O O . ASP A 1 319 ? -5.006 18.657 -4.756 1.00 83.94 319 ASP A O 1
ATOM 2550 N N . GLY A 1 320 ? -5.153 16.419 -4.859 1.00 77.62 320 GLY A N 1
ATOM 2551 C CA . GLY A 1 320 ? -5.251 16.212 -3.410 1.00 77.62 320 GLY A CA 1
ATOM 2552 C C . GLY A 1 320 ? -4.034 16.711 -2.619 1.00 77.62 320 GLY A C 1
ATOM 2553 O O . GLY A 1 320 ? -4.189 17.134 -1.479 1.00 77.62 320 GLY A O 1
ATOM 2554 N N . VAL A 1 321 ? -2.837 16.715 -3.216 1.00 79.25 321 VAL A N 1
ATOM 2555 C CA . VAL A 1 321 ? -1.620 17.255 -2.583 1.00 79.25 321 VAL A CA 1
ATOM 2556 C C . VAL A 1 321 ? -1.439 18.742 -2.880 1.00 79.25 321 VAL A C 1
ATOM 2558 O O . VAL A 1 321 ? -1.115 19.511 -1.980 1.00 79.25 321 VAL A O 1
ATOM 2561 N N . THR A 1 322 ? -1.637 19.174 -4.128 1.00 81.06 322 THR A N 1
ATOM 2562 C CA . THR A 1 322 ? -1.336 20.555 -4.535 1.00 81.06 322 THR A CA 1
ATOM 2563 C C . THR A 1 322 ? -2.428 21.553 -4.169 1.00 81.06 322 THR A C 1
ATOM 2565 O O . THR A 1 322 ? -2.128 22.724 -3.956 1.00 81.06 322 THR A O 1
ATOM 2568 N N . ALA A 1 323 ? -3.694 21.125 -4.115 1.00 69.44 323 ALA A N 1
ATOM 2569 C CA . ALA A 1 323 ? -4.822 22.006 -3.808 1.00 69.44 323 ALA A CA 1
ATOM 2570 C C . ALA A 1 323 ? -5.090 22.147 -2.298 1.00 69.44 323 ALA A C 1
ATOM 2572 O O . ALA A 1 323 ? -5.961 22.923 -1.911 1.00 69.44 323 ALA A O 1
ATOM 2573 N N . ALA A 1 324 ? -4.350 21.430 -1.445 1.00 58.47 324 ALA A N 1
ATOM 2574 C CA . ALA A 1 324 ? -4.576 21.392 0.002 1.00 58.47 324 ALA A CA 1
ATOM 2575 C C . ALA A 1 324 ? -4.260 22.716 0.747 1.00 58.47 324 ALA A C 1
ATOM 2577 O O . ALA A 1 324 ? -4.703 22.893 1.881 1.00 58.47 324 ALA A O 1
ATOM 2578 N N . GLY A 1 325 ? -3.569 23.680 0.121 1.00 55.72 325 GLY A N 1
ATOM 2579 C CA . GLY A 1 325 ? -3.250 24.987 0.725 1.00 55.72 325 GLY A CA 1
ATOM 2580 C C . GLY A 1 325 ? -2.489 24.892 2.063 1.00 55.72 325 GLY A C 1
ATOM 2581 O O . GLY A 1 325 ? -1.811 23.902 2.319 1.00 55.72 325 GLY A O 1
ATOM 2582 N N . ASP A 1 326 ? -2.644 25.902 2.936 1.00 43.84 326 ASP A N 1
ATOM 2583 C CA . ASP A 1 326 ? -2.001 26.008 4.271 1.00 43.84 326 ASP A CA 1
ATOM 2584 C C . ASP A 1 326 ? -2.369 24.880 5.254 1.00 43.84 326 ASP A C 1
ATOM 2586 O O . ASP A 1 326 ? -1.775 24.741 6.325 1.00 43.84 326 ASP A O 1
ATOM 2590 N N . LYS A 1 327 ? -3.374 24.065 4.925 1.00 47.28 327 LYS A N 1
ATOM 2591 C CA . LYS A 1 327 ? -3.720 22.867 5.686 1.00 47.28 327 LYS A CA 1
ATOM 2592 C C . LYS A 1 327 ? -3.094 21.684 4.975 1.00 47.28 327 LYS A C 1
ATOM 2594 O O . LYS A 1 327 ? -3.771 20.982 4.232 1.00 47.28 327 LYS A O 1
ATOM 2599 N N . GLN A 1 328 ? -1.808 21.450 5.227 1.00 47.44 328 GLN A N 1
ATOM 2600 C CA . GLN A 1 328 ? -1.138 20.208 4.846 1.00 47.44 328 GLN A CA 1
ATOM 2601 C C . GLN A 1 328 ? -1.882 19.023 5.487 1.00 47.44 328 GLN A C 1
ATOM 2603 O O . GLN A 1 328 ? -1.602 18.598 6.603 1.00 47.44 328 GLN A O 1
ATOM 2608 N N . SER A 1 329 ? -2.881 18.495 4.780 1.00 50.34 329 SER A N 1
ATOM 2609 C CA . SER A 1 329 ? -3.739 17.381 5.191 1.00 50.34 329 SER A CA 1
ATOM 2610 C C . SER A 1 329 ? -3.067 16.034 4.919 1.00 50.34 329 SER A C 1
ATOM 2612 O O . SER A 1 329 ? -3.719 15.057 4.552 1.00 50.34 329 SER A O 1
ATOM 2614 N N . VAL A 1 330 ? -1.739 15.996 5.010 1.00 55.16 330 VAL A N 1
ATOM 2615 C CA . VAL A 1 330 ? -0.922 14.842 4.651 1.00 55.16 330 VAL A CA 1
ATOM 2616 C C . VAL A 1 330 ? -0.446 14.208 5.955 1.00 55.16 330 VAL A C 1
ATOM 2618 O O . VAL A 1 330 ? 0.402 14.759 6.653 1.00 55.16 330 VAL A O 1
ATOM 2621 N N . LEU A 1 331 ? -1.029 13.064 6.320 1.00 60.19 331 LEU A N 1
ATOM 2622 C CA . LEU A 1 331 ? -0.641 12.333 7.527 1.00 60.19 331 LEU A CA 1
ATOM 2623 C C . LEU A 1 331 ? 0.766 11.745 7.322 1.00 60.19 331 LEU A C 1
ATOM 2625 O O . LEU A 1 331 ? 1.008 10.972 6.389 1.00 60.19 331 LEU A O 1
ATOM 2629 N N . ALA A 1 332 ? 1.705 12.145 8.181 1.00 64.81 332 ALA A N 1
ATOM 2630 C CA . ALA A 1 332 ? 3.096 11.708 8.126 1.00 64.81 332 ALA A CA 1
ATOM 2631 C C . ALA A 1 332 ? 3.225 10.242 8.552 1.00 64.81 332 ALA A C 1
ATOM 2633 O O . ALA A 1 332 ? 2.727 9.858 9.612 1.00 64.81 332 ALA A O 1
ATOM 2634 N N . LEU A 1 333 ? 3.923 9.428 7.756 1.00 77.50 333 LEU A N 1
ATOM 2635 C CA . LEU A 1 333 ? 4.343 8.101 8.193 1.00 77.50 333 LEU A CA 1
ATOM 2636 C C . LEU A 1 333 ? 5.796 8.157 8.671 1.00 77.50 333 LEU A C 1
ATOM 2638 O O . LEU A 1 333 ? 6.651 8.756 8.024 1.00 77.50 333 LEU A O 1
ATOM 2642 N N . ASN A 1 334 ? 6.097 7.468 9.769 1.00 82.31 334 ASN A N 1
ATOM 2643 C CA . ASN A 1 334 ? 7.468 7.184 10.170 1.00 82.31 334 ASN A CA 1
ATOM 2644 C C . ASN A 1 334 ? 8.202 6.388 9.061 1.00 82.31 334 ASN A C 1
ATOM 2646 O O . ASN A 1 334 ? 7.649 5.388 8.587 1.00 82.31 334 ASN A O 1
ATOM 2650 N N . PRO A 1 335 ? 9.442 6.755 8.668 1.00 79.12 335 PRO A N 1
ATOM 2651 C CA . PRO A 1 335 ? 10.236 6.017 7.676 1.00 79.12 335 PRO A CA 1
ATOM 2652 C C . PRO A 1 335 ? 10.414 4.525 7.993 1.00 79.12 335 PRO A C 1
ATOM 2654 O O . PRO A 1 335 ? 10.496 3.693 7.089 1.00 79.12 335 PRO A O 1
ATOM 2657 N N . ALA A 1 336 ? 10.395 4.144 9.272 1.00 84.06 336 ALA A N 1
ATOM 2658 C CA . ALA A 1 336 ? 10.450 2.744 9.681 1.00 84.06 336 ALA A CA 1
ATOM 2659 C C . ALA A 1 336 ? 9.222 1.922 9.226 1.00 84.06 336 ALA A C 1
ATOM 2661 O O . ALA A 1 336 ? 9.252 0.694 9.277 1.00 84.06 336 ALA A O 1
ATOM 2662 N N . TYR A 1 337 ? 8.162 2.555 8.705 1.00 86.88 337 TYR A N 1
ATOM 2663 C CA . TYR A 1 337 ? 7.031 1.880 8.061 1.00 86.88 337 TYR A CA 1
ATOM 2664 C C . TYR A 1 337 ? 7.458 0.932 6.928 1.00 86.88 337 TYR A C 1
ATOM 2666 O O . TYR A 1 337 ? 6.897 -0.159 6.772 1.00 86.88 337 TYR A O 1
ATOM 2674 N N . PHE A 1 338 ? 8.469 1.311 6.141 1.00 84.88 338 PHE A N 1
ATOM 2675 C CA . PHE A 1 338 ? 8.950 0.483 5.028 1.00 84.88 338 PHE A CA 1
ATOM 2676 C C . PHE A 1 338 ? 9.698 -0.767 5.505 1.00 84.88 338 PHE A C 1
ATOM 2678 O O . PHE A 1 338 ? 9.830 -1.724 4.745 1.00 84.88 338 PHE A O 1
ATOM 2685 N N . LEU A 1 339 ? 10.111 -0.804 6.777 1.00 87.50 339 LEU A N 1
ATOM 2686 C CA . LEU A 1 339 ? 10.721 -1.977 7.409 1.00 87.50 339 LEU A CA 1
ATOM 2687 C C . LEU A 1 339 ? 9.683 -3.029 7.814 1.00 87.50 339 LEU A C 1
ATOM 2689 O O . LEU A 1 339 ? 10.034 -4.188 8.032 1.00 87.50 339 LEU A O 1
ATOM 2693 N N . ILE A 1 340 ? 8.404 -2.652 7.914 1.00 90.19 340 ILE A N 1
ATOM 2694 C CA . ILE A 1 340 ? 7.338 -3.579 8.290 1.00 90.19 340 ILE A CA 1
ATOM 2695 C C . ILE A 1 340 ? 7.171 -4.605 7.170 1.00 90.19 340 ILE A C 1
ATOM 2697 O O . ILE A 1 340 ? 6.738 -4.281 6.067 1.00 90.19 340 ILE A O 1
ATOM 2701 N N . THR A 1 341 ? 7.469 -5.870 7.454 1.00 88.06 341 THR A N 1
ATOM 2702 C CA . THR A 1 341 ? 7.431 -6.933 6.441 1.00 88.06 341 THR A CA 1
ATOM 2703 C C . THR A 1 341 ? 6.048 -7.553 6.277 1.00 88.06 341 THR A C 1
ATOM 2705 O O . THR A 1 341 ? 5.721 -8.020 5.190 1.00 88.06 341 THR A O 1
ATOM 2708 N N . ARG A 1 342 ? 5.211 -7.580 7.322 1.00 91.25 342 ARG A N 1
ATOM 2709 C CA . ARG A 1 342 ? 3.895 -8.244 7.294 1.00 91.25 342 ARG A CA 1
ATOM 2710 C C . ARG A 1 342 ? 2.814 -7.305 6.716 1.00 91.25 342 ARG A C 1
ATOM 2712 O O . ARG A 1 342 ? 2.590 -6.240 7.289 1.00 91.25 342 ARG A O 1
ATOM 2719 N N . PRO A 1 343 ? 2.061 -7.698 5.664 1.00 92.38 343 PRO A N 1
ATOM 2720 C CA . PRO A 1 343 ? 1.000 -6.868 5.073 1.00 92.38 343 PRO A CA 1
ATOM 2721 C C . PRO A 1 343 ? -0.072 -6.413 6.069 1.00 92.38 343 PRO A C 1
ATOM 2723 O O . PRO A 1 343 ? -0.480 -5.255 6.066 1.00 92.38 343 PRO A O 1
ATOM 2726 N N . LEU A 1 344 ? -0.497 -7.312 6.964 1.00 94.50 344 LEU A N 1
ATOM 2727 C CA . LEU A 1 344 ? -1.480 -6.977 7.996 1.00 94.50 344 LEU A CA 1
ATOM 2728 C C . LEU A 1 344 ? -0.925 -5.964 9.004 1.00 94.50 344 LEU A C 1
ATOM 2730 O O . LEU A 1 344 ? -1.651 -5.076 9.427 1.00 94.50 344 LEU A O 1
ATOM 2734 N N . ALA A 1 345 ? 0.362 -6.056 9.346 1.00 94.81 345 ALA A N 1
ATOM 2735 C CA . ALA A 1 345 ? 1.010 -5.100 10.237 1.00 94.81 345 ALA A CA 1
ATOM 2736 C C . ALA A 1 345 ? 1.094 -3.705 9.600 1.00 94.81 345 ALA A C 1
ATOM 2738 O O . ALA A 1 345 ? 0.820 -2.716 10.272 1.00 94.81 345 ALA A O 1
ATOM 2739 N N . LYS A 1 346 ? 1.379 -3.623 8.289 1.00 93.25 346 LYS A N 1
ATOM 2740 C CA . LYS A 1 346 ? 1.315 -2.362 7.531 1.00 93.25 346 LYS A CA 1
ATOM 2741 C C . LYS A 1 346 ? -0.084 -1.745 7.583 1.00 93.25 346 LYS A C 1
ATOM 2743 O O . LYS A 1 346 ? -0.209 -0.549 7.822 1.00 93.25 346 LYS A O 1
ATOM 2748 N N . PHE A 1 347 ? -1.134 -2.549 7.393 1.00 94.75 347 PHE A N 1
ATOM 2749 C CA . PHE A 1 347 ? -2.516 -2.078 7.525 1.00 94.75 347 PHE 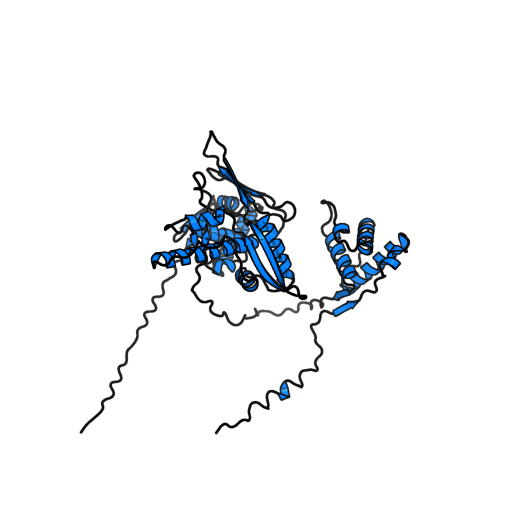A CA 1
ATOM 2750 C C . PHE A 1 347 ? -2.820 -1.575 8.946 1.00 94.75 347 PHE A C 1
ATOM 2752 O O . PHE A 1 347 ? -3.280 -0.449 9.097 1.00 94.75 347 PHE A O 1
ATOM 2759 N N . VAL A 1 348 ? -2.504 -2.361 9.981 1.00 95.38 348 VAL A N 1
ATOM 2760 C CA . VAL A 1 348 ? -2.743 -1.991 11.390 1.00 95.38 348 VAL A CA 1
ATOM 2761 C C . VAL A 1 348 ? -1.998 -0.708 11.765 1.00 95.38 348 VAL A C 1
ATOM 2763 O O . VAL A 1 348 ? -2.555 0.142 12.451 1.00 95.38 348 VAL A O 1
ATOM 2766 N N . TYR A 1 349 ? -0.769 -0.525 11.279 1.00 93.69 349 TYR A N 1
ATOM 2767 C CA . TYR A 1 349 ? -0.023 0.717 11.470 1.00 93.69 349 TYR A CA 1
ATOM 2768 C C . TYR A 1 349 ? -0.723 1.922 10.822 1.00 93.69 349 TYR A C 1
ATOM 2770 O O . TYR A 1 349 ? -0.864 2.960 11.460 1.00 93.69 349 TYR A O 1
ATOM 2778 N N . ARG A 1 350 ? -1.210 1.792 9.579 1.00 91.62 350 ARG A N 1
ATOM 2779 C CA . ARG A 1 350 ? -1.953 2.870 8.894 1.00 91.62 350 ARG A CA 1
ATOM 2780 C C . ARG A 1 350 ? -3.241 3.220 9.640 1.00 91.62 350 ARG A C 1
ATOM 2782 O O . ARG A 1 350 ? -3.522 4.399 9.849 1.00 91.62 350 ARG A O 1
ATOM 2789 N N . LEU A 1 351 ? -3.953 2.200 10.120 1.00 92.56 351 LEU A N 1
ATOM 2790 C CA . LEU A 1 351 ? -5.124 2.370 10.972 1.00 92.56 351 LEU A CA 1
ATOM 2791 C C . LEU A 1 351 ? -4.764 3.106 12.272 1.00 92.56 351 LEU A C 1
ATOM 2793 O O . LEU A 1 351 ? -5.499 4.001 12.682 1.00 92.56 351 LEU A O 1
ATOM 2797 N N . ALA A 1 352 ? -3.628 2.787 12.900 1.00 91.69 352 ALA A N 1
ATOM 2798 C CA . ALA A 1 352 ? -3.150 3.466 14.106 1.00 91.69 352 ALA A CA 1
ATOM 2799 C C . ALA A 1 352 ? -2.831 4.943 13.842 1.00 91.69 352 ALA A C 1
ATOM 2801 O O . ALA A 1 352 ? -3.327 5.806 14.561 1.00 91.69 352 ALA A O 1
ATOM 2802 N N . VAL A 1 353 ? -2.088 5.243 12.771 1.00 87.81 353 VAL A N 1
ATOM 2803 C CA . VAL A 1 353 ? -1.764 6.624 12.372 1.00 87.81 353 VAL A CA 1
ATOM 2804 C C . VAL A 1 353 ? -3.022 7.455 12.165 1.00 87.81 353 VAL A C 1
ATOM 2806 O O . VAL A 1 353 ? -3.092 8.590 12.629 1.00 87.81 353 VAL A O 1
ATOM 2809 N N . LYS A 1 354 ? -4.034 6.880 11.513 1.00 86.06 354 LYS A N 1
ATOM 2810 C CA . LYS A 1 354 ? -5.301 7.564 11.270 1.00 86.06 354 LYS A CA 1
ATOM 2811 C C . LYS A 1 354 ? -6.122 7.761 12.542 1.00 86.06 354 LYS A C 1
ATOM 2813 O O . LYS A 1 354 ? -6.599 8.859 12.807 1.00 86.06 354 LYS A O 1
ATOM 2818 N N . SER A 1 355 ? -6.354 6.683 13.279 1.00 88.56 355 SER A N 1
ATOM 2819 C CA . SER A 1 355 ? -7.352 6.673 14.351 1.00 88.56 355 SER A CA 1
ATOM 2820 C C . SER A 1 355 ? -6.797 7.126 15.695 1.00 88.56 355 SER A C 1
ATOM 2822 O O . SER A 1 355 ? -7.488 7.823 16.430 1.00 88.56 355 SER A O 1
ATOM 2824 N N . ALA A 1 356 ? -5.569 6.729 16.033 1.00 88.00 356 ALA A N 1
ATOM 2825 C CA . ALA A 1 356 ? -4.949 7.093 17.300 1.00 88.00 356 ALA A CA 1
ATOM 2826 C C . ALA A 1 356 ? -4.249 8.448 17.195 1.00 88.00 356 ALA A C 1
ATOM 2828 O O . ALA A 1 356 ? -4.302 9.219 18.152 1.00 88.00 356 ALA A O 1
ATOM 2829 N N . GLY A 1 357 ? -3.605 8.745 16.058 1.00 85.50 357 GLY A N 1
ATOM 2830 C CA . GLY A 1 357 ? -2.752 9.924 15.918 1.00 85.50 357 GLY A CA 1
ATOM 2831 C C . GLY A 1 357 ? -1.739 9.982 17.065 1.00 85.50 357 GLY A C 1
ATOM 2832 O O . GLY A 1 357 ? -1.038 9.012 17.329 1.00 85.50 357 GLY A O 1
ATOM 2833 N N . GLU A 1 358 ? -1.725 11.078 17.820 1.00 86.25 358 GLU A N 1
ATOM 2834 C CA . GLU A 1 358 ? -0.860 11.232 19.004 1.00 86.25 358 GLU A CA 1
ATOM 2835 C C . GLU A 1 358 ? -1.447 10.641 20.307 1.00 86.25 358 GLU A C 1
ATOM 2837 O O . GLU A 1 358 ? -0.843 10.729 21.376 1.00 86.25 358 GLU A O 1
ATOM 2842 N N . GLY A 1 359 ? -2.637 10.044 20.241 1.00 91.81 359 GLY A N 1
ATOM 2843 C CA . GLY A 1 359 ? -3.389 9.539 21.383 1.00 91.81 359 GLY A CA 1
ATOM 2844 C C . GLY A 1 359 ? -3.519 8.017 21.418 1.00 91.81 359 GLY A C 1
ATOM 2845 O O . GLY A 1 359 ? -2.551 7.256 21.356 1.00 91.81 359 GLY A O 1
ATOM 2846 N N . THR A 1 360 ? -4.748 7.556 21.628 1.00 93.88 360 THR A N 1
ATOM 2847 C CA . THR A 1 360 ? -5.097 6.136 21.716 1.00 93.88 360 THR A CA 1
ATOM 2848 C C . THR A 1 360 ? -6.390 5.905 20.956 1.00 93.88 360 THR A C 1
ATOM 2850 O O . THR A 1 360 ? -7.333 6.677 21.104 1.00 93.88 360 THR A O 1
ATOM 2853 N N . ALA A 1 361 ? -6.431 4.837 20.168 1.00 92.81 361 ALA A N 1
ATOM 2854 C CA . ALA A 1 361 ? -7.627 4.377 19.485 1.00 92.81 361 ALA A CA 1
ATOM 2855 C C . ALA A 1 361 ? -7.985 2.963 19.917 1.00 92.81 361 ALA A C 1
ATOM 2857 O O . ALA A 1 361 ? -7.124 2.146 20.249 1.00 92.81 361 ALA A O 1
ATOM 2858 N N . ILE A 1 362 ? -9.282 2.693 19.893 1.00 94.06 362 ILE A N 1
ATOM 2859 C CA . ILE A 1 362 ? -9.884 1.447 20.335 1.00 94.06 362 ILE A CA 1
ATOM 2860 C C . ILE A 1 362 ? -10.754 0.958 19.185 1.00 94.06 362 ILE A C 1
ATOM 2862 O O . ILE A 1 362 ? -11.648 1.678 18.748 1.00 94.06 362 ILE A O 1
ATOM 2866 N N . HIS A 1 363 ? -10.484 -0.248 18.692 1.00 92.94 363 HIS A N 1
ATOM 2867 C CA . HIS A 1 363 ? -11.217 -0.842 17.577 1.00 92.94 363 HIS A CA 1
ATOM 2868 C C . HIS A 1 363 ? -11.738 -2.222 17.945 1.00 92.94 363 HIS A C 1
ATOM 2870 O O . HIS A 1 363 ? -10.994 -3.052 18.472 1.00 92.94 363 HIS A O 1
ATOM 2876 N N . GLY A 1 364 ? -12.997 -2.495 17.605 1.00 93.50 364 GLY A N 1
ATOM 2877 C CA . GLY A 1 364 ? -13.519 -3.855 17.621 1.00 93.50 364 GLY A CA 1
ATOM 2878 C C . GLY A 1 364 ? -12.783 -4.705 16.586 1.00 93.50 364 GLY A C 1
ATOM 2879 O O . GLY A 1 364 ? -12.571 -4.280 15.450 1.00 93.50 364 GLY A O 1
ATOM 2880 N N . LEU A 1 365 ? -12.385 -5.922 16.950 1.00 92.75 365 LEU A N 1
ATOM 2881 C CA . LEU A 1 365 ? -11.592 -6.771 16.058 1.00 92.75 365 LEU A CA 1
ATOM 2882 C C . LEU A 1 365 ? -12.348 -7.153 14.773 1.00 92.75 365 LEU A C 1
ATOM 2884 O O . LEU A 1 365 ? -11.727 -7.382 13.735 1.00 92.75 365 LEU A O 1
ATOM 2888 N N . GLU A 1 366 ? -13.680 -7.190 14.830 1.00 91.81 366 GLU A N 1
ATOM 2889 C CA . GLU A 1 366 ? -14.562 -7.379 13.670 1.00 91.81 366 GLU A CA 1
ATOM 2890 C C . GLU A 1 366 ? -14.489 -6.201 12.689 1.00 91.81 366 GLU A C 1
ATOM 2892 O O . GLU A 1 366 ? -14.435 -6.409 11.475 1.00 91.81 366 GLU A O 1
ATOM 2897 N N . ASP A 1 367 ? -14.402 -4.970 13.194 1.00 91.19 367 ASP A N 1
ATOM 2898 C CA . ASP A 1 367 ? -14.239 -3.779 12.358 1.00 91.19 367 ASP A CA 1
ATOM 2899 C C . ASP A 1 367 ? -12.862 -3.758 11.705 1.00 91.19 367 ASP A C 1
ATOM 2901 O O . ASP A 1 367 ? -12.752 -3.515 10.503 1.00 91.19 367 ASP A O 1
ATOM 2905 N N . VAL A 1 368 ? -11.814 -4.103 12.462 1.00 93.81 368 VAL A N 1
ATOM 2906 C CA . VAL A 1 368 ? -10.459 -4.259 11.915 1.00 93.81 368 VAL A CA 1
ATOM 2907 C C . VAL A 1 368 ? -10.449 -5.339 10.831 1.00 93.81 368 VAL A C 1
ATOM 2909 O O . VAL A 1 368 ? -9.854 -5.136 9.775 1.00 93.81 368 VAL A O 1
ATOM 2912 N N . HIS A 1 369 ? -11.132 -6.470 11.043 1.00 93.69 369 HIS A N 1
ATOM 2913 C CA . HIS A 1 369 ? -11.254 -7.535 10.041 1.00 93.69 369 HIS A CA 1
ATOM 2914 C C . HIS A 1 369 ? -11.916 -7.022 8.759 1.00 93.69 369 HIS A C 1
ATOM 2916 O O . HIS A 1 369 ? -11.322 -7.160 7.685 1.00 93.69 369 HIS A O 1
ATOM 2922 N N . ARG A 1 370 ? -13.065 -6.344 8.879 1.00 91.69 370 ARG A N 1
ATOM 2923 C CA . ARG A 1 370 ? -13.802 -5.745 7.756 1.00 91.69 370 ARG A CA 1
ATOM 2924 C C . ARG A 1 370 ? -12.955 -4.722 6.994 1.00 91.69 370 ARG A C 1
ATOM 2926 O O . ARG A 1 370 ? -12.817 -4.834 5.780 1.00 91.69 370 ARG A O 1
ATOM 2933 N N . ARG A 1 371 ? -12.332 -3.773 7.696 1.00 91.56 371 ARG A N 1
ATOM 2934 C CA . ARG A 1 371 ? -11.502 -2.703 7.108 1.00 91.56 371 ARG A CA 1
ATOM 2935 C C . ARG A 1 371 ? -10.201 -3.220 6.484 1.00 91.56 371 ARG A C 1
ATOM 2937 O O . ARG A 1 371 ? -9.738 -2.688 5.476 1.00 91.56 371 ARG A O 1
ATOM 2944 N N . SER A 1 372 ? -9.647 -4.307 7.023 1.00 91.81 372 SER A N 1
ATOM 2945 C CA . SER A 1 372 ? -8.420 -4.928 6.506 1.00 91.81 372 SER A CA 1
ATOM 2946 C C . SER A 1 372 ? -8.597 -5.627 5.155 1.00 91.81 372 SER A C 1
ATOM 2948 O O . SER A 1 372 ? -7.607 -5.918 4.488 1.00 91.81 372 SER A O 1
ATOM 2950 N N . GLY A 1 373 ? -9.836 -5.949 4.756 1.00 89.75 373 GLY A N 1
ATOM 2951 C CA . GLY A 1 373 ? -10.107 -6.741 3.552 1.00 89.75 373 GLY A CA 1
ATOM 2952 C C . GLY A 1 373 ? -9.567 -8.176 3.615 1.00 89.75 373 GLY A C 1
ATOM 2953 O O . GLY A 1 373 ? -9.330 -8.792 2.577 1.00 89.75 373 GLY A O 1
ATOM 2954 N N . SER A 1 374 ? -9.314 -8.720 4.812 1.00 90.94 374 SER A N 1
ATOM 2955 C CA . SER A 1 374 ? -8.760 -10.068 4.958 1.00 90.94 374 SER A CA 1
ATOM 2956 C C . SER A 1 374 ? -9.764 -11.149 4.550 1.00 90.94 374 SER A C 1
ATOM 2958 O O . SER A 1 374 ? -10.844 -11.259 5.125 1.00 90.94 374 SER A O 1
ATOM 2960 N N . SER A 1 375 ? -9.361 -12.038 3.639 1.00 88.50 375 SER A N 1
ATOM 2961 C CA . SER A 1 375 ? -10.138 -13.226 3.248 1.00 88.50 375 SER A CA 1
ATOM 2962 C C . SER A 1 375 ? -10.061 -14.382 4.257 1.00 88.50 375 SER A C 1
ATOM 2964 O O . SER A 1 375 ? -10.676 -15.433 4.062 1.00 88.50 375 SER A O 1
ATOM 2966 N N . LEU A 1 376 ? -9.300 -14.224 5.347 1.00 90.56 376 LEU A N 1
ATOM 2967 C CA . LEU A 1 376 ? -9.207 -15.239 6.391 1.00 90.56 376 LEU A CA 1
ATOM 2968 C C . LEU A 1 376 ? -10.525 -15.332 7.175 1.00 90.56 376 LEU A C 1
ATOM 2970 O O . LEU A 1 376 ? -11.100 -14.300 7.519 1.00 90.56 376 LEU A O 1
ATOM 2974 N N . PRO A 1 377 ? -10.965 -16.547 7.560 1.00 92.81 377 PRO A N 1
ATOM 2975 C CA . PRO A 1 377 ? -12.032 -16.704 8.541 1.00 92.81 377 PRO A CA 1
ATOM 2976 C C . PRO A 1 377 ? -11.702 -15.939 9.825 1.00 92.81 377 PRO A C 1
ATOM 2978 O O . PRO A 1 377 ? -10.564 -16.015 10.297 1.00 92.81 377 PRO A O 1
ATOM 2981 N N . PHE A 1 378 ? -12.693 -15.276 10.425 1.00 92.12 378 PHE A N 1
ATOM 2982 C CA . PHE A 1 378 ? -12.498 -14.369 11.564 1.00 92.12 378 PHE A CA 1
ATOM 2983 C C . PHE A 1 378 ? -11.675 -14.983 12.710 1.00 92.12 378 PHE A C 1
ATOM 2985 O O . PHE A 1 378 ? -10.737 -14.370 13.210 1.00 92.12 378 PHE A O 1
ATOM 2992 N N . ARG A 1 379 ? -11.918 -16.255 13.057 1.00 91.81 379 ARG A N 1
ATOM 2993 C CA . ARG A 1 379 ? -11.128 -16.969 14.078 1.00 91.81 379 ARG A CA 1
ATOM 2994 C C . ARG A 1 379 ? -9.635 -17.048 13.738 1.00 91.81 379 ARG A C 1
ATOM 2996 O O . ARG A 1 379 ? -8.802 -16.893 14.622 1.00 91.81 379 ARG A O 1
ATOM 3003 N N . LYS A 1 380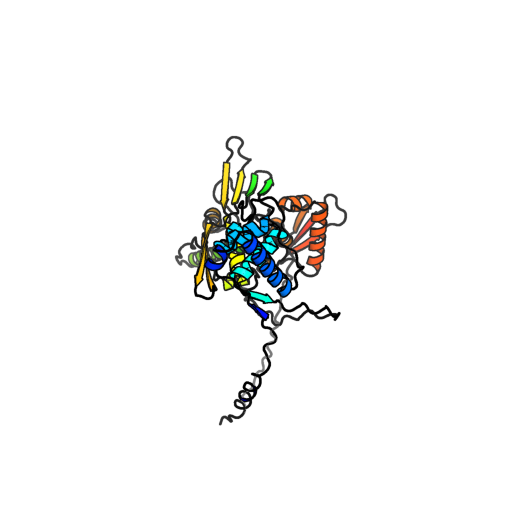 ? -9.290 -17.299 12.470 1.00 93.69 380 LYS A N 1
ATOM 3004 C CA . LYS A 1 380 ? -7.890 -17.308 12.018 1.00 93.69 380 LYS A CA 1
ATOM 3005 C C . LYS A 1 380 ? -7.325 -15.895 11.995 1.00 93.69 380 LYS A C 1
ATOM 3007 O O . LYS A 1 380 ? -6.196 -15.710 12.424 1.00 93.69 380 LYS A O 1
ATOM 3012 N N . PHE A 1 381 ? -8.102 -14.919 11.526 1.00 94.00 381 PHE A N 1
ATOM 3013 C CA . PHE A 1 381 ? -7.706 -13.513 11.542 1.00 94.00 381 PHE A CA 1
ATOM 3014 C C . PHE A 1 381 ? -7.340 -13.048 12.957 1.00 94.00 381 PHE A C 1
ATOM 3016 O O . PHE A 1 381 ? -6.258 -12.503 13.156 1.00 94.00 381 PHE A O 1
ATOM 3023 N N . ARG A 1 382 ? -8.177 -13.377 13.948 1.00 93.38 382 ARG A N 1
ATOM 3024 C CA . ARG A 1 382 ? -7.898 -13.148 15.367 1.00 93.38 382 ARG A CA 1
ATOM 3025 C C . ARG A 1 382 ? -6.551 -13.728 15.785 1.00 93.38 382 ARG A C 1
ATOM 3027 O O . ARG A 1 382 ? -5.724 -12.987 16.297 1.00 93.38 382 ARG A O 1
ATOM 3034 N N . SER A 1 383 ? -6.294 -15.008 15.513 1.00 93.88 383 SER A N 1
ATOM 3035 C CA . SER A 1 383 ? -5.006 -15.628 15.858 1.00 93.88 383 SER A CA 1
ATOM 3036 C C . SER A 1 383 ? -3.813 -14.955 15.167 1.00 93.88 383 SER A C 1
ATOM 3038 O O . SER A 1 383 ? -2.724 -14.890 15.732 1.00 93.88 383 SER A O 1
ATOM 3040 N N . VAL A 1 384 ? -3.999 -14.424 13.954 1.00 94.88 384 VAL A N 1
ATOM 3041 C CA . VAL A 1 384 ? -2.954 -13.660 13.255 1.00 94.88 384 VAL A CA 1
ATOM 3042 C C . VAL A 1 384 ? -2.703 -12.307 13.932 1.00 94.88 384 VAL A C 1
ATOM 3044 O O . VAL A 1 384 ? -1.541 -11.906 14.020 1.00 94.88 384 VAL A O 1
ATOM 3047 N N . ILE A 1 385 ? -3.748 -11.625 14.420 1.00 95.50 385 ILE A N 1
ATOM 3048 C CA . ILE A 1 385 ? -3.631 -10.377 15.191 1.00 95.50 385 ILE A CA 1
ATOM 3049 C C . ILE A 1 385 ? -3.007 -10.639 16.566 1.00 95.50 385 ILE A C 1
ATOM 3051 O O . ILE A 1 385 ? -2.102 -9.912 16.953 1.00 95.50 385 ILE A O 1
ATOM 3055 N N . GLU A 1 386 ? -3.394 -11.704 17.268 1.00 94.19 386 GLU A N 1
ATOM 3056 C CA . GLU A 1 386 ? -2.757 -12.125 18.527 1.00 94.19 386 GLU A CA 1
ATOM 3057 C C . GLU A 1 386 ? -1.253 -12.356 18.337 1.00 94.19 386 GLU A C 1
ATOM 3059 O O . GLU A 1 386 ? -0.441 -11.807 19.079 1.00 94.19 386 GLU A O 1
ATOM 3064 N N . GLY A 1 387 ? -0.871 -13.087 17.284 1.00 94.94 387 GLY A N 1
ATOM 3065 C CA . GLY A 1 387 ? 0.536 -13.285 16.940 1.00 94.94 387 GLY A CA 1
ATOM 3066 C C . GLY A 1 387 ? 1.260 -11.989 16.562 1.00 94.94 387 GLY A C 1
ATOM 3067 O O . GLY A 1 387 ? 2.440 -11.848 16.858 1.00 94.94 387 GLY A O 1
ATOM 3068 N N . LEU A 1 388 ? 0.573 -11.034 15.923 1.00 95.12 388 LEU A N 1
ATOM 3069 C CA . LEU A 1 388 ? 1.131 -9.708 15.639 1.00 95.12 388 LEU A CA 1
ATOM 3070 C C . LEU A 1 388 ? 1.376 -8.912 16.929 1.00 95.12 388 LEU A C 1
ATOM 3072 O O . LEU A 1 388 ? 2.446 -8.337 17.089 1.00 95.12 388 LEU A O 1
ATOM 3076 N N . VAL A 1 389 ? 0.417 -8.898 17.856 1.00 95.12 389 VAL A N 1
ATOM 3077 C CA . VAL A 1 389 ? 0.562 -8.203 19.144 1.00 95.12 389 VAL A CA 1
ATOM 3078 C C . VAL A 1 389 ? 1.700 -8.796 19.973 1.00 95.12 389 VAL A C 1
ATOM 3080 O O . VAL A 1 389 ? 2.456 -8.043 20.584 1.00 95.12 389 VAL A O 1
ATOM 3083 N N . GLU A 1 390 ? 1.863 -10.121 19.967 1.00 94.50 390 GLU A N 1
ATOM 3084 C CA . GLU A 1 390 ? 2.981 -10.781 20.650 1.00 94.50 390 GLU A CA 1
ATOM 3085 C C . GLU A 1 390 ? 4.335 -10.405 20.030 1.00 94.50 390 GLU A C 1
ATOM 3087 O O . GLU A 1 390 ? 5.255 -10.014 20.745 1.00 94.50 390 GLU A O 1
ATOM 3092 N N . GLU A 1 391 ? 4.451 -10.450 18.699 1.00 92.62 391 GLU A N 1
ATOM 3093 C CA . GLU A 1 391 ? 5.661 -10.042 17.971 1.00 92.62 391 GLU A CA 1
ATOM 3094 C C . GLU A 1 391 ? 6.040 -8.587 18.289 1.00 92.62 391 GLU A C 1
ATOM 3096 O O . GLU A 1 391 ? 7.203 -8.297 18.597 1.00 92.62 391 GLU A O 1
ATOM 3101 N N . CYS A 1 392 ? 5.044 -7.696 18.339 1.00 92.38 392 CYS A N 1
ATOM 3102 C CA . CYS A 1 392 ? 5.223 -6.285 18.668 1.00 92.38 392 CYS A CA 1
ATOM 3103 C C . CYS A 1 392 ? 5.761 -6.015 20.079 1.00 92.38 392 CYS A C 1
ATOM 3105 O O . CYS A 1 392 ? 6.191 -4.897 20.346 1.00 92.38 392 CYS A O 1
ATOM 3107 N N . ARG A 1 393 ? 5.814 -7.005 20.977 1.00 90.12 393 ARG A N 1
ATOM 3108 C CA . ARG A 1 393 ? 6.524 -6.851 22.260 1.00 90.12 393 ARG A CA 1
ATOM 3109 C C . ARG A 1 393 ? 8.040 -6.803 22.094 1.00 90.12 393 ARG A C 1
ATOM 3111 O O . ARG A 1 393 ? 8.721 -6.194 22.911 1.00 90.12 393 ARG A O 1
ATOM 3118 N N . THR A 1 394 ? 8.560 -7.458 21.058 1.00 90.19 394 THR A N 1
ATOM 3119 C CA . THR A 1 394 ? 10.002 -7.523 20.762 1.00 90.19 394 THR A CA 1
ATOM 3120 C C . THR A 1 394 ? 10.392 -6.609 19.606 1.00 90.19 394 THR A C 1
ATOM 3122 O O . THR A 1 394 ? 11.459 -6.001 19.634 1.00 90.19 394 THR A O 1
ATOM 3125 N N . GLN A 1 395 ? 9.516 -6.483 18.609 1.00 88.31 395 GLN A N 1
ATOM 3126 C CA . GLN A 1 395 ? 9.691 -5.640 17.431 1.00 88.31 395 GLN A CA 1
ATOM 3127 C C . GLN A 1 395 ? 8.440 -4.780 17.260 1.00 88.31 395 GLN A C 1
ATOM 3129 O O . GLN A 1 395 ? 7.544 -5.125 16.482 1.00 88.31 395 GLN A O 1
ATOM 3134 N N . PRO A 1 396 ? 8.312 -3.702 18.045 1.00 89.69 396 PRO A N 1
ATOM 3135 C CA . PRO A 1 396 ? 7.092 -2.926 18.035 1.00 89.69 396 PRO A CA 1
ATOM 3136 C C . PRO A 1 396 ? 6.920 -2.191 16.707 1.00 89.69 396 PRO A C 1
ATOM 3138 O O . PRO A 1 396 ? 7.890 -1.916 15.994 1.00 89.69 396 PRO A O 1
ATOM 3141 N N . LEU A 1 397 ? 5.674 -1.831 16.393 1.00 92.44 397 LEU A N 1
ATOM 3142 C CA . LEU A 1 397 ? 5.427 -0.951 15.261 1.00 92.44 397 LEU A CA 1
ATOM 3143 C C . LEU A 1 397 ? 6.124 0.402 15.495 1.00 92.44 397 LEU A C 1
ATOM 3145 O O . LEU A 1 397 ? 6.296 0.825 16.652 1.00 92.44 397 LEU A O 1
ATOM 3149 N N . PRO A 1 398 ? 6.531 1.093 14.414 1.00 89.88 398 PRO A N 1
ATOM 3150 C CA . PRO A 1 398 ? 7.017 2.462 14.520 1.00 89.88 398 PRO A CA 1
ATOM 3151 C C . PRO A 1 398 ? 5.980 3.299 15.264 1.00 89.88 398 PRO A C 1
ATOM 3153 O O . PRO A 1 398 ? 4.799 3.186 14.964 1.00 89.88 398 PRO A O 1
ATOM 3156 N N . ASP A 1 399 ? 6.404 4.085 16.249 1.00 89.38 399 ASP A N 1
ATOM 3157 C CA . ASP A 1 399 ? 5.578 5.006 17.045 1.00 89.38 399 ASP A CA 1
ATOM 3158 C C . ASP A 1 399 ? 4.376 4.438 17.817 1.00 89.38 399 ASP A C 1
ATOM 3160 O O . ASP A 1 399 ? 3.818 5.168 18.629 1.00 89.38 399 ASP A O 1
ATOM 3164 N N . TYR A 1 400 ? 3.960 3.188 17.613 1.00 92.69 400 TYR A N 1
ATOM 3165 C CA . TYR A 1 400 ? 2.723 2.649 18.179 1.00 92.69 400 TYR A CA 1
ATOM 3166 C C . TYR A 1 400 ? 2.946 1.331 18.911 1.00 92.69 400 TYR A C 1
ATOM 3168 O O . TYR A 1 400 ? 3.661 0.440 18.447 1.00 92.69 400 TYR A O 1
ATOM 3176 N N . ASP A 1 401 ? 2.260 1.193 20.039 1.00 94.38 401 ASP A N 1
ATOM 3177 C CA . ASP A 1 401 ? 2.156 -0.041 20.800 1.00 94.38 401 ASP A CA 1
ATOM 3178 C C . ASP A 1 401 ? 0.763 -0.648 20.591 1.00 94.38 401 ASP A C 1
ATOM 3180 O O . ASP A 1 401 ? -0.255 0.053 20.592 1.00 94.38 401 ASP A O 1
ATOM 3184 N N . LEU A 1 402 ? 0.723 -1.968 20.408 1.00 94.81 402 LEU A N 1
ATOM 3185 C CA . LEU A 1 402 ? -0.508 -2.727 20.210 1.00 94.81 402 LEU A CA 1
ATOM 3186 C C . LEU A 1 402 ? -0.863 -3.499 21.474 1.00 94.81 402 LEU A C 1
ATOM 3188 O O . LEU A 1 402 ? 0.001 -4.130 22.089 1.00 94.81 402 LEU A O 1
ATOM 3192 N N . ARG A 1 403 ? -2.144 -3.505 21.840 1.00 93.56 403 ARG A N 1
ATOM 3193 C CA . ARG A 1 403 ? -2.661 -4.336 22.933 1.00 93.56 403 ARG A CA 1
ATOM 3194 C C . ARG A 1 403 ? -3.996 -4.948 22.543 1.00 93.56 403 ARG A C 1
ATOM 3196 O O . ARG A 1 403 ? -4.819 -4.294 21.918 1.00 93.56 403 ARG A O 1
ATOM 3203 N N . LEU A 1 404 ? -4.210 -6.195 22.940 1.00 92.81 404 LEU A N 1
ATOM 3204 C CA . LEU A 1 404 ? -5.521 -6.834 22.897 1.00 92.81 404 LEU A CA 1
ATOM 3205 C C . LEU A 1 404 ? -6.054 -6.921 24.316 1.00 92.81 404 LEU A C 1
ATOM 3207 O O . LEU A 1 404 ? -5.318 -7.333 25.216 1.00 92.81 404 LEU A O 1
ATOM 3211 N N . GLU A 1 405 ? -7.320 -6.571 24.509 1.00 88.19 405 GLU A N 1
ATOM 3212 C CA . GLU A 1 405 ? -7.973 -6.844 25.782 1.00 88.19 405 GLU A CA 1
ATOM 3213 C C . GLU A 1 405 ? -8.277 -8.343 25.908 1.00 88.19 405 GLU A C 1
ATOM 3215 O O . GLU A 1 405 ? -8.963 -8.919 25.055 1.00 88.19 405 GLU A O 1
ATOM 3220 N N . PRO A 1 406 ? -7.764 -9.013 26.955 1.00 70.06 406 PRO A N 1
ATOM 3221 C CA . PRO A 1 406 ? -8.133 -10.387 27.220 1.00 70.06 406 PRO A CA 1
ATOM 3222 C C . PRO A 1 406 ? -9.580 -10.435 27.727 1.00 70.06 406 PRO A C 1
ATOM 3224 O O . PRO A 1 406 ? -9.943 -9.724 28.658 1.00 70.06 406 PRO A O 1
ATOM 3227 N N . ALA A 1 407 ? -10.378 -11.334 27.149 1.00 63.66 407 ALA A N 1
ATOM 3228 C CA . ALA A 1 407 ? -11.721 -11.690 27.621 1.00 63.66 407 ALA A CA 1
ATOM 3229 C C . ALA A 1 407 ? -12.825 -10.610 27.505 1.00 63.66 407 ALA A C 1
ATOM 3231 O O . ALA A 1 407 ? -13.780 -10.649 28.277 1.00 63.66 407 ALA A O 1
ATOM 3232 N N . SER A 1 408 ? -12.760 -9.714 26.514 1.00 61.59 408 SER A N 1
ATOM 3233 C CA . SER A 1 408 ? -13.916 -8.904 26.094 1.00 61.59 408 SER A CA 1
ATOM 3234 C C . SER A 1 408 ? -14.659 -9.539 24.907 1.00 61.59 408 SER A C 1
ATOM 3236 O O . SER A 1 408 ? -14.045 -10.034 23.960 1.00 61.59 408 SER A O 1
ATOM 3238 N N . GLU A 1 409 ? -15.994 -9.554 24.962 1.00 68.50 409 GLU A N 1
ATOM 3239 C CA . GLU A 1 409 ? -16.860 -9.718 23.787 1.00 68.50 409 GLU A CA 1
ATOM 3240 C C . GLU A 1 409 ? -17.657 -8.412 23.604 1.00 68.50 409 GLU A C 1
ATOM 3242 O O . GLU A 1 409 ? -18.428 -8.061 24.499 1.00 68.50 409 GLU A O 1
ATOM 3247 N N . PRO A 1 410 ? -17.471 -7.669 22.494 1.00 73.56 410 PRO A N 1
ATOM 3248 C CA . PRO A 1 410 ? -16.540 -7.933 21.391 1.00 73.56 410 PRO A CA 1
ATOM 3249 C C . PRO A 1 410 ? -15.070 -7.769 21.811 1.00 73.56 410 PRO A C 1
ATOM 3251 O O . PRO A 1 410 ? -14.759 -7.003 22.715 1.00 73.56 410 PRO A O 1
ATOM 3254 N N . GLN A 1 411 ? -14.160 -8.482 21.140 1.00 85.69 411 GLN A N 1
ATOM 3255 C CA . GLN A 1 411 ? -12.719 -8.311 21.360 1.00 85.69 411 GLN A CA 1
ATOM 3256 C C . GLN A 1 411 ? -12.238 -6.969 20.847 1.00 85.69 411 GLN A C 1
ATOM 3258 O O . GLN A 1 411 ? -12.588 -6.554 19.739 1.00 85.69 411 GLN A O 1
ATOM 3263 N N . ILE A 1 412 ? -11.347 -6.364 21.620 1.00 92.81 412 ILE A N 1
ATOM 3264 C CA . ILE A 1 412 ? -10.886 -5.007 21.392 1.00 92.81 412 ILE A CA 1
ATOM 3265 C C . ILE A 1 412 ? -9.380 -4.991 21.121 1.00 92.81 412 ILE A C 1
ATOM 3267 O O . ILE A 1 412 ? -8.586 -5.542 21.889 1.00 92.81 412 ILE A O 1
ATOM 3271 N N . LEU A 1 413 ? -9.000 -4.328 20.028 1.00 94.81 413 LEU A N 1
ATOM 3272 C CA . LEU A 1 413 ? -7.631 -3.951 19.697 1.00 94.81 413 LEU A CA 1
ATOM 3273 C C . LEU A 1 413 ? -7.410 -2.484 20.078 1.00 94.81 413 LEU A C 1
ATOM 3275 O O . LEU A 1 413 ? -8.085 -1.589 19.570 1.00 94.81 413 LEU A O 1
ATOM 3279 N N . ILE A 1 414 ? -6.435 -2.243 20.944 1.00 94.88 414 ILE A N 1
ATOM 3280 C CA . ILE A 1 414 ? -6.013 -0.914 21.378 1.00 94.88 414 ILE A CA 1
ATOM 3281 C C . ILE A 1 414 ? -4.723 -0.552 20.643 1.00 94.88 414 ILE A C 1
ATOM 3283 O O . ILE A 1 414 ? -3.740 -1.299 20.676 1.00 94.88 414 ILE A O 1
ATOM 3287 N N . LEU A 1 415 ? -4.742 0.609 19.994 1.00 94.81 415 LEU A N 1
ATOM 3288 C CA . LEU A 1 415 ? -3.625 1.214 19.276 1.00 94.81 415 LEU A CA 1
ATOM 3289 C C . LEU A 1 415 ? -3.204 2.458 20.054 1.00 94.81 415 LEU A C 1
ATOM 3291 O O . LEU A 1 415 ? -3.983 3.404 20.165 1.00 94.81 415 LEU A O 1
ATOM 3295 N N . GLN A 1 416 ? -1.999 2.472 20.611 1.00 94.25 416 GLN A N 1
ATOM 3296 C CA . GLN A 1 416 ? -1.541 3.577 21.451 1.00 94.25 416 GLN A CA 1
ATOM 3297 C C . GLN A 1 416 ? -0.264 4.185 20.885 1.00 94.25 416 GLN A C 1
ATOM 3299 O O . GLN A 1 416 ? 0.706 3.464 20.664 1.00 94.25 416 GLN A O 1
ATOM 3304 N N . LYS A 1 417 ? -0.234 5.510 20.699 1.00 93.00 417 LYS A N 1
ATOM 3305 C CA . LYS A 1 417 ? 1.008 6.221 20.389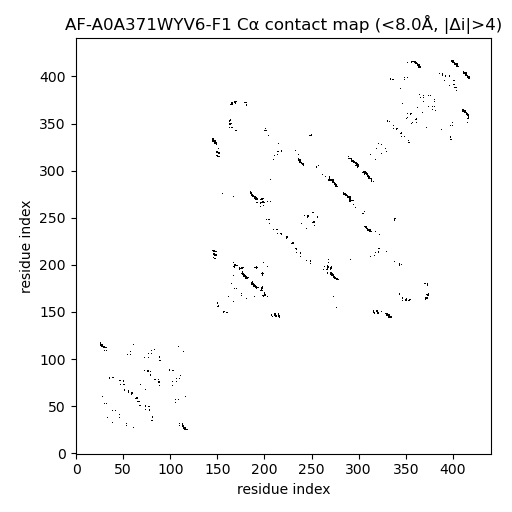 1.00 93.00 417 LYS A CA 1
ATOM 3306 C C . LYS A 1 417 ? 1.984 6.047 21.555 1.00 93.00 417 LYS A C 1
ATOM 3308 O O . LYS A 1 417 ? 1.670 6.364 22.708 1.00 93.00 417 LYS A O 1
ATOM 3313 N N . ARG A 1 418 ? 3.177 5.535 21.265 1.00 91.50 418 ARG A N 1
ATOM 3314 C CA . ARG A 1 418 ? 4.271 5.439 22.224 1.00 91.50 418 ARG A CA 1
ATOM 3315 C C . ARG A 1 418 ? 4.724 6.852 22.552 1.00 91.50 418 ARG A C 1
ATOM 3317 O O . ARG A 1 418 ? 5.132 7.607 21.674 1.00 91.50 418 ARG A O 1
ATOM 3324 N N . ARG A 1 419 ? 4.679 7.209 23.833 1.00 78.69 419 ARG A N 1
ATOM 3325 C CA . ARG A 1 419 ? 5.282 8.458 24.298 1.00 78.69 419 ARG A CA 1
ATOM 3326 C C . ARG A 1 419 ? 6.791 8.324 24.159 1.00 78.69 419 ARG A C 1
ATOM 3328 O O . ARG A 1 419 ? 7.408 7.561 24.901 1.00 78.69 419 ARG A O 1
ATOM 3335 N N . THR A 1 420 ? 7.380 9.049 23.217 1.00 59.00 420 THR A N 1
ATOM 3336 C CA . THR A 1 420 ? 8.826 9.253 23.197 1.00 59.00 420 THR A CA 1
ATOM 3337 C C . THR A 1 420 ? 9.175 9.984 24.486 1.00 59.00 420 THR A C 1
ATOM 3339 O O . THR A 1 420 ? 8.752 11.120 24.688 1.00 59.00 420 THR A O 1
ATOM 3342 N N . ALA A 1 421 ? 9.877 9.323 25.406 1.00 43.09 421 ALA A N 1
ATOM 3343 C CA . ALA A 1 421 ? 10.496 10.036 26.508 1.00 43.09 421 ALA A CA 1
ATOM 3344 C C . ALA A 1 421 ? 11.540 10.959 25.878 1.00 43.09 421 ALA A C 1
ATOM 3346 O O . ALA A 1 421 ? 12.543 10.481 25.350 1.00 43.09 421 ALA A O 1
ATOM 3347 N N . THR A 1 422 ? 11.283 12.264 25.874 1.00 34.62 422 THR A N 1
ATOM 3348 C CA . THR A 1 422 ? 12.317 13.257 25.612 1.00 34.62 422 THR A CA 1
ATOM 3349 C C . THR A 1 422 ? 13.378 13.033 26.681 1.00 34.62 422 THR A C 1
ATOM 3351 O O . THR A 1 422 ? 13.174 13.337 27.855 1.00 34.62 422 THR A O 1
ATOM 3354 N N . VAL A 1 423 ? 14.481 12.389 26.311 1.00 33.12 423 VAL A N 1
ATOM 3355 C CA . VAL A 1 423 ? 15.669 12.394 27.152 1.00 33.12 423 VAL A CA 1
ATOM 3356 C C . VAL A 1 423 ? 16.234 13.794 26.990 1.00 33.12 423 VAL A C 1
ATOM 3358 O O . VAL A 1 423 ? 16.911 14.079 26.005 1.00 33.12 423 VAL A O 1
ATOM 3361 N N . ASP A 1 424 ? 15.908 14.680 27.929 1.00 27.98 424 ASP A N 1
ATOM 3362 C CA . ASP A 1 424 ? 16.621 15.939 28.093 1.00 27.98 424 ASP A CA 1
ATOM 3363 C C . ASP A 1 424 ? 18.071 15.586 28.428 1.00 27.98 424 ASP A C 1
ATOM 3365 O O . ASP A 1 424 ? 18.443 15.364 29.584 1.00 27.98 424 ASP A O 1
ATOM 3369 N N . ILE A 1 425 ? 18.913 15.493 27.398 1.00 35.00 425 ILE A N 1
ATOM 3370 C CA . ILE A 1 425 ? 20.357 15.495 27.575 1.00 35.00 425 ILE A CA 1
ATOM 3371 C C . ILE A 1 425 ? 20.699 16.916 28.018 1.00 35.00 425 ILE A C 1
ATOM 3373 O O . ILE A 1 425 ? 21.045 17.781 27.216 1.00 35.00 425 ILE A O 1
ATOM 3377 N N . THR A 1 426 ? 20.577 17.168 29.321 1.00 29.53 426 THR A N 1
ATOM 3378 C CA . THR A 1 426 ? 21.220 18.315 29.955 1.00 29.53 426 THR A CA 1
ATOM 3379 C C . THR A 1 426 ? 22.719 18.079 29.819 1.00 29.53 426 THR A C 1
ATOM 3381 O O . THR A 1 426 ? 23.337 17.400 30.639 1.00 29.53 426 THR A O 1
ATOM 3384 N N . VAL A 1 427 ? 23.314 18.584 28.737 1.00 32.47 427 VAL A N 1
ATOM 3385 C CA . VAL A 1 427 ? 24.767 18.687 28.624 1.00 32.47 427 VAL A CA 1
ATOM 3386 C C . VAL A 1 427 ? 25.196 19.729 29.650 1.00 32.47 427 VAL A C 1
ATOM 3388 O O . VAL A 1 427 ? 25.198 20.929 29.386 1.00 32.47 427 VAL A O 1
ATOM 3391 N N . THR A 1 428 ? 25.536 19.273 30.852 1.00 29.08 428 THR A N 1
ATOM 3392 C CA . THR A 1 428 ? 26.221 20.098 31.843 1.00 29.08 428 THR A CA 1
ATOM 3393 C C . THR A 1 428 ? 27.626 20.369 31.315 1.00 29.08 428 THR A C 1
ATOM 3395 O O . THR A 1 428 ? 28.552 19.592 31.542 1.00 29.08 428 THR A O 1
ATOM 3398 N N . VAL A 1 429 ? 27.793 21.460 30.566 1.00 33.81 429 VAL A N 1
ATOM 3399 C CA . VAL A 1 429 ? 29.116 21.965 30.196 1.00 33.81 429 VAL A CA 1
ATOM 3400 C C . VAL A 1 429 ? 29.760 22.525 31.464 1.00 33.81 429 VAL A C 1
ATOM 3402 O O . VAL A 1 429 ? 29.505 23.656 31.870 1.00 33.81 429 VAL A O 1
ATOM 3405 N N . SER A 1 430 ? 30.587 21.718 32.126 1.00 31.25 430 SER A N 1
ATOM 3406 C CA . SER A 1 430 ? 31.474 22.193 33.184 1.00 31.25 430 SER A CA 1
ATOM 3407 C C . SER A 1 430 ? 32.632 22.967 32.550 1.00 31.25 430 SER A C 1
ATOM 3409 O O . SER A 1 430 ? 33.643 22.384 32.158 1.00 31.25 430 SER A O 1
ATOM 3411 N N . CYS A 1 431 ? 32.489 24.286 32.431 1.00 30.56 431 CYS A N 1
ATOM 3412 C CA . CYS A 1 431 ? 33.584 25.176 32.053 1.00 30.56 431 CYS A CA 1
ATOM 3413 C C . CYS A 1 431 ? 34.614 25.240 33.194 1.00 30.56 431 CYS A C 1
ATOM 3415 O O . CYS A 1 431 ? 34.474 26.027 34.128 1.00 30.56 431 CYS A O 1
ATOM 3417 N N . GLN A 1 432 ? 35.660 24.414 33.133 1.00 35.78 432 GLN A N 1
ATOM 3418 C CA . GLN A 1 432 ? 36.875 24.639 33.916 1.00 35.78 432 GLN A CA 1
ATOM 3419 C C . GLN A 1 432 ? 37.711 25.714 33.213 1.00 35.78 432 GLN A C 1
ATOM 3421 O O . GLN A 1 432 ? 38.453 25.435 32.275 1.00 35.78 432 GLN A O 1
ATOM 3426 N N . ASN A 1 433 ? 37.577 26.961 33.667 1.00 36.06 433 ASN A N 1
ATOM 3427 C CA . ASN A 1 433 ? 38.480 28.044 33.289 1.00 36.06 433 ASN A CA 1
ATOM 3428 C C . ASN A 1 433 ? 39.849 27.821 33.947 1.00 36.06 433 ASN A C 1
ATOM 3430 O O . ASN A 1 433 ? 40.040 28.122 35.125 1.00 36.06 433 ASN A O 1
ATOM 3434 N N . ALA A 1 434 ? 40.813 27.328 33.172 1.00 34.72 434 ALA A N 1
ATOM 3435 C CA . ALA A 1 434 ? 42.228 27.442 33.494 1.00 34.72 434 ALA A CA 1
ATOM 3436 C C . ALA A 1 434 ? 42.687 28.876 33.180 1.00 34.72 434 ALA A C 1
ATOM 3438 O O . ALA A 1 434 ? 42.970 29.222 32.034 1.00 34.72 434 ALA A O 1
ATOM 3439 N N . VAL A 1 435 ? 42.728 29.730 34.203 1.00 38.84 435 VAL A N 1
ATOM 3440 C CA . VAL A 1 435 ? 43.367 31.048 34.118 1.00 38.84 435 VAL A CA 1
ATOM 3441 C C . VAL A 1 435 ? 44.877 30.841 34.217 1.00 38.84 435 VAL A C 1
ATOM 3443 O O . VAL A 1 435 ? 45.415 30.580 35.292 1.00 38.84 435 VAL A O 1
ATOM 3446 N N . HIS A 1 436 ? 45.568 30.945 33.084 1.00 37.66 436 HIS A N 1
ATOM 3447 C CA . HIS A 1 436 ? 47.017 31.113 33.052 1.00 37.66 436 HIS A CA 1
ATOM 3448 C C . HIS A 1 436 ? 47.372 32.530 33.525 1.00 37.66 436 HIS A C 1
ATOM 3450 O O . HIS A 1 436 ? 47.056 33.515 32.862 1.00 37.66 436 HIS A O 1
ATOM 3456 N N . HIS A 1 437 ? 48.042 32.627 34.674 1.00 35.94 437 HIS A N 1
ATOM 3457 C CA . HIS A 1 437 ? 48.731 33.838 35.113 1.00 35.94 437 HIS A CA 1
ATOM 3458 C C . HIS A 1 437 ? 50.026 34.041 34.314 1.00 35.94 437 HIS A C 1
ATOM 3460 O O . HIS A 1 437 ? 50.874 33.152 34.259 1.00 35.94 437 HIS A O 1
ATOM 3466 N N . SER A 1 438 ? 50.195 35.236 33.747 1.00 35.88 438 SER A N 1
ATOM 3467 C CA . SER A 1 438 ? 51.432 35.715 33.123 1.00 35.88 438 SER A CA 1
ATOM 3468 C C . SER A 1 438 ? 51.869 37.057 33.734 1.00 35.88 438 SER A C 1
ATOM 3470 O O . SER A 1 438 ? 51.101 38.012 33.654 1.00 35.88 438 SER A O 1
ATOM 3472 N N . GLY A 1 439 ? 53.108 37.115 34.258 1.00 30.22 439 GLY A N 1
ATOM 3473 C CA . GLY A 1 439 ? 53.930 38.324 34.525 1.00 30.22 439 GLY A CA 1
ATOM 3474 C C . GLY A 1 439 ? 53.614 39.081 35.829 1.00 30.22 439 GLY A C 1
ATOM 3475 O O . GLY A 1 439 ? 52.563 39.701 35.885 1.00 30.22 439 GLY A O 1
ATOM 3476 N N . ASN A 1 440 ? 54.360 38.992 36.947 1.00 35.78 440 ASN A N 1
ATOM 3477 C CA . ASN A 1 440 ? 55.751 39.414 37.277 1.00 35.78 440 ASN A CA 1
ATOM 3478 C C . ASN A 1 440 ? 56.014 40.934 37.128 1.00 35.78 440 ASN A C 1
ATOM 3480 O O . ASN A 1 440 ? 55.428 41.533 36.225 1.00 35.78 440 ASN A O 1
ATOM 3484 N N . PRO A 1 441 ? 56.885 41.578 37.941 1.00 53.19 441 PRO A N 1
ATOM 3485 C CA . PRO A 1 441 ? 58.099 41.044 38.587 1.00 53.19 441 PRO A CA 1
ATOM 3486 C C . PRO A 1 441 ? 58.080 40.902 40.116 1.00 53.19 441 PRO A C 1
ATOM 3488 O O . PRO A 1 4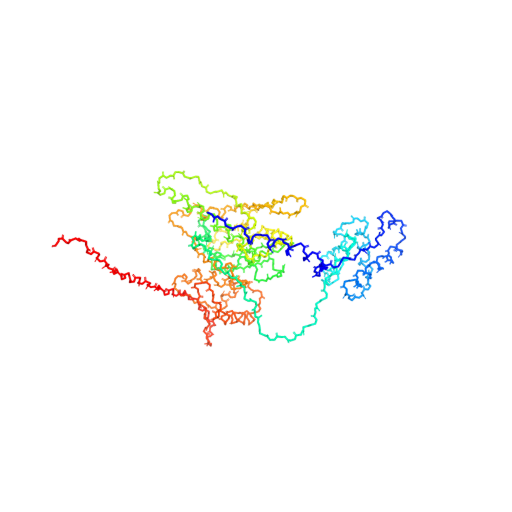41 ? 57.262 41.576 40.782 1.00 53.19 441 PRO A O 1
#

Solvent-accessible surface area (backbone atoms only — not comparable to full-atom values): 26496 Å² total; per-residue (Å²): 139,85,84,89,83,75,70,71,76,62,61,67,62,66,74,72,72,80,80,68,81,81,89,79,68,68,50,72,45,77,52,94,72,78,53,56,70,68,52,65,73,44,52,76,67,55,45,50,54,49,53,48,52,56,49,45,50,53,22,60,66,60,75,42,84,78,70,85,74,51,78,62,57,45,54,23,53,49,50,22,65,70,68,71,40,71,77,49,64,61,77,80,93,82,83,59,82,69,60,51,59,52,52,54,52,50,52,48,29,66,70,69,40,34,45,76,29,72,76,78,81,74,80,85,73,93,72,80,88,78,81,81,80,77,79,76,87,72,83,74,77,96,79,75,84,45,27,38,73,41,54,53,77,70,102,82,38,92,76,66,53,67,46,63,38,48,93,31,41,63,54,95,60,72,78,54,42,69,47,76,44,82,53,98,52,33,39,41,36,37,37,24,27,96,88,62,7,40,19,31,49,77,38,44,48,54,56,43,51,52,40,11,51,53,48,47,47,45,47,54,35,50,59,34,42,78,72,75,40,92,61,78,78,69,73,63,57,47,67,52,48,39,70,56,52,34,57,58,61,64,45,77,88,59,80,69,43,53,58,56,45,50,54,32,51,51,8,31,40,39,18,30,46,33,41,34,50,59,76,48,90,91,53,79,50,73,51,74,46,50,70,33,43,66,68,48,79,44,65,54,67,103,77,73,44,63,58,37,38,38,36,29,54,29,64,67,57,49,45,16,56,71,68,40,64,98,53,76,64,48,59,73,49,64,79,62,56,54,71,54,81,50,44,62,57,50,47,53,49,35,34,31,55,66,64,15,48,90,44,64,28,79,40,48,50,68,56,53,44,61,33,44,59,58,89,57,60,67,73,58,45,48,52,52,50,52,53,48,41,57,48,32,75,82,59,52,55,75,66,35,47,65,44,70,56,83,92,47,89,75,40,38,38,38,32,31,39,54,78,78,77,80,76,80,78,77,77,79,78,79,80,77,81,80,80,81,86,77,82,87,135

InterPro domains:
  IPR018777 Replication initiator protein A [PF10134] (157-402)

Sequence (441 aa):
MFRPDRVFACLQRIEQESLLPNEGAALRHELQLLDREAFCELSLHEKNAYLQTTVREIQTVSARRCIPLDRDQLSRLRRFYSRRSIADLKLGTEDRDKGETALLIYAEAIRRGAVEIAPEPRPATETANGSPVSAGAETVDDAAHFFLPALNASGVRDELDLMDIAPFTLSKMVRDRILRYELEDSVVTIEGGSEVGLATAYDYDIFIHMVSHLAAEMQAVEEARSRGLEMPLPARIYRPSLGDLLKFCQRASGGKQYLELENALDRLQATRIKITNLQDTDRRETESFPLIGRFRVVSRTRQNRVERVEIEIPGWVYDGVTAAGDKQSVLALNPAYFLITRPLAKFVYRLAVKSAGEGTAIHGLEDVHRRSGSSLPFRKFRSVIEGLVEECRTQPLPDYDLRLEPASEPQILILQKRRTATVDITVTVSCQNAVHHSGNP

Mean predicted aligned error: 18.59 Å

Foldseek 3Di:
DDDPDPPVVVVVVVVPVPPDPPPPAQDKAFAPDDDLVRLVPDDPVVLLVVLQVLLQVLCVLQVHDNDGDDPQLSVLLSVCSNPVDPVSLDDDPDDDPPNSVSSVQSSVCNVVRIHGHDPDDDPDDDDDDDDDPDPDPDDDPPDAFFWAFDFDDDDQRPDDDCLQFPLFDLDPDQPAAWFWADDPFKIKIKGWDPPLHAAHLLLVLLLSRQLSVQLVQLVVQVVCVVVVHHDDHDDQKRKDFPVVSCVLLVHDDDDVVVVVNVSSVNNQQRIKIKMWGRNDPPDTDIDIDGSWHDKDFDADDPPRRTGIIITGHTPSSNCRNNVCPPNRNIQTDDSCLSVDPRRLLNSVSSNLSPAQPQFKHKDQLVSSCSRHSDPDDSVVSVVVVVVVLVVCVVVNDVQWHWDWDPPDVRTMIMIGGDPDPPPPPPPPPPDPDPDDDDDDD

Radius of gyration: 29.73 Å; Cα contacts (8 Å, |Δi|>4): 568; chains: 1; bounding box: 94×82×79 Å

pLDDT: mean 73.84, std 22.51, range [24.33, 97.19]

Nearest PDB structures (foldseek):
  5tbf-assembly1_A  TM=6.565E-01  e=5.492E-09  Vibrio cholerae
  5tbf-assembly1_B  TM=6.462E-01  e=2.229E-08  Vibrio cholerae
  5ubf-assembly1_B  TM=5.876E-01  e=3.766E-09  Vibrio cholerae

Organism: NCBI:txid2293836

Secondary structure (DSSP, 8-state):
-----SSHHHHSSSSSS--S--TTPPEEEE--PPPHHHHHHS-HHHHHHHHHHHHHHHHHHTT-------HHHHHHHHHHHHH--GGGGPPSSSS-HHHHHHHHHHHHHHHHTEEEEPPPPPP------------------S---EEEE----SSS-TT--TTTS-SSBSSSSTT--EEEEE-SSEEEEEE-BTTTBSPBHHHHHHHHHHHHHHHHHHHHHHHHHHTT---PPPPSEE--BHHHHHHHTTPPPSHHHHHHHHHHHHHHHH-EEEEEE-S-SS---EEEEESS--EEEEEETTTTEEEEEEEEPPHHHHHHHHS-TTS--EEEEPGGGGG---HHHHHHHHHHHHHTTTSEEEEEHHHHHHHHT--S-HHHHHHHHHHHHHHTTTSPBTTEEEEE-TT-SS-EEEEEE------------------------